Protein AF-0000000066018978 (afdb_homodimer)

Structure (mmCIF, N/CA/C/O backbone):
data_AF-0000000066018978-model_v1
#
loop_
_entity.id
_entity.type
_entity.pdbx_description
1 polymer 'Methylthioribose-1-phosphate isomerase'
#
loop_
_atom_site.group_PDB
_atom_site.id
_atom_site.type_symbol
_atom_site.label_atom_id
_atom_site.label_alt_id
_atom_site.label_comp_id
_atom_site.label_asym_id
_atom_site.label_entity_id
_atom_site.label_seq_id
_atom_site.pdbx_PDB_ins_code
_atom_site.Cartn_x
_atom_site.Cartn_y
_atom_site.Cartn_z
_atom_site.occupancy
_atom_site.B_iso_or_equiv
_atom_site.auth_seq_id
_atom_site.auth_comp_id
_atom_site.auth_asym_id
_atom_site.auth_atom_id
_atom_site.pdbx_PDB_model_num
ATOM 1 N N . MET A 1 1 ? -23.562 -25 -7.207 1 30.72 1 MET A N 1
ATOM 2 C CA . MET A 1 1 ? -22.219 -24.438 -7.148 1 30.72 1 MET A CA 1
ATOM 3 C C . MET A 1 1 ? -21.953 -23.516 -8.336 1 30.72 1 MET A C 1
ATOM 5 O O . MET A 1 1 ? -21.938 -23.969 -9.484 1 30.72 1 MET A O 1
ATOM 9 N N . GLN A 1 2 ? -22.422 -22.266 -8.367 1 37.16 2 GLN A N 1
ATOM 10 C CA . GLN A 1 2 ? -22.234 -21.406 -9.531 1 37.16 2 GLN A CA 1
ATOM 11 C C . GLN A 1 2 ? -20.75 -21.281 -9.883 1 37.16 2 GLN A C 1
ATOM 13 O O . GLN A 1 2 ? -19.984 -20.688 -9.141 1 37.16 2 GLN A O 1
ATOM 18 N N . GLU A 1 3 ? -20.031 -22.297 -10.234 1 43.97 3 GLU A N 1
ATOM 19 C CA . GLU A 1 3 ? -18.641 -22.344 -10.695 1 43.97 3 GLU A CA 1
ATOM 20 C C . GLU A 1 3 ? -18.297 -21.109 -11.508 1 43.97 3 GLU A C 1
ATOM 22 O O . GLU A 1 3 ? -19.109 -20.609 -12.281 1 43.97 3 GLU A O 1
ATOM 27 N N . SER A 1 4 ? -17.625 -20.203 -11.055 1 52.53 4 SER A N 1
ATOM 28 C CA . SER A 1 4 ? -17.156 -19.172 -11.969 1 52.53 4 SER A CA 1
ATOM 29 C C . SER A 1 4 ? -16.859 -19.734 -13.352 1 52.53 4 SER A C 1
ATOM 31 O O . SER A 1 4 ? -16.125 -20.719 -13.477 1 52.53 4 SER A O 1
ATOM 33 N N . GLY A 1 5 ? -17.859 -20 -14.125 1 63.84 5 GLY A N 1
ATOM 34 C CA . GLY A 1 5 ? -17.766 -20.438 -15.508 1 63.84 5 GLY A CA 1
ATOM 35 C C . GLY A 1 5 ? -16.578 -19.859 -16.25 1 63.84 5 GLY A C 1
ATOM 36 O O . GLY A 1 5 ? -16.438 -20.062 -17.453 1 63.84 5 GLY A O 1
ATOM 37 N N . LEU A 1 6 ? -15.586 -19.219 -15.344 1 77.12 6 LEU A N 1
ATOM 38 C CA . LEU A 1 6 ? -14.492 -18.562 -16.047 1 77.12 6 LEU A CA 1
ATOM 39 C C . LEU A 1 6 ? -13.367 -19.547 -16.344 1 77.12 6 LEU A C 1
ATOM 41 O O . LEU A 1 6 ? -12.859 -20.203 -15.445 1 77.12 6 LEU A O 1
ATOM 45 N N . LYS A 1 7 ? -13.125 -19.828 -17.562 1 84 7 LYS A N 1
ATOM 46 C CA . LYS A 1 7 ? -12.008 -20.656 -18.016 1 84 7 LYS A CA 1
ATOM 47 C C . LYS A 1 7 ? -10.906 -19.797 -18.625 1 84 7 LYS A C 1
ATOM 49 O O . LYS A 1 7 ? -10.977 -19.422 -19.797 1 84 7 LYS A O 1
ATOM 54 N N . PRO A 1 8 ? -9.859 -19.547 -17.766 1 93.56 8 PRO A N 1
ATOM 55 C CA . PRO A 1 8 ? -8.82 -18.641 -18.266 1 93.56 8 PRO A CA 1
ATOM 56 C C . PRO A 1 8 ? -7.863 -19.312 -19.25 1 93.56 8 PRO A C 1
ATOM 58 O O . PRO A 1 8 ? -7.121 -18.625 -19.953 1 93.56 8 PRO A O 1
ATOM 61 N N . ILE A 1 9 ? -7.855 -20.656 -19.266 1 96.31 9 ILE A N 1
ATOM 62 C CA . ILE A 1 9 ? -6.984 -21.438 -20.141 1 96.31 9 ILE A CA 1
ATOM 63 C C . ILE A 1 9 ? -7.805 -22.5 -20.875 1 96.31 9 ILE A C 1
ATOM 65 O O . ILE A 1 9 ? -8.445 -23.344 -20.234 1 96.31 9 ILE A O 1
ATOM 69 N N . LEU A 1 10 ? -7.73 -22.422 -22.156 1 95.31 10 LEU A N 1
ATOM 70 C CA . LEU A 1 10 ? -8.461 -23.375 -22.984 1 95.31 10 LEU A CA 1
ATOM 71 C C . LEU A 1 10 ? -7.566 -23.953 -24.062 1 95.31 10 LEU A C 1
ATOM 73 O O . LEU A 1 10 ? -6.734 -23.234 -24.641 1 95.31 10 LEU A O 1
ATOM 77 N N . TRP A 1 11 ? -7.672 -25.234 -24.25 1 96.44 11 TRP A N 1
ATOM 78 C CA . TRP A 1 11 ? -6.992 -25.953 -25.328 1 96.44 11 TRP A CA 1
ATOM 79 C C . TRP A 1 11 ? -7.996 -26.5 -26.344 1 96.44 11 TRP A C 1
ATOM 81 O O . TRP A 1 11 ? -8.766 -27.406 -26.016 1 96.44 11 TRP A O 1
ATOM 91 N N . THR A 1 12 ? -8.016 -25.875 -27.5 1 93.06 12 THR A N 1
ATOM 92 C CA . THR A 1 12 ? -8.945 -26.281 -28.531 1 93.06 12 THR A CA 1
ATOM 93 C C . THR A 1 12 ? -8.289 -26.219 -29.906 1 93.06 12 THR A C 1
ATOM 95 O O . THR A 1 12 ? -7.551 -25.266 -30.203 1 93.06 12 THR A O 1
ATOM 98 N N . ASN A 1 13 ? -8.453 -27.188 -30.766 1 90.69 13 ASN A N 1
ATOM 99 C CA . ASN A 1 13 ? -7.934 -27.234 -32.125 1 90.69 13 ASN A CA 1
ATOM 100 C C . ASN A 1 13 ? -6.418 -27.062 -32.156 1 90.69 13 ASN A C 1
ATOM 102 O O . ASN A 1 13 ? -5.895 -26.266 -32.969 1 90.69 13 ASN A O 1
ATOM 106 N N . LYS A 1 14 ? -5.758 -27.609 -31.188 1 91.5 14 LYS A N 1
ATOM 107 C CA . LYS A 1 14 ? -4.301 -27.609 -31.094 1 91.5 14 LYS A CA 1
ATOM 108 C C . LYS A 1 14 ? -3.775 -26.188 -30.891 1 91.5 14 LYS A C 1
ATOM 110 O O . LYS A 1 14 ? -2.666 -25.859 -31.312 1 91.5 14 LYS A O 1
ATOM 115 N N . GLU A 1 15 ? -4.648 -25.359 -30.359 1 94.88 15 GLU A N 1
ATOM 116 C CA . GLU A 1 15 ? -4.266 -24 -29.984 1 94.88 15 GLU A CA 1
ATOM 117 C C . GLU A 1 15 ? -4.574 -23.734 -28.516 1 94.88 15 GLU A C 1
ATOM 119 O O . GLU A 1 15 ? -5.512 -24.312 -27.953 1 94.88 15 GLU A O 1
ATOM 124 N N . LEU A 1 16 ? -3.715 -22.906 -27.984 1 98 16 LEU A N 1
ATOM 125 C CA . LEU A 1 16 ? -3.926 -22.484 -26.609 1 98 16 LEU A CA 1
ATOM 126 C C . LEU A 1 16 ? -4.598 -21.109 -26.562 1 98 16 LEU A C 1
ATOM 128 O O . LEU A 1 16 ? -4.098 -20.156 -27.141 1 98 16 LEU A O 1
ATOM 132 N N . ILE A 1 17 ? -5.762 -21.047 -25.969 1 97.38 17 ILE A N 1
ATOM 133 C CA . ILE A 1 17 ? -6.504 -19.812 -25.812 1 97.38 17 ILE A CA 1
ATOM 134 C C . ILE A 1 17 ? -6.41 -19.328 -24.359 1 97.38 17 ILE A C 1
ATOM 136 O O . ILE A 1 17 ? -6.793 -20.047 -23.438 1 97.38 17 ILE A O 1
ATOM 140 N N . LEU A 1 18 ? -5.879 -18.109 -24.172 1 97.5 18 LEU A N 1
ATOM 141 C CA . LEU A 1 18 ? -5.656 -17.531 -22.859 1 97.5 18 LEU A CA 1
ATOM 142 C C . LEU A 1 18 ? -6.496 -16.266 -22.656 1 97.5 18 LEU A C 1
ATOM 144 O O . LEU A 1 18 ? -6.504 -15.391 -23.516 1 97.5 18 LEU A O 1
ATOM 148 N N . LEU A 1 19 ? -7.246 -16.219 -21.562 1 95.94 19 LEU A N 1
ATOM 149 C CA . LEU A 1 19 ? -7.852 -14.938 -21.188 1 95.94 19 LEU A CA 1
ATOM 150 C C . LEU A 1 19 ? -6.781 -13.875 -20.953 1 95.94 19 LEU A C 1
ATOM 152 O O . LEU A 1 19 ? -5.863 -14.078 -20.156 1 95.94 19 LEU A O 1
ATOM 156 N N . ASP A 1 20 ? -6.852 -12.758 -21.719 1 95.56 20 ASP A N 1
ATOM 157 C CA . ASP A 1 20 ? -5.852 -11.703 -21.578 1 95.56 20 ASP A CA 1
ATOM 158 C C . ASP A 1 20 ? -6.094 -10.875 -20.328 1 95.56 20 ASP A C 1
ATOM 160 O O . ASP A 1 20 ? -6.844 -9.891 -20.359 1 95.56 20 ASP A O 1
ATOM 164 N N . GLN A 1 21 ? -5.363 -11.195 -19.297 1 95.5 21 GLN A N 1
ATOM 165 C CA . GLN A 1 21 ? -5.59 -10.586 -18 1 95.5 21 GLN A CA 1
ATOM 166 C C . GLN A 1 21 ? -5.109 -9.133 -17.969 1 95.5 21 GLN A C 1
ATOM 168 O O . GLN A 1 21 ? -5.484 -8.359 -17.094 1 95.5 21 GLN A O 1
ATOM 173 N N . ARG A 1 22 ? -4.359 -8.711 -19 1 94.69 22 ARG A N 1
ATOM 174 C CA . ARG A 1 22 ? -3.799 -7.367 -19.062 1 94.69 22 ARG A CA 1
ATOM 175 C C . ARG A 1 22 ? -4.887 -6.332 -19.312 1 94.69 22 ARG A C 1
ATOM 177 O O . ARG A 1 22 ? -4.723 -5.156 -18.984 1 94.69 22 ARG A O 1
ATOM 184 N N . VAL A 1 23 ? -6.012 -6.754 -19.781 1 93.06 23 VAL A N 1
ATOM 185 C CA . VAL A 1 23 ? -7.016 -5.781 -20.188 1 93.06 23 VAL A CA 1
ATOM 186 C C . VAL A 1 23 ? -8.195 -5.812 -19.219 1 93.06 23 VAL A C 1
ATOM 188 O O . VAL A 1 23 ? -9.164 -5.066 -19.391 1 93.06 23 VAL A O 1
ATOM 191 N N . LEU A 1 24 ? -8.117 -6.746 -18.266 1 93.25 24 LEU A N 1
ATOM 192 C CA . LEU A 1 24 ? -9.086 -6.719 -17.172 1 93.25 24 LEU A CA 1
ATOM 193 C C . LEU A 1 24 ? -8.797 -5.562 -16.219 1 93.25 24 LEU A C 1
ATOM 195 O O . LEU A 1 24 ? -7.645 -5.16 -16.047 1 93.25 24 LEU A O 1
ATOM 199 N N . PRO A 1 25 ? -9.852 -4.984 -15.586 1 95 25 PRO A N 1
ATOM 200 C CA . PRO A 1 25 ? -11.258 -5.402 -15.594 1 95 25 PRO A CA 1
ATOM 201 C C . PRO A 1 25 ? -12.07 -4.727 -16.703 1 95 25 PRO A C 1
ATOM 203 O O . PRO A 1 25 ? -13.266 -4.977 -16.828 1 95 25 PRO A O 1
ATOM 206 N N . GLY A 1 26 ? -11.508 -3.885 -17.484 1 89.62 26 GLY A N 1
ATOM 207 C CA . GLY A 1 26 ? -12.227 -3.037 -18.422 1 89.62 26 GLY A CA 1
ATOM 208 C C . GLY A 1 26 ? -12.836 -3.809 -19.578 1 89.62 26 GLY A C 1
ATOM 209 O O . GLY A 1 26 ? -13.93 -3.484 -20.031 1 89.62 26 GLY A O 1
ATOM 210 N N . THR A 1 27 ? -12.078 -4.707 -20.047 1 89.81 27 THR A N 1
ATOM 211 C CA . THR A 1 27 ? -12.531 -5.516 -21.172 1 89.81 27 THR A CA 1
ATOM 212 C C . THR A 1 27 ? -12.117 -6.973 -21 1 89.81 27 THR A C 1
ATOM 214 O O . THR A 1 27 ? -11.25 -7.281 -20.172 1 89.81 27 THR A O 1
ATOM 217 N N . THR A 1 28 ? -12.797 -7.836 -21.688 1 91.44 28 THR A N 1
ATOM 218 C CA . THR A 1 28 ? -12.438 -9.25 -21.75 1 91.44 28 THR A CA 1
ATOM 219 C C . THR A 1 28 ? -12.047 -9.656 -23.172 1 91.44 28 THR A C 1
ATOM 221 O O . THR A 1 28 ? -12.805 -9.438 -24.109 1 91.44 28 THR A O 1
ATOM 224 N N . SER A 1 29 ? -10.867 -10.078 -23.297 1 93.94 29 SER A N 1
ATOM 225 C CA . SER A 1 29 ? -10.375 -10.57 -24.594 1 93.94 29 SER A CA 1
ATOM 226 C C . SER A 1 29 ? -9.484 -11.797 -24.406 1 93.94 29 SER A C 1
ATOM 228 O O . SER A 1 29 ? -9.094 -12.125 -23.281 1 93.94 29 SER A O 1
ATOM 230 N N . TYR A 1 30 ? -9.219 -12.484 -25.5 1 95.31 30 TYR A N 1
ATOM 231 C CA . TYR A 1 30 ? -8.438 -13.719 -25.453 1 95.31 30 TYR A CA 1
ATOM 232 C C . TYR A 1 30 ? -7.254 -13.656 -26.406 1 95.31 30 TYR A C 1
ATOM 234 O O . TYR A 1 30 ? -7.355 -13.094 -27.5 1 95.31 30 TYR A O 1
ATOM 242 N N . LEU A 1 31 ? -6.156 -14.18 -25.953 1 96.69 31 LEU A N 1
ATOM 243 C CA . LEU A 1 31 ? -4.969 -14.352 -26.781 1 96.69 31 LEU A CA 1
ATOM 244 C C . LEU A 1 31 ? -4.855 -15.789 -27.281 1 96.69 31 LEU A C 1
ATOM 246 O O . LEU A 1 31 ? -4.941 -16.734 -26.484 1 96.69 31 LEU A O 1
ATOM 250 N N . LYS A 1 32 ? -4.738 -15.93 -28.562 1 97.25 32 LYS A N 1
ATOM 251 C CA . LYS A 1 32 ? -4.508 -17.25 -29.156 1 97.25 32 LYS A CA 1
ATOM 252 C C . LYS A 1 32 ? -3.016 -17.516 -29.312 1 97.25 32 LYS A C 1
ATOM 254 O O . LYS A 1 32 ? -2.324 -16.812 -30.047 1 97.25 32 LYS A O 1
ATOM 259 N N . ALA A 1 33 ? -2.512 -18.516 -28.578 1 98 33 ALA A N 1
ATOM 260 C CA . ALA A 1 33 ? -1.113 -18.922 -28.688 1 98 33 ALA A CA 1
ATOM 261 C C . ALA A 1 33 ? -0.964 -20.125 -29.609 1 98 33 ALA A C 1
ATOM 263 O O . ALA A 1 33 ? -1.626 -21.141 -29.406 1 98 33 ALA A O 1
ATOM 264 N N . LYS A 1 34 ? 0.005 -19.984 -30.609 1 97.19 34 LYS A N 1
ATOM 265 C CA . LYS A 1 34 ? 0.185 -21.047 -31.594 1 97.19 34 LYS A CA 1
ATOM 266 C C . LYS A 1 34 ? 1.612 -21.578 -31.562 1 97.19 34 LYS A C 1
ATOM 268 O O . LYS A 1 34 ? 1.908 -22.609 -32.188 1 97.19 34 LYS A O 1
ATOM 273 N N . THR A 1 35 ? 2.455 -20.859 -30.828 1 97.44 35 THR A N 1
ATOM 274 C CA . THR A 1 35 ? 3.859 -21.25 -30.766 1 97.44 35 THR A CA 1
ATOM 275 C C . THR A 1 35 ? 4.375 -21.156 -29.328 1 97.44 35 THR A C 1
ATOM 277 O O . THR A 1 35 ? 3.701 -20.625 -28.453 1 97.44 35 THR A O 1
ATOM 280 N N . LEU A 1 36 ? 5.559 -21.766 -29.141 1 97.88 36 LEU A N 1
ATOM 281 C CA . LEU A 1 36 ? 6.227 -21.625 -27.859 1 97.88 36 LEU A CA 1
ATOM 282 C C . LEU A 1 36 ? 6.527 -20.156 -27.547 1 97.88 36 LEU A C 1
ATOM 284 O O . LEU A 1 36 ? 6.406 -19.719 -26.406 1 97.88 36 LEU A O 1
ATOM 288 N N . GLU A 1 37 ? 6.914 -19.406 -28.562 1 97.75 37 GLU A N 1
ATOM 289 C CA . GLU A 1 37 ? 7.227 -17.984 -28.422 1 97.75 37 GLU A CA 1
ATOM 290 C C . GLU A 1 37 ? 6.008 -17.203 -27.938 1 97.75 37 GLU A C 1
ATOM 292 O O . GLU A 1 37 ? 6.137 -16.281 -27.141 1 97.75 37 GLU A O 1
ATOM 297 N N . ASP A 1 38 ? 4.828 -17.625 -28.406 1 97.81 38 ASP A N 1
ATOM 298 C CA . ASP A 1 38 ? 3.592 -17 -27.953 1 97.81 38 ASP A CA 1
ATOM 299 C C . ASP A 1 38 ? 3.383 -17.219 -26.453 1 97.81 38 ASP A C 1
ATOM 301 O O . ASP A 1 38 ? 2.939 -16.312 -25.75 1 97.81 38 ASP A O 1
ATOM 305 N N . CYS A 1 39 ? 3.668 -18.438 -26.047 1 98 39 CYS A N 1
ATOM 306 C CA . CYS A 1 39 ? 3.51 -18.766 -24.625 1 98 39 CYS A CA 1
ATOM 307 C C . CYS A 1 39 ? 4.516 -18.016 -23.781 1 98 39 CYS A C 1
ATOM 309 O O . CYS A 1 39 ? 4.176 -17.516 -22.703 1 98 39 CYS A O 1
ATOM 311 N N . ILE A 1 40 ? 5.75 -17.906 -24.234 1 97.5 40 ILE A N 1
ATOM 312 C CA . ILE A 1 40 ? 6.785 -17.156 -23.531 1 97.5 40 ILE A CA 1
ATOM 313 C C . ILE A 1 40 ? 6.363 -15.695 -23.391 1 97.5 40 ILE A C 1
ATOM 315 O O . ILE A 1 40 ? 6.48 -15.102 -22.312 1 97.5 40 ILE A O 1
ATOM 319 N N . PHE A 1 41 ? 5.785 -15.203 -24.422 1 96.56 41 PHE A N 1
ATOM 320 C CA . PHE A 1 41 ? 5.27 -13.836 -24.422 1 96.56 41 PHE A CA 1
ATOM 321 C C . PHE A 1 41 ? 4.156 -13.688 -23.391 1 96.56 41 PHE A C 1
ATOM 323 O O . PHE A 1 41 ? 4.156 -12.734 -22.594 1 96.56 41 PHE A O 1
ATOM 330 N N . ALA A 1 42 ? 3.223 -14.617 -23.406 1 97.06 42 ALA A N 1
ATOM 331 C CA . ALA A 1 42 ? 2.068 -14.562 -22.516 1 97.06 42 ALA A CA 1
ATOM 332 C C . ALA A 1 42 ? 2.504 -14.578 -21.047 1 97.06 42 ALA A C 1
ATOM 334 O O . ALA A 1 42 ? 1.916 -13.891 -20.203 1 97.06 42 ALA A O 1
ATOM 335 N N . ILE A 1 43 ? 3.514 -15.328 -20.766 1 95.31 43 ILE A N 1
ATOM 336 C CA . ILE A 1 43 ? 4.023 -15.438 -19.391 1 95.31 43 ILE A CA 1
ATOM 337 C C . ILE A 1 43 ? 4.801 -14.172 -19.031 1 95.31 43 ILE A C 1
ATOM 339 O O . ILE A 1 43 ? 4.535 -13.555 -18 1 95.31 43 ILE A O 1
ATOM 343 N N . ARG A 1 44 ? 5.625 -13.688 -19.875 1 92.19 44 ARG A N 1
ATOM 344 C CA . ARG A 1 44 ? 6.504 -12.555 -19.609 1 92.19 44 ARG A CA 1
ATOM 345 C C . ARG A 1 44 ? 5.703 -11.258 -19.5 1 92.19 44 ARG A C 1
ATOM 347 O O . ARG A 1 44 ? 5.977 -10.43 -18.625 1 92.19 44 ARG A O 1
ATOM 354 N N . GLU A 1 45 ? 4.68 -11.148 -20.391 1 90.44 45 GLU A N 1
ATOM 355 C CA . GLU A 1 45 ? 3.908 -9.914 -20.438 1 90.44 45 GLU A CA 1
ATOM 356 C C . GLU A 1 45 ? 2.668 -9.992 -19.562 1 90.44 45 GLU A C 1
ATOM 358 O O . GLU A 1 45 ? 1.806 -9.117 -19.609 1 90.44 45 GLU A O 1
ATOM 363 N N . MET A 1 46 ? 2.502 -11.055 -18.859 1 92.69 46 MET A N 1
ATOM 364 C CA . MET A 1 46 ? 1.493 -11.258 -17.812 1 92.69 46 MET A CA 1
ATOM 365 C C . MET A 1 46 ? 0.092 -11.273 -18.422 1 92.69 46 MET A C 1
ATOM 367 O O . MET A 1 46 ? -0.853 -10.758 -17.812 1 92.69 46 MET A O 1
ATOM 371 N N . VAL A 1 47 ? 0.097 -11.805 -19.719 1 95 47 VAL A N 1
ATOM 372 C CA . VAL A 1 47 ? -1.209 -12.227 -20.219 1 95 47 VAL A CA 1
ATOM 373 C C . VAL A 1 47 ? -1.823 -13.234 -19.25 1 95 47 VAL A C 1
ATOM 375 O O . VAL A 1 47 ? -3.023 -13.188 -18.969 1 95 47 VAL A O 1
ATOM 378 N N . VAL A 1 48 ? -0.972 -14.102 -18.875 1 95.44 48 VAL A N 1
ATOM 379 C CA . VAL A 1 48 ? -1.266 -15.086 -17.844 1 95.44 48 VAL A CA 1
ATOM 380 C C . VAL A 1 48 ? -0.347 -14.867 -16.656 1 95.44 48 VAL A C 1
ATOM 382 O O . VAL A 1 48 ? 0.832 -14.539 -16.812 1 95.44 48 VAL A O 1
ATOM 385 N N . ARG A 1 49 ? -0.969 -14.945 -15.555 1 92.62 49 ARG A N 1
ATOM 386 C CA . ARG A 1 49 ? -0.188 -14.859 -14.328 1 92.62 49 ARG A CA 1
ATOM 387 C C . ARG A 1 49 ? -0.682 -15.867 -13.289 1 92.62 49 ARG A C 1
ATOM 389 O O . ARG A 1 49 ? -1.7 -16.531 -13.5 1 92.62 49 ARG A O 1
ATOM 396 N N . GLY A 1 50 ? 0.099 -15.992 -12.094 1 93.44 50 GLY A N 1
ATOM 397 C CA . GLY A 1 50 ? -0.122 -17.047 -11.125 1 93.44 50 GLY A CA 1
ATOM 398 C C . GLY A 1 50 ? 0.727 -18.281 -11.391 1 93.44 50 GLY A C 1
ATOM 399 O O . GLY A 1 50 ? 0.785 -18.781 -12.516 1 93.44 50 GLY A O 1
ATOM 400 N N . ALA A 1 51 ? 1.286 -18.781 -10.414 1 92.69 51 ALA A N 1
ATOM 401 C CA . ALA A 1 51 ? 2.287 -19.844 -10.547 1 92.69 51 ALA A CA 1
ATOM 402 C C . ALA A 1 51 ? 1.701 -21.062 -11.242 1 92.69 51 ALA A C 1
ATOM 404 O O . ALA A 1 51 ? 2.287 -21.594 -12.195 1 92.69 51 ALA A O 1
ATOM 405 N N . PRO A 1 52 ? 0.504 -21.531 -10.914 1 94.75 52 PRO A N 1
ATOM 406 C CA . PRO A 1 52 ? -0.054 -22.688 -11.602 1 94.75 52 PRO A CA 1
ATOM 407 C C . PRO A 1 52 ? -0.396 -22.406 -13.062 1 94.75 52 PRO A C 1
ATOM 409 O O . PRO A 1 52 ? -0.107 -23.234 -13.938 1 94.75 52 PRO A O 1
ATOM 412 N N . ALA A 1 53 ? -1.003 -21.266 -13.297 1 96.12 53 ALA A N 1
ATOM 413 C CA . ALA A 1 53 ? -1.397 -20.922 -14.656 1 96.12 53 ALA A CA 1
ATOM 414 C C . ALA A 1 53 ? -0.175 -20.766 -15.555 1 96.12 53 ALA A C 1
ATOM 416 O O . ALA A 1 53 ? -0.206 -21.141 -16.734 1 96.12 53 ALA A O 1
ATOM 417 N N . ILE A 1 54 ? 0.84 -20.188 -15.016 1 95.81 54 ILE A N 1
ATOM 418 C CA . ILE A 1 54 ? 2.094 -20.031 -15.75 1 95.81 54 ILE A CA 1
ATOM 419 C C . ILE A 1 54 ? 2.646 -21.406 -16.125 1 95.81 54 ILE A C 1
ATOM 421 O O . ILE A 1 54 ? 3.045 -21.625 -17.281 1 95.81 54 ILE A O 1
ATOM 425 N N . ALA A 1 55 ? 2.631 -22.328 -15.188 1 96.62 55 ALA A N 1
ATOM 426 C CA . ALA A 1 55 ? 3.135 -23.672 -15.422 1 96.62 55 ALA A CA 1
ATOM 427 C C . ALA A 1 55 ? 2.328 -24.375 -16.516 1 96.62 55 ALA A C 1
ATOM 429 O O . ALA A 1 55 ? 2.896 -25.031 -17.391 1 96.62 55 ALA A O 1
ATOM 430 N N . ILE A 1 56 ? 1.074 -24.266 -16.438 1 97.38 56 ILE A N 1
ATOM 431 C CA . ILE A 1 56 ? 0.185 -24.906 -17.391 1 97.38 56 ILE A CA 1
ATOM 432 C C . ILE A 1 56 ? 0.399 -24.312 -18.781 1 97.38 56 ILE A C 1
ATOM 434 O O . ILE A 1 56 ? 0.484 -25.047 -19.781 1 97.38 56 ILE A O 1
ATOM 438 N N . THR A 1 57 ? 0.503 -23.031 -18.828 1 97.94 57 THR A N 1
ATOM 439 C CA . THR A 1 57 ? 0.791 -22.344 -20.078 1 97.94 57 THR A CA 1
ATOM 440 C C . THR A 1 57 ? 2.123 -22.812 -20.656 1 97.94 57 THR A C 1
ATOM 442 O O . THR A 1 57 ? 2.238 -23.047 -21.859 1 97.94 57 THR A O 1
ATOM 445 N N . GLY A 1 58 ? 3.102 -22.969 -19.797 1 97.88 58 GLY A N 1
ATOM 446 C CA . GLY A 1 58 ? 4.391 -23.484 -20.219 1 97.88 58 GLY A CA 1
ATOM 447 C C . GLY A 1 58 ? 4.305 -24.891 -20.797 1 97.88 58 GLY A C 1
ATOM 448 O O . GLY A 1 58 ? 4.93 -25.188 -21.812 1 97.88 58 GLY A O 1
ATOM 449 N N . ALA A 1 59 ? 3.57 -25.75 -20.141 1 98.06 59 ALA A N 1
ATOM 450 C CA . ALA A 1 59 ? 3.385 -27.125 -20.609 1 98.06 59 ALA A CA 1
ATOM 451 C C . ALA A 1 59 ? 2.771 -27.141 -22.016 1 98.06 59 ALA A C 1
ATOM 453 O O . ALA A 1 59 ? 3.227 -27.875 -22.891 1 98.06 59 ALA A O 1
ATOM 454 N N . PHE A 1 60 ? 1.772 -26.312 -22.188 1 98.38 60 PHE A N 1
ATOM 455 C CA . PHE A 1 60 ? 1.171 -26.203 -23.516 1 98.38 60 PHE A CA 1
ATOM 456 C C . PHE A 1 60 ? 2.16 -25.609 -24.516 1 98.38 60 PHE A C 1
ATOM 458 O O . PHE A 1 60 ? 2.152 -25.969 -25.688 1 98.38 60 PHE A O 1
ATOM 465 N N . GLY A 1 61 ? 2.998 -24.703 -24.016 1 98.44 61 GLY A N 1
ATOM 466 C CA . GLY A 1 61 ? 4.055 -24.172 -24.859 1 98.44 61 GLY A CA 1
ATOM 467 C C . GLY A 1 61 ? 4.977 -25.25 -25.406 1 98.44 61 GLY A C 1
ATOM 468 O O . GLY A 1 61 ? 5.355 -25.203 -26.578 1 98.44 61 GLY A O 1
ATOM 469 N N . ILE A 1 62 ? 5.34 -26.188 -24.609 1 98.12 62 ILE A N 1
ATOM 470 C CA . ILE A 1 62 ? 6.176 -27.312 -25.031 1 98.12 62 ILE A CA 1
ATOM 471 C C . ILE A 1 62 ? 5.453 -28.109 -26.109 1 98.12 62 ILE A C 1
ATOM 473 O O . ILE A 1 62 ? 6.047 -28.469 -27.141 1 98.12 62 ILE A O 1
ATOM 477 N N . ALA A 1 63 ? 4.195 -28.375 -25.891 1 98.19 63 ALA A N 1
ATOM 478 C CA . ALA A 1 63 ? 3.389 -29.094 -26.875 1 98.19 63 ALA A CA 1
ATOM 479 C C . ALA A 1 63 ? 3.348 -28.344 -28.203 1 98.19 63 ALA A C 1
ATOM 481 O O . ALA A 1 63 ? 3.516 -28.953 -29.266 1 98.19 63 ALA A O 1
ATOM 482 N N . LEU A 1 64 ? 3.125 -27.062 -28.109 1 98.38 64 LEU A N 1
ATOM 483 C CA . LEU A 1 64 ? 3.047 -26.234 -29.312 1 98.38 64 LEU A CA 1
ATOM 484 C C . LEU A 1 64 ? 4.375 -26.234 -30.062 1 98.38 64 LEU A C 1
ATOM 486 O O . LEU A 1 64 ? 4.395 -26.266 -31.297 1 98.38 64 LEU A O 1
ATOM 490 N N . TYR A 1 65 ? 5.465 -26.156 -29.312 1 98.12 65 TYR A N 1
ATOM 491 C CA . TYR A 1 65 ? 6.793 -26.203 -29.922 1 98.12 65 TYR A CA 1
ATOM 492 C C . TYR A 1 65 ? 6.996 -27.484 -30.719 1 98.12 65 TYR A C 1
ATOM 494 O O . TYR A 1 65 ? 7.344 -27.438 -31.891 1 98.12 65 TYR A O 1
ATOM 502 N N . LEU A 1 66 ? 6.742 -28.594 -30.109 1 97.69 66 LEU A N 1
ATOM 503 C CA . LEU A 1 66 ? 6.957 -29.891 -30.734 1 97.69 66 LEU A CA 1
ATOM 504 C C . LEU A 1 66 ? 6.012 -30.094 -31.922 1 97.69 66 LEU A C 1
ATOM 506 O O . LEU A 1 66 ? 6.406 -30.656 -32.938 1 97.69 66 LEU A O 1
ATOM 510 N N . ASN A 1 67 ? 4.785 -29.641 -31.734 1 96.75 67 ASN A N 1
ATOM 511 C CA . ASN A 1 67 ? 3.799 -29.781 -32.812 1 96.75 67 ASN A CA 1
ATOM 512 C C . ASN A 1 67 ? 4.203 -29 -34.062 1 96.75 67 ASN A C 1
ATOM 514 O O . ASN A 1 67 ? 3.752 -29.312 -35.156 1 96.75 67 ASN A O 1
ATOM 518 N N . GLY A 1 68 ? 5.016 -28 -33.875 1 95.88 68 GLY A N 1
ATOM 519 C CA . GLY A 1 68 ? 5.449 -27.172 -35 1 95.88 68 GLY A CA 1
ATOM 520 C C . GLY A 1 68 ? 6.637 -27.75 -35.75 1 95.88 68 GLY A C 1
ATOM 521 O O . GLY A 1 68 ? 7.027 -27.25 -36.812 1 95.88 68 GLY A O 1
ATOM 522 N N . LEU A 1 69 ? 7.129 -28.859 -35.25 1 96.25 69 LEU A N 1
ATOM 523 C CA . LEU A 1 69 ? 8.336 -29.438 -35.844 1 96.25 69 LEU A CA 1
ATOM 524 C C . LEU A 1 69 ? 7.977 -30.547 -36.844 1 96.25 69 LEU A C 1
ATOM 526 O O . LEU A 1 69 ? 7 -31.281 -36.625 1 96.25 69 LEU A O 1
ATOM 530 N N . SER A 1 70 ? 8.797 -30.641 -37.875 1 95.19 70 SER A N 1
ATOM 531 C CA . SER A 1 70 ? 8.633 -31.703 -38.875 1 95.19 70 SER A CA 1
ATOM 532 C C . SER A 1 70 ? 9.578 -32.875 -38.562 1 95.19 70 SER A C 1
ATOM 534 O O . SER A 1 70 ? 9.383 -33.969 -39.094 1 95.19 70 SER A O 1
ATOM 536 N N . SER A 1 71 ? 10.625 -32.594 -37.875 1 94.75 71 SER A N 1
ATOM 537 C CA . SER A 1 71 ? 11.586 -33.625 -37.469 1 94.75 71 SER A CA 1
ATOM 538 C C . SER A 1 71 ? 11.984 -33.469 -36 1 94.75 71 SER A C 1
ATOM 540 O O . SER A 1 71 ? 11.875 -32.375 -35.438 1 94.75 71 SER A O 1
ATOM 542 N N . GLN A 1 72 ? 12.383 -34.562 -35.438 1 94.88 72 GLN A N 1
ATOM 543 C CA . GLN A 1 72 ? 12.773 -34.562 -34.031 1 94.88 72 GLN A CA 1
ATOM 544 C C . GLN A 1 72 ? 13.953 -33.625 -33.781 1 94.88 72 GLN A C 1
ATOM 546 O O . GLN A 1 72 ? 14.961 -33.688 -34.469 1 94.88 72 GLN A O 1
ATOM 551 N N . PRO A 1 73 ? 13.773 -32.688 -32.844 1 95.69 73 PRO A N 1
ATOM 552 C CA . PRO A 1 73 ? 14.938 -31.859 -32.531 1 95.69 73 PRO A CA 1
ATOM 553 C C . PRO A 1 73 ? 16.031 -32.625 -31.797 1 95.69 73 PRO A C 1
ATOM 555 O O . PRO A 1 73 ? 15.742 -33.656 -31.172 1 95.69 73 PRO A O 1
ATOM 558 N N . THR A 1 74 ? 17.297 -32.062 -31.922 1 95.62 74 THR A N 1
ATOM 559 C CA . THR A 1 74 ? 18.328 -32.625 -31.062 1 95.62 74 THR A CA 1
ATOM 560 C C . THR A 1 74 ? 18.047 -32.312 -29.594 1 95.62 74 THR A C 1
ATOM 562 O O . THR A 1 74 ? 17.281 -31.375 -29.297 1 95.62 74 THR A O 1
ATOM 565 N N . PHE A 1 75 ? 18.609 -33.125 -28.781 1 96.31 75 PHE A N 1
ATOM 566 C CA . PHE A 1 75 ? 18.422 -32.875 -27.359 1 96.31 75 PHE A CA 1
ATOM 567 C C . PHE A 1 75 ? 18.891 -31.453 -27 1 96.31 75 PHE A C 1
ATOM 569 O O . PHE A 1 75 ? 18.234 -30.781 -26.188 1 96.31 75 PHE A O 1
ATOM 576 N N . SER A 1 76 ? 19.984 -31 -27.578 1 96.62 76 SER A N 1
ATOM 577 C CA . SER A 1 76 ? 20.531 -29.672 -27.312 1 96.62 76 SER A CA 1
ATOM 578 C C . SER A 1 76 ? 19.578 -28.578 -27.766 1 96.62 76 SER A C 1
ATOM 580 O O . SER A 1 76 ? 19.422 -27.562 -27.094 1 96.62 76 SER A O 1
ATOM 582 N N . GLN A 1 77 ? 18.969 -28.812 -28.891 1 96 77 GLN A N 1
ATOM 583 C CA . GLN A 1 77 ? 18 -27.859 -29.391 1 96 77 GLN A CA 1
ATOM 584 C C . GLN A 1 77 ? 16.781 -27.766 -28.469 1 96 77 GLN A C 1
ATOM 586 O O . GLN A 1 77 ? 16.297 -26.672 -28.188 1 96 77 GLN A O 1
ATOM 591 N N . LEU A 1 78 ? 16.312 -28.891 -28.047 1 96.88 78 LEU A N 1
ATOM 592 C CA . LEU A 1 78 ? 15.18 -28.953 -27.125 1 96.88 78 LEU A CA 1
ATOM 593 C C . LEU A 1 78 ? 15.516 -28.25 -25.812 1 96.88 78 LEU A C 1
ATOM 595 O O . LEU A 1 78 ? 14.727 -27.438 -25.328 1 96.88 78 LEU A O 1
ATOM 599 N N . LYS A 1 79 ? 16.625 -28.5 -25.281 1 97.12 79 LYS A N 1
ATOM 600 C CA . LYS A 1 79 ? 17.062 -27.922 -24.016 1 97.12 79 LYS A CA 1
ATOM 601 C C . LYS A 1 79 ? 17.172 -26.406 -24.125 1 97.12 79 LYS A C 1
ATOM 603 O O . LYS A 1 79 ? 16.75 -25.688 -23.203 1 97.12 79 LYS A O 1
ATOM 608 N N . THR A 1 80 ? 17.656 -25.906 -25.172 1 97.31 80 THR A N 1
ATOM 609 C CA . THR A 1 80 ? 17.781 -24.469 -25.375 1 97.31 80 THR A CA 1
ATOM 610 C C . THR A 1 80 ? 16.422 -23.781 -25.375 1 97.31 80 THR A C 1
ATOM 612 O O . THR A 1 80 ? 16.25 -22.75 -24.734 1 97.31 80 THR A O 1
ATOM 615 N N . LYS A 1 81 ? 15.461 -24.406 -26.031 1 96.69 81 LYS A N 1
ATOM 616 C CA . LYS A 1 81 ? 14.109 -23.844 -26.109 1 96.69 81 LYS A CA 1
ATOM 617 C C . LYS A 1 81 ? 13.422 -23.859 -24.75 1 96.69 81 LYS A C 1
ATOM 619 O O . LYS A 1 81 ? 12.727 -22.922 -24.375 1 96.69 81 LYS A O 1
ATOM 624 N N . LEU A 1 82 ? 13.602 -24.922 -24.062 1 96.69 82 LEU A N 1
ATOM 625 C CA . LEU A 1 82 ? 12.945 -25.047 -22.766 1 96.69 82 LEU A CA 1
ATOM 626 C C . LEU A 1 82 ? 13.625 -24.156 -21.719 1 96.69 82 LEU A C 1
ATOM 628 O O . LEU A 1 82 ? 12.977 -23.672 -20.797 1 96.69 82 LEU A O 1
ATOM 632 N N . ASP A 1 83 ? 14.891 -23.844 -21.922 1 95.94 83 ASP A N 1
ATOM 633 C CA . ASP A 1 83 ? 15.578 -22.875 -21.094 1 95.94 83 ASP A CA 1
ATOM 634 C C . ASP A 1 83 ? 15.031 -21.469 -21.312 1 95.94 83 ASP A C 1
ATOM 636 O O . ASP A 1 83 ? 14.906 -20.688 -20.375 1 95.94 83 ASP A O 1
ATOM 640 N N . GLU A 1 84 ? 14.734 -21.188 -22.516 1 96.06 84 GLU A N 1
ATOM 641 C CA . GLU A 1 84 ? 14.109 -19.922 -22.828 1 96.06 84 GLU A CA 1
ATOM 642 C C . GLU A 1 84 ? 12.758 -19.766 -22.141 1 96.06 84 GLU A C 1
ATOM 644 O O . GLU A 1 84 ? 12.422 -18.703 -21.625 1 96.06 84 GLU A O 1
ATOM 649 N N . LEU A 1 85 ? 12.031 -20.844 -22.156 1 96.56 85 LEU A N 1
ATOM 650 C CA . LEU A 1 85 ? 10.742 -20.875 -21.484 1 96.56 85 LEU A CA 1
ATOM 651 C C . LEU A 1 85 ? 10.922 -20.641 -19.984 1 96.56 85 LEU A C 1
ATOM 653 O O . LEU A 1 85 ? 10.188 -19.844 -19.391 1 96.56 8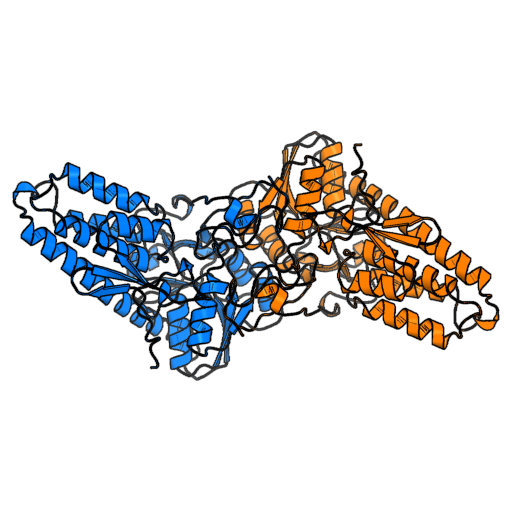5 LEU A O 1
ATOM 657 N N . LEU A 1 86 ? 11.852 -21.219 -19.375 1 93.5 86 LEU A N 1
ATOM 658 C CA . LEU A 1 86 ? 12.109 -21.094 -17.938 1 93.5 86 LEU A CA 1
ATOM 659 C C . LEU A 1 86 ? 12.5 -19.656 -17.578 1 93.5 86 LEU A C 1
ATOM 661 O O . LEU A 1 86 ? 12.156 -19.172 -16.516 1 93.5 86 LEU A O 1
ATOM 665 N N . GLU A 1 87 ? 13.156 -18.953 -18.453 1 91.38 87 GLU A N 1
ATOM 666 C CA . GLU A 1 87 ? 13.664 -17.609 -18.219 1 91.38 87 GLU A CA 1
ATOM 667 C C . GLU A 1 87 ? 12.547 -16.578 -18.281 1 91.38 87 GLU A C 1
ATOM 669 O O . GLU A 1 87 ? 12.734 -15.422 -17.906 1 91.38 87 GLU A O 1
ATOM 674 N N . SER A 1 88 ? 11.445 -17.047 -18.812 1 89.06 88 SER A N 1
ATOM 675 C CA . SER A 1 88 ? 10.328 -16.109 -18.906 1 89.06 88 SER A CA 1
ATOM 676 C C . SER A 1 88 ? 9.852 -15.68 -17.516 1 89.06 88 SER A C 1
ATOM 678 O O . SER A 1 88 ? 9.297 -14.594 -17.359 1 89.06 88 SER A O 1
ATOM 680 N N . ARG A 1 89 ? 10.016 -16.438 -16.484 1 84.88 89 ARG A N 1
ATOM 681 C CA . ARG A 1 89 ? 9.711 -16.078 -15.102 1 84.88 89 ARG A CA 1
ATOM 682 C C . ARG A 1 89 ? 10.531 -16.906 -14.125 1 84.88 89 ARG A C 1
ATOM 684 O O . ARG A 1 89 ? 10.016 -17.828 -13.5 1 84.88 89 ARG A O 1
ATOM 691 N N . PRO A 1 90 ? 11.641 -16.406 -13.766 1 77.62 90 PRO A N 1
ATOM 692 C CA . PRO A 1 90 ? 12.641 -17.203 -13.039 1 77.62 90 PRO A CA 1
ATOM 693 C C . PRO A 1 90 ? 12.164 -17.609 -11.641 1 77.62 90 PRO A C 1
ATOM 695 O O . PRO A 1 90 ? 12.625 -18.609 -11.102 1 77.62 90 PRO A O 1
ATOM 698 N N . THR A 1 91 ? 11.195 -16.938 -11.023 1 77.94 91 THR A N 1
ATOM 699 C CA . THR A 1 91 ? 10.758 -17.234 -9.664 1 77.94 91 THR A CA 1
ATOM 700 C C . THR A 1 91 ? 9.727 -18.359 -9.664 1 77.94 91 THR A C 1
ATOM 702 O O . THR A 1 91 ? 9.453 -18.953 -8.625 1 77.94 91 THR A O 1
ATOM 705 N N . ALA A 1 92 ? 9.266 -18.688 -10.805 1 80.31 92 ALA A N 1
ATOM 706 C CA . ALA A 1 92 ? 8.164 -19.641 -10.891 1 80.31 92 ALA A CA 1
ATOM 707 C C . ALA A 1 92 ? 8.68 -21.078 -10.836 1 80.31 92 ALA A C 1
ATOM 709 O O . ALA A 1 92 ? 8.984 -21.672 -11.875 1 80.31 92 ALA A O 1
ATOM 710 N N . VAL A 1 93 ? 8.625 -21.688 -9.633 1 86.06 93 VAL A N 1
ATOM 711 C CA . VAL A 1 93 ? 9.094 -23.047 -9.438 1 86.06 93 VAL A CA 1
ATOM 712 C C . VAL A 1 93 ? 8.195 -24.016 -10.203 1 86.06 93 VAL A C 1
ATOM 714 O O . VAL A 1 93 ? 8.664 -25.031 -10.719 1 86.06 93 VAL A O 1
ATOM 717 N N . ASN A 1 94 ? 6.941 -23.656 -10.32 1 91.38 94 ASN A N 1
ATOM 718 C CA . ASN A 1 94 ? 5.988 -24.5 -11.031 1 91.38 94 ASN A CA 1
ATOM 719 C C . ASN A 1 94 ? 6.414 -24.734 -12.477 1 91.38 94 ASN A C 1
ATOM 721 O O . ASN A 1 94 ? 6.305 -25.844 -12.992 1 91.38 94 ASN A O 1
ATOM 725 N N . LEU A 1 95 ? 6.922 -23.703 -13.078 1 91.38 95 LEU A N 1
ATOM 726 C CA . LEU A 1 95 ? 7.367 -23.797 -14.461 1 91.38 95 LEU A CA 1
ATOM 727 C C . LEU A 1 95 ? 8.594 -24.703 -14.578 1 91.38 95 LEU A C 1
ATOM 729 O O . LEU A 1 95 ? 8.688 -25.5 -15.516 1 91.38 95 LEU A O 1
ATOM 733 N N . ARG A 1 96 ? 9.484 -24.578 -13.672 1 91 96 ARG A N 1
ATOM 734 C CA . ARG A 1 96 ? 10.656 -25.438 -13.648 1 91 96 ARG A CA 1
ATOM 735 C C . ARG A 1 96 ? 10.258 -26.906 -13.531 1 91 96 ARG A C 1
ATOM 737 O O . ARG A 1 96 ? 10.812 -27.766 -14.227 1 91 96 ARG A O 1
ATOM 744 N N . LEU A 1 97 ? 9.312 -27.172 -12.695 1 91.62 97 LEU A N 1
ATOM 745 C CA . LEU A 1 97 ? 8.852 -28.547 -12.477 1 91.62 97 LEU A CA 1
ATOM 746 C C . LEU A 1 97 ? 8.266 -29.125 -13.758 1 91.62 97 LEU A C 1
ATOM 748 O O . LEU A 1 97 ? 8.414 -30.328 -14.023 1 91.62 97 LEU A O 1
ATOM 752 N N . VAL A 1 98 ? 7.605 -28.328 -14.531 1 94.88 98 VAL A N 1
ATOM 753 C CA . VAL A 1 98 ? 7.035 -28.75 -15.805 1 94.88 98 VAL A CA 1
ATOM 754 C C . VAL A 1 98 ? 8.148 -29.203 -16.75 1 94.88 98 VAL A C 1
ATOM 756 O O . VAL A 1 98 ? 8.055 -30.266 -17.359 1 94.88 98 VAL A O 1
ATOM 759 N N . ILE A 1 99 ? 9.195 -28.438 -16.812 1 95.25 99 ILE A N 1
ATOM 760 C CA . ILE A 1 99 ? 10.312 -28.734 -17.703 1 95.25 99 ILE A CA 1
ATOM 761 C C . ILE A 1 99 ? 11.047 -29.969 -17.219 1 95.25 99 ILE A C 1
ATOM 763 O O . ILE A 1 99 ? 11.383 -30.844 -18.031 1 95.25 99 ILE A O 1
ATOM 767 N N . GLU A 1 100 ? 11.227 -30.062 -15.953 1 94.25 100 GLU A N 1
ATOM 768 C CA . GLU A 1 100 ? 11.891 -31.234 -15.383 1 94.25 100 GLU A CA 1
ATOM 769 C C . GLU A 1 100 ? 11.086 -32.5 -15.641 1 94.25 100 GLU A C 1
ATOM 771 O O . GLU A 1 100 ? 11.656 -33.562 -15.984 1 94.25 100 GLU A O 1
ATOM 776 N N . GLU A 1 101 ? 9.797 -32.406 -15.414 1 95 101 GLU A N 1
ATOM 777 C CA . GLU A 1 101 ? 8.938 -33.562 -15.672 1 95 101 GLU A CA 1
ATOM 778 C C . GLU A 1 101 ? 9.008 -33.969 -17.141 1 95 101 GLU A C 1
ATOM 780 O O . GLU A 1 101 ? 9.031 -35.188 -17.453 1 95 101 GLU A O 1
ATOM 785 N N . PHE A 1 102 ? 9 -33.062 -18.062 1 95.31 102 PHE A N 1
ATOM 786 C CA . PHE A 1 102 ? 9.086 -33.375 -19.484 1 95.31 102 PHE A CA 1
ATOM 787 C C . PHE A 1 102 ? 10.398 -34.094 -19.797 1 95.31 102 PHE A C 1
ATOM 789 O O . PHE A 1 102 ? 10.406 -35.094 -20.516 1 95.31 102 PHE A O 1
ATOM 796 N N . PHE A 1 103 ? 11.523 -33.625 -19.234 1 95.31 103 PHE A N 1
ATOM 797 C CA . PHE A 1 103 ? 12.828 -34.219 -19.469 1 95.31 103 PHE A CA 1
ATOM 798 C C . PHE A 1 103 ? 12.922 -35.594 -18.812 1 95.31 103 PHE A C 1
ATOM 800 O O . PHE A 1 103 ? 13.695 -36.469 -19.266 1 95.31 103 PHE A O 1
ATOM 807 N N . SER A 1 104 ? 12.18 -35.781 -17.75 1 95.75 104 SER A N 1
ATOM 808 C CA . SER A 1 104 ? 12.141 -37.094 -17.156 1 95.75 104 SER A CA 1
ATOM 809 C C . SER A 1 104 ? 11.492 -38.125 -18.078 1 95.75 104 SER A C 1
ATOM 811 O O . SER A 1 104 ? 11.836 -39.312 -18.047 1 95.75 104 SER A O 1
ATOM 813 N N . ARG A 1 105 ? 10.539 -37.688 -18.875 1 94 105 ARG A N 1
ATOM 814 C CA . ARG A 1 105 ? 9.867 -38.531 -19.844 1 94 105 ARG A CA 1
ATOM 815 C C . ARG A 1 105 ? 10.758 -38.812 -21.062 1 94 105 ARG A C 1
ATOM 817 O O . ARG A 1 105 ? 10.664 -39.844 -21.688 1 94 105 ARG A O 1
ATOM 824 N N . PHE A 1 106 ? 11.562 -37.844 -21.359 1 94.94 106 PHE A N 1
ATOM 825 C CA . PHE A 1 106 ? 12.469 -37.938 -22.484 1 94.94 106 PHE A CA 1
ATOM 826 C C . PHE A 1 106 ? 13.891 -37.594 -22.078 1 94.94 106 PHE A C 1
ATOM 828 O O . PHE A 1 106 ? 14.43 -36.562 -22.531 1 94.94 106 PHE A O 1
ATOM 835 N N . PRO A 1 107 ? 14.547 -38.5 -21.375 1 94.81 107 PRO A N 1
ATOM 836 C CA . PRO A 1 107 ? 15.891 -38.219 -20.875 1 94.81 107 PRO A CA 1
ATOM 837 C C . PRO A 1 107 ? 16.938 -38.219 -21.969 1 94.81 107 PRO A C 1
ATOM 839 O O . PRO A 1 107 ? 16.75 -38.875 -23 1 94.81 107 PRO A O 1
ATOM 842 N N . GLU A 1 108 ? 17.984 -37.531 -21.656 1 92.62 108 GLU A N 1
ATOM 843 C CA . GLU A 1 108 ? 19.062 -37.438 -22.625 1 92.62 108 GLU A CA 1
ATOM 844 C C . GLU A 1 108 ? 19.609 -38.812 -23.016 1 92.62 108 GLU A C 1
ATOM 846 O O . GLU A 1 108 ? 19.891 -39.062 -24.188 1 92.62 108 GLU A O 1
ATOM 851 N N . ALA A 1 109 ? 19.766 -39.688 -22.109 1 91.62 109 ALA A N 1
ATOM 852 C CA . ALA A 1 109 ? 20.359 -41 -22.297 1 91.62 109 ALA A CA 1
ATOM 853 C C . ALA A 1 109 ? 19.547 -41.844 -23.281 1 91.62 109 ALA A C 1
ATOM 855 O O . ALA A 1 109 ? 20.094 -42.656 -24.016 1 91.62 109 ALA A O 1
ATOM 856 N N . ASP A 1 110 ? 18.297 -41.625 -23.391 1 91.31 110 ASP A N 1
ATOM 857 C CA . ASP A 1 110 ? 17.422 -42.438 -24.234 1 91.31 110 ASP A CA 1
ATOM 858 C C . ASP A 1 110 ? 16.781 -41.594 -25.328 1 91.31 110 ASP A C 1
ATOM 860 O O . ASP A 1 110 ? 15.805 -42 -25.953 1 91.31 110 ASP A O 1
ATOM 864 N N . TYR A 1 111 ? 17.234 -40.438 -25.547 1 92.12 111 TYR A N 1
ATOM 865 C CA . TYR A 1 111 ? 16.594 -39.469 -26.422 1 92.12 111 TYR A CA 1
ATOM 866 C C . TYR A 1 111 ? 16.609 -39.969 -27.875 1 92.12 111 TYR A C 1
ATOM 868 O O . TYR A 1 111 ? 15.695 -39.656 -28.641 1 92.12 111 TYR A O 1
ATOM 876 N N . SER A 1 112 ? 17.625 -40.719 -28.219 1 86.12 112 SER A N 1
ATOM 877 C CA . SER A 1 112 ? 17.781 -41.188 -29.594 1 86.12 112 SER A CA 1
ATOM 878 C C . SER A 1 112 ? 16.672 -42.156 -29.969 1 86.12 112 SER A C 1
ATOM 880 O O . SER A 1 112 ? 16.344 -42.312 -31.141 1 86.12 112 SER A O 1
ATOM 882 N N . SER A 1 113 ? 16.141 -42.781 -28.984 1 88.25 113 SER A N 1
ATOM 883 C CA . SER A 1 113 ? 15.094 -43.75 -29.219 1 88.25 113 SER A CA 1
ATOM 884 C C . SER A 1 113 ? 13.711 -43.125 -29.234 1 88.25 113 SER A C 1
ATOM 886 O O . SER A 1 113 ? 12.727 -43.75 -29.609 1 88.25 113 SER A O 1
ATOM 888 N N . ALA A 1 114 ? 13.711 -41.875 -28.859 1 85.06 114 ALA A N 1
ATOM 889 C CA . ALA A 1 114 ? 12.438 -41.156 -28.891 1 85.06 114 ALA A CA 1
ATOM 890 C C . ALA A 1 114 ? 12.016 -40.844 -30.328 1 85.06 114 ALA A C 1
ATOM 892 O O . ALA A 1 114 ? 12.828 -40.938 -31.25 1 85.06 114 ALA A O 1
ATOM 893 N N . ASN A 1 115 ? 10.727 -40.75 -30.609 1 92.31 115 ASN A N 1
ATOM 894 C CA . ASN A 1 115 ? 10.234 -40.25 -31.891 1 92.31 115 ASN A CA 1
ATOM 895 C C . ASN A 1 115 ? 9.328 -39.031 -31.703 1 92.31 115 ASN A C 1
ATOM 897 O O . ASN A 1 115 ? 8.672 -38.906 -30.672 1 92.31 115 ASN A O 1
ATOM 901 N N . LEU A 1 116 ? 9.367 -38.25 -32.656 1 96 116 LEU A N 1
ATOM 902 C CA . LEU A 1 116 ? 8.703 -36.969 -32.594 1 96 116 LEU A CA 1
ATOM 903 C C . LEU A 1 116 ? 7.211 -37.125 -32.312 1 96 116 LEU A C 1
ATOM 905 O O . LEU A 1 116 ? 6.641 -36.406 -31.5 1 96 116 LEU A O 1
ATOM 909 N N . GLU A 1 117 ? 6.648 -38.094 -32.875 1 96.25 117 GLU A N 1
ATOM 910 C CA . GLU A 1 117 ? 5.219 -38.312 -32.719 1 96.25 117 GLU A CA 1
ATOM 911 C C . GLU A 1 117 ? 4.887 -38.656 -31.266 1 96.25 117 GLU A C 1
ATOM 913 O O . GLU A 1 117 ? 3.898 -38.188 -30.719 1 96.25 117 GLU A O 1
ATOM 918 N N . LYS A 1 118 ? 5.664 -39.469 -30.688 1 95.56 118 LYS A N 1
ATOM 919 C CA . LYS A 1 118 ? 5.492 -39.844 -29.281 1 95.56 118 LYS A CA 1
ATOM 920 C C . LYS A 1 118 ? 5.695 -38.625 -28.375 1 95.56 118 LYS A C 1
ATOM 922 O O . LYS A 1 118 ? 4.973 -38.469 -27.391 1 95.56 118 LYS A O 1
ATOM 927 N N . MET A 1 119 ? 6.688 -37.844 -28.688 1 97 119 MET A N 1
ATOM 928 C CA . MET A 1 119 ? 6.969 -36.625 -27.906 1 97 119 MET A CA 1
ATOM 929 C C . MET A 1 119 ? 5.809 -35.656 -27.984 1 97 119 MET A C 1
ATOM 931 O O . MET A 1 119 ? 5.422 -35.062 -26.969 1 97 119 MET A O 1
ATOM 935 N N . GLN A 1 120 ? 5.266 -35.469 -29.188 1 97.25 120 GLN A N 1
ATOM 936 C CA . GLN A 1 120 ? 4.133 -34.594 -29.406 1 97.25 120 GLN A CA 1
ATOM 937 C C . GLN A 1 120 ? 2.914 -35.031 -28.594 1 97.25 120 GLN A C 1
ATOM 939 O O . GLN A 1 120 ? 2.312 -34.219 -27.875 1 97.25 120 GLN A O 1
ATOM 944 N N . LYS A 1 121 ? 2.592 -36.281 -28.656 1 96.81 121 LYS A N 1
ATOM 945 C CA . LYS A 1 121 ? 1.452 -36.844 -27.922 1 96.81 121 LYS A CA 1
ATOM 946 C C . LYS A 1 121 ? 1.657 -36.719 -26.422 1 96.81 121 LYS A C 1
ATOM 948 O O . LYS A 1 121 ? 0.745 -36.344 -25.688 1 96.81 121 LYS A O 1
ATOM 953 N N . SER A 1 122 ? 2.848 -37.031 -26 1 96.94 122 SER A N 1
ATOM 954 C CA . SER A 1 122 ? 3.17 -37 -24.578 1 96.94 122 SER A CA 1
ATOM 955 C C . SER A 1 122 ? 3.08 -35.562 -24.016 1 96.94 122 SER A C 1
ATOM 957 O O . SER A 1 122 ? 2.562 -35.375 -22.922 1 96.94 122 SER A O 1
ATOM 959 N N . ALA A 1 123 ? 3.592 -34.625 -24.766 1 97.69 123 ALA A N 1
ATOM 960 C CA . ALA A 1 123 ? 3.576 -33.219 -24.328 1 97.69 123 ALA A CA 1
ATOM 961 C C . ALA A 1 123 ? 2.148 -32.719 -24.203 1 97.69 123 ALA A C 1
ATOM 963 O O . ALA A 1 123 ? 1.81 -32.031 -23.219 1 97.69 123 ALA A O 1
ATOM 964 N N . GLU A 1 124 ? 1.35 -33 -25.156 1 97.81 124 GLU A N 1
ATOM 965 C CA . GLU A 1 124 ? -0.043 -32.562 -25.125 1 97.81 124 GLU A CA 1
ATOM 966 C C . GLU A 1 124 ? -0.81 -33.219 -23.984 1 97.81 124 GLU A C 1
ATOM 968 O O . GLU A 1 124 ? -1.539 -32.531 -23.25 1 97.81 124 GLU A O 1
ATOM 973 N N . GLU A 1 125 ? -0.656 -34.531 -23.844 1 97.5 125 GLU A N 1
ATOM 974 C CA . GLU A 1 125 ? -1.323 -35.25 -22.766 1 97.5 125 GLU A CA 1
ATOM 975 C C . GLU A 1 125 ? -0.887 -34.75 -21.391 1 97.5 125 GLU A C 1
ATOM 977 O O . GLU A 1 125 ? -1.703 -34.656 -20.484 1 97.5 125 GLU A O 1
ATOM 982 N N . PHE A 1 126 ? 0.339 -34.438 -21.312 1 97.56 126 PHE A N 1
ATOM 983 C CA . PHE A 1 126 ? 0.88 -33.938 -20.062 1 97.56 126 PHE A CA 1
ATOM 984 C C . PHE A 1 126 ? 0.263 -32.562 -19.719 1 97.56 126 PHE A C 1
ATOM 986 O O . PHE A 1 126 ? -0.15 -32.344 -18.578 1 97.56 126 PHE A O 1
ATOM 993 N N . ALA A 1 127 ? 0.185 -31.688 -20.688 1 98 127 ALA A N 1
ATOM 994 C CA . ALA A 1 127 ? -0.396 -30.359 -20.484 1 98 127 ALA A CA 1
ATOM 995 C C . ALA A 1 127 ? -1.863 -30.469 -20.078 1 98 127 ALA A C 1
ATOM 997 O O . ALA A 1 127 ? -2.311 -29.781 -19.156 1 98 127 ALA A O 1
ATOM 998 N N . LEU A 1 128 ? -2.592 -31.344 -20.719 1 97.56 128 LEU A N 1
ATOM 999 C CA . LEU A 1 128 ? -4.004 -31.547 -20.422 1 97.56 128 LEU A CA 1
ATOM 1000 C C . LEU A 1 128 ? -4.176 -32.156 -19.031 1 97.56 128 LEU A C 1
ATOM 1002 O O . LEU A 1 128 ? -5.09 -31.766 -18.297 1 97.56 128 LEU A O 1
ATOM 1006 N N . PHE A 1 129 ? -3.33 -33.031 -18.719 1 97.12 129 PHE A N 1
ATOM 1007 C CA . PHE A 1 129 ? -3.344 -33.625 -17.391 1 97.12 129 PHE A CA 1
ATOM 1008 C C . PHE A 1 129 ? -3.104 -32.594 -16.328 1 97.12 129 PHE A C 1
ATOM 1010 O O . PHE A 1 129 ? -3.783 -32.562 -15.297 1 97.12 129 PHE A O 1
ATOM 1017 N N . MET A 1 130 ? -2.18 -31.688 -16.516 1 96.94 130 MET A N 1
ATOM 1018 C CA . MET A 1 130 ? -1.851 -30.641 -15.562 1 96.94 130 MET A CA 1
ATOM 1019 C C . MET A 1 130 ? -3.047 -29.719 -15.328 1 96.94 130 MET A C 1
ATOM 1021 O O . MET A 1 130 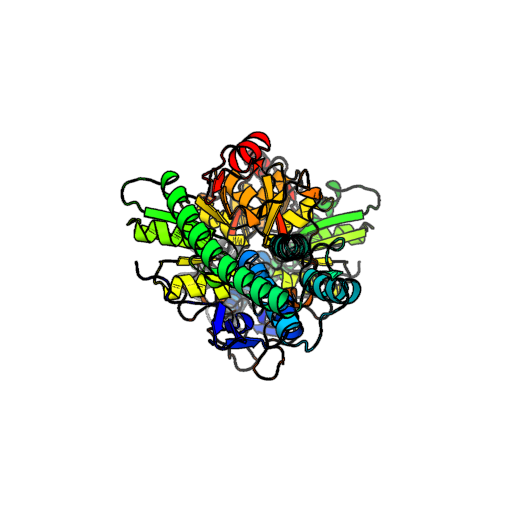? -3.285 -29.281 -14.203 1 96.94 130 MET A O 1
ATOM 1025 N N . LEU A 1 131 ? -3.707 -29.422 -16.422 1 96 131 LEU A N 1
ATOM 1026 C CA . LEU A 1 131 ? -4.902 -28.594 -16.344 1 96 131 LEU A CA 1
ATOM 1027 C C . LEU A 1 131 ? -5.945 -29.234 -15.422 1 96 131 LEU A C 1
ATOM 1029 O O . LEU A 1 131 ? -6.477 -28.578 -14.531 1 96 131 LEU A O 1
ATOM 1033 N N . GLU A 1 132 ? -6.199 -30.484 -15.578 1 96.12 132 GLU A N 1
ATOM 1034 C CA . GLU A 1 132 ? -7.188 -31.219 -14.797 1 96.12 132 GLU A CA 1
ATOM 1035 C C . GLU A 1 132 ? -6.73 -31.391 -13.352 1 96.12 132 GLU A C 1
ATOM 1037 O O . GLU A 1 132 ? -7.52 -31.219 -12.422 1 96.12 132 GLU A O 1
ATOM 1042 N N . GLU A 1 133 ? -5.539 -31.734 -13.203 1 96.94 133 GLU A N 1
ATOM 1043 C CA . GLU A 1 133 ? -4.992 -31.969 -11.867 1 96.94 133 GLU A CA 1
ATOM 1044 C C . GLU A 1 133 ? -5.027 -30.703 -11.023 1 96.94 133 GLU A C 1
ATOM 1046 O O . GLU A 1 133 ? -5.355 -30.75 -9.836 1 96.94 133 GLU A O 1
ATOM 1051 N N . ASP A 1 134 ? -4.637 -29.609 -11.625 1 96.62 134 ASP A N 1
ATOM 1052 C CA . ASP A 1 134 ? -4.621 -28.359 -10.891 1 96.62 134 ASP A CA 1
ATOM 1053 C C . ASP A 1 134 ? -6.016 -28 -10.375 1 96.62 134 ASP A C 1
ATOM 1055 O O . ASP A 1 134 ? -6.172 -27.562 -9.234 1 96.62 134 ASP A O 1
ATOM 1059 N N . LEU A 1 135 ? -7.027 -28.172 -11.227 1 96.06 135 LEU A N 1
ATOM 1060 C CA . LEU A 1 135 ? -8.406 -27.906 -10.82 1 96.06 135 LEU A CA 1
ATOM 1061 C C . LEU A 1 135 ? -8.805 -28.812 -9.656 1 96.06 135 LEU A C 1
ATOM 1063 O O . LEU A 1 135 ? -9.367 -28.328 -8.664 1 96.06 135 LEU A O 1
ATOM 1067 N N . GLU A 1 136 ? -8.5 -30.062 -9.812 1 97.56 136 GLU A N 1
ATOM 1068 C CA . GLU A 1 136 ? -8.844 -31.016 -8.773 1 97.56 136 GLU A CA 1
ATOM 1069 C C . GLU A 1 136 ? -8.141 -30.688 -7.457 1 97.56 136 GLU A C 1
ATOM 1071 O O . GLU A 1 136 ? -8.742 -30.781 -6.387 1 97.56 136 GLU A O 1
ATOM 1076 N N . ASN A 1 137 ? -6.895 -30.375 -7.547 1 97.88 137 ASN A N 1
ATOM 1077 C CA . ASN A 1 137 ? -6.121 -30 -6.363 1 97.88 137 ASN A CA 1
ATOM 1078 C C . ASN A 1 137 ? -6.695 -28.766 -5.684 1 97.88 137 ASN A C 1
ATOM 1080 O O . ASN A 1 137 ? -6.762 -28.703 -4.453 1 97.88 137 ASN A O 1
ATOM 1084 N N . ASN A 1 138 ? -7.09 -27.781 -6.473 1 97.38 138 ASN A N 1
ATOM 1085 C CA . ASN A 1 138 ? -7.652 -26.547 -5.93 1 97.38 138 ASN A CA 1
ATOM 1086 C C . ASN A 1 138 ? -8.984 -26.797 -5.227 1 97.38 138 ASN A C 1
ATOM 1088 O O . ASN A 1 138 ? -9.258 -26.219 -4.176 1 97.38 138 ASN A O 1
ATOM 1092 N N . LEU A 1 139 ? -9.805 -27.672 -5.832 1 97.5 139 LEU A N 1
ATOM 1093 C CA . LEU A 1 139 ? -11.07 -28.031 -5.207 1 97.5 139 LEU A CA 1
ATOM 1094 C C . LEU A 1 139 ? -10.836 -28.75 -3.883 1 97.5 139 LEU A C 1
ATOM 1096 O O . LEU A 1 139 ? -11.5 -28.453 -2.885 1 97.5 139 LEU A O 1
ATOM 1100 N N . THR A 1 140 ? -9.891 -29.641 -3.895 1 98.5 140 THR A N 1
ATOM 1101 C CA . THR A 1 140 ? -9.594 -30.422 -2.703 1 98.5 140 THR A CA 1
ATOM 1102 C C . THR A 1 140 ? -9.008 -29.547 -1.606 1 98.5 140 THR A C 1
ATOM 1104 O O . THR A 1 140 ? -9.391 -29.656 -0.44 1 98.5 140 THR A O 1
ATOM 1107 N N . LEU A 1 141 ? -8.07 -28.719 -1.974 1 98.31 141 LEU A N 1
ATOM 1108 C CA . LEU A 1 141 ? -7.457 -27.797 -1.021 1 98.31 141 LEU A CA 1
ATOM 1109 C C . LEU A 1 141 ? -8.516 -26.922 -0.359 1 98.31 141 LEU A C 1
ATOM 1111 O O . LEU A 1 141 ? -8.469 -26.703 0.853 1 98.31 141 LEU A O 1
ATOM 1115 N N . SER A 1 142 ? -9.469 -26.422 -1.117 1 98.44 142 SER A N 1
ATOM 1116 C CA . SER A 1 142 ? -10.531 -25.562 -0.604 1 98.44 142 SER A CA 1
ATOM 1117 C C . SER A 1 142 ? -11.438 -26.328 0.363 1 98.44 142 SER A C 1
ATOM 1119 O O . SER A 1 142 ? -11.875 -25.781 1.375 1 98.44 142 SER A O 1
ATOM 1121 N N . LYS A 1 143 ? -11.695 -27.547 -0.017 1 98.06 143 LYS A N 1
ATOM 1122 C CA . LYS A 1 143 ? -12.492 -28.391 0.868 1 98.06 143 LYS A CA 1
ATOM 1123 C C . LYS A 1 143 ? -11.781 -28.609 2.203 1 98.06 143 LYS A C 1
ATOM 1125 O O . LYS A 1 143 ? -12.414 -28.547 3.262 1 98.06 143 LYS A O 1
ATOM 1130 N N . ASN A 1 144 ? -10.531 -28.875 2.182 1 98.56 144 ASN A N 1
ATOM 1131 C CA . ASN A 1 144 ? -9.75 -29.062 3.396 1 98.56 144 ASN A CA 1
ATOM 1132 C C . ASN A 1 144 ? -9.766 -27.828 4.281 1 98.56 144 ASN A C 1
ATOM 1134 O O . ASN A 1 144 ? -9.789 -27.938 5.508 1 98.56 144 ASN A O 1
ATOM 1138 N N . ALA A 1 145 ? -9.797 -26.688 3.684 1 98.75 145 ALA A N 1
ATOM 1139 C CA . ALA A 1 145 ? -9.719 -25.406 4.395 1 98.75 145 ALA A CA 1
ATOM 1140 C C . ALA A 1 145 ? -10.938 -25.203 5.285 1 98.75 145 ALA A C 1
ATOM 1142 O O . ALA A 1 145 ? -10.875 -24.469 6.277 1 98.75 145 ALA A O 1
ATOM 1143 N N . LEU A 1 146 ? -12.086 -25.828 4.957 1 98.38 146 LEU A N 1
ATOM 1144 C CA . LEU A 1 146 ? -13.344 -25.609 5.66 1 98.38 146 LEU A CA 1
ATOM 1145 C C . LEU A 1 146 ? -13.211 -25.984 7.133 1 98.38 146 LEU A C 1
ATOM 1147 O O . LEU A 1 146 ? -13.898 -25.422 7.984 1 98.38 146 LEU A O 1
ATOM 1151 N N . SER A 1 147 ? -12.281 -26.875 7.461 1 98.25 147 SER A N 1
ATOM 1152 C CA . SER A 1 147 ? -12.109 -27.344 8.836 1 98.25 147 SER A CA 1
ATOM 1153 C C . SER A 1 147 ? -11.531 -26.266 9.727 1 98.25 147 SER A C 1
ATOM 1155 O O . SER A 1 147 ? -11.602 -26.344 10.953 1 98.25 147 SER A O 1
ATOM 1157 N N . LEU A 1 148 ? -10.93 -25.203 9.18 1 98.44 148 LEU A N 1
ATOM 1158 C CA . LEU A 1 148 ? -10.32 -24.109 9.93 1 98.44 148 LEU A CA 1
ATOM 1159 C C . LEU A 1 148 ? -11.375 -23.125 10.414 1 98.44 148 LEU A C 1
ATOM 1161 O O . LEU A 1 148 ? -11.086 -22.25 11.234 1 98.44 148 LEU A O 1
ATOM 1165 N N . PHE A 1 149 ? -12.625 -23.266 9.93 1 98.31 149 PHE A N 1
ATOM 1166 C CA . PHE A 1 149 ? -13.688 -22.312 10.203 1 98.31 149 PHE A CA 1
ATOM 1167 C C . PHE A 1 149 ? -14.867 -23 10.883 1 98.31 149 PHE A C 1
ATOM 1169 O O . PHE A 1 149 ? -14.945 -24.234 10.914 1 98.31 149 PHE A O 1
ATOM 1176 N N . PRO A 1 150 ? -15.82 -22.25 11.414 1 97.25 150 PRO A N 1
ATOM 1177 C CA . PRO A 1 150 ? -16.984 -22.859 12.078 1 97.25 150 PRO A CA 1
ATOM 1178 C C . PRO A 1 150 ? -17.797 -23.75 11.156 1 97.25 150 PRO A C 1
ATOM 1180 O O . PRO A 1 150 ? -17.969 -23.438 9.977 1 97.25 150 PRO A O 1
ATOM 1183 N N . LYS A 1 151 ? -18.328 -24.797 11.727 1 95.38 151 LYS A N 1
ATOM 1184 C CA . LYS A 1 151 ? -19.141 -25.75 10.953 1 95.38 151 LYS A CA 1
ATOM 1185 C C . LYS A 1 151 ? -20.484 -25.141 10.578 1 95.38 151 LYS A C 1
ATOM 1187 O O . LYS A 1 151 ? -20.984 -25.375 9.477 1 95.38 151 LYS A O 1
ATOM 1192 N N . SER A 1 152 ? -20.969 -24.312 11.445 1 96.69 152 SER A N 1
ATOM 1193 C CA . SER A 1 152 ? -22.25 -23.656 11.195 1 96.69 152 SER A CA 1
ATOM 1194 C C . SER A 1 152 ? -22.062 -22.328 10.484 1 96.69 152 SER A C 1
ATOM 1196 O O . SER A 1 152 ? -21.047 -21.656 10.68 1 96.69 152 SER A O 1
ATOM 1198 N N . PRO A 1 153 ? -23.031 -22.031 9.688 1 96.44 153 PRO A N 1
ATOM 1199 C CA . PRO A 1 153 ? -22.953 -20.734 9.008 1 96.44 153 PRO A CA 1
ATOM 1200 C C . PRO A 1 153 ? -22.672 -19.578 9.977 1 96.44 153 PRO A C 1
ATOM 1202 O O . PRO A 1 153 ? -23.312 -19.484 11.023 1 96.44 153 PRO A O 1
ATOM 1205 N N . SER A 1 154 ? -21.672 -18.797 9.625 1 97.56 154 SER A N 1
ATOM 1206 C CA . SER A 1 154 ? -21.234 -17.656 10.414 1 97.56 154 SER A CA 1
ATOM 1207 C C . SER A 1 154 ? -20.844 -16.484 9.516 1 97.56 154 SER A C 1
ATOM 1209 O O . SER A 1 154 ? -20.719 -16.641 8.305 1 97.56 154 SER A O 1
ATOM 1211 N N . SER A 1 155 ? -20.812 -15.289 10.18 1 98.25 155 SER A N 1
ATOM 1212 C CA . SER A 1 155 ? -20.25 -14.125 9.5 1 98.25 155 SER A CA 1
ATOM 1213 C C . SER A 1 155 ? -18.734 -14.094 9.602 1 98.25 155 SER A C 1
ATOM 1215 O O . SER A 1 155 ? -18.172 -14.125 10.703 1 98.25 155 SER A O 1
ATOM 1217 N N . LEU A 1 156 ? -18.078 -14.133 8.438 1 98.69 156 LEU A N 1
ATOM 1218 C CA . LEU A 1 156 ? -16.625 -14.18 8.414 1 98.69 156 LEU A CA 1
ATOM 1219 C C . LEU A 1 156 ? -16.047 -12.992 7.648 1 98.69 156 LEU A C 1
ATOM 1221 O O . LEU A 1 156 ? -16.5 -12.68 6.543 1 98.69 156 LEU A O 1
ATOM 1225 N N . ASN A 1 157 ? -15.117 -12.25 8.258 1 98.88 157 ASN A N 1
ATOM 1226 C CA . ASN A 1 157 ? -14.289 -11.242 7.613 1 98.88 157 ASN A CA 1
ATOM 1227 C C . ASN A 1 157 ? -12.914 -11.789 7.25 1 98.88 157 ASN A C 1
ATOM 1229 O O . ASN A 1 157 ? -12.18 -12.266 8.117 1 98.88 157 ASN A O 1
ATOM 1233 N N . ILE A 1 158 ? -12.641 -11.695 5.93 1 98.94 158 ILE A N 1
ATOM 1234 C CA . ILE A 1 158 ? -11.398 -12.297 5.453 1 98.94 158 ILE A CA 1
ATOM 1235 C C . ILE A 1 158 ? -10.609 -11.266 4.648 1 98.94 158 ILE A C 1
ATOM 1237 O O . ILE A 1 158 ? -11.18 -10.531 3.842 1 98.94 158 ILE A O 1
ATOM 1241 N N . ILE A 1 159 ? -9.32 -11.148 4.938 1 98.94 159 ILE A N 1
ATOM 1242 C CA . ILE A 1 159 ? -8.43 -10.336 4.109 1 98.94 159 ILE A CA 1
ATOM 1243 C C . ILE A 1 159 ? -7.648 -11.242 3.16 1 98.94 159 ILE A C 1
ATOM 1245 O O . ILE A 1 159 ? -7.207 -12.328 3.547 1 98.94 159 ILE A O 1
ATOM 1249 N N . THR A 1 160 ? -7.551 -10.867 1.897 1 98.94 160 THR A N 1
ATOM 1250 C CA . THR A 1 160 ? -6.707 -11.578 0.94 1 98.94 160 THR A CA 1
ATOM 1251 C C . THR A 1 160 ? -5.824 -10.594 0.174 1 98.94 160 THR A C 1
ATOM 1253 O O . THR A 1 160 ? -5.988 -9.383 0.29 1 98.94 160 THR A O 1
ATOM 1256 N N . HIS A 1 161 ? -4.797 -11.094 -0.465 1 98.88 161 HIS A N 1
ATOM 1257 C CA . HIS A 1 161 ? -3.77 -10.32 -1.148 1 98.88 161 HIS A CA 1
ATOM 1258 C C . HIS A 1 161 ? -3.461 -10.906 -2.523 1 98.88 161 HIS A C 1
ATOM 1260 O O . HIS A 1 161 ? -3.463 -12.125 -2.697 1 98.88 161 HIS A O 1
ATOM 1266 N N . CYS A 1 162 ? -3.225 -10.031 -3.484 1 98.19 162 CYS A N 1
ATOM 1267 C CA . CYS A 1 162 ? -2.969 -10.406 -4.871 1 98.19 162 CYS A CA 1
ATOM 1268 C C . CYS A 1 162 ? -4.16 -11.148 -5.465 1 98.19 162 CYS A C 1
ATOM 1270 O O . CYS A 1 162 ? -5.309 -10.852 -5.133 1 98.19 162 CYS A O 1
ATOM 1272 N N . ASN A 1 163 ? -3.973 -11.898 -6.512 1 98.38 163 ASN A N 1
ATOM 1273 C CA . ASN A 1 163 ? -5.023 -12.711 -7.121 1 98.38 163 ASN A CA 1
ATOM 1274 C C . ASN A 1 163 ? -4.68 -14.195 -7.07 1 98.38 163 ASN A C 1
ATOM 1276 O O . ASN A 1 163 ? -3.666 -14.625 -7.625 1 98.38 163 ASN A O 1
ATOM 1280 N N . THR A 1 164 ? -5.543 -14.852 -6.387 1 97.81 164 THR A N 1
ATOM 1281 C CA . THR A 1 164 ? -5.352 -16.281 -6.168 1 97.81 164 THR A CA 1
ATOM 1282 C C . THR A 1 164 ? -6.59 -17.062 -6.586 1 97.81 164 THR A C 1
ATOM 1284 O O . THR A 1 164 ? -6.914 -18.094 -5.988 1 97.81 164 THR A O 1
ATOM 1287 N N . GLY A 1 165 ? -7.324 -16.531 -7.551 1 97.12 165 GLY A N 1
ATOM 1288 C CA . GLY A 1 165 ? -8.578 -17.125 -7.98 1 97.12 165 GLY A CA 1
ATOM 1289 C C . GLY A 1 165 ? -8.43 -17.984 -9.227 1 97.12 165 GLY A C 1
ATOM 1290 O O . GLY A 1 165 ? -7.406 -18.641 -9.422 1 97.12 165 GLY A O 1
ATOM 1291 N N . ALA A 1 166 ? -9.523 -18.062 -9.945 1 95.44 166 ALA A N 1
ATOM 1292 C CA . ALA A 1 166 ? -9.578 -18.859 -11.164 1 95.44 166 ALA A CA 1
ATOM 1293 C C . ALA A 1 166 ? -8.594 -18.328 -12.203 1 95.44 166 ALA A C 1
ATOM 1295 O O . ALA A 1 166 ? -8.008 -19.109 -12.961 1 95.44 166 ALA A O 1
ATOM 1296 N N . LEU A 1 167 ? -8.336 -17.031 -12.211 1 95.81 167 LEU A N 1
ATOM 1297 C CA . LEU A 1 167 ? -7.457 -16.406 -13.188 1 95.81 167 LEU A CA 1
ATOM 1298 C C . LEU A 1 167 ? -6.008 -16.844 -12.977 1 95.81 167 LEU A C 1
ATOM 1300 O O . LEU A 1 167 ? -5.207 -16.812 -13.914 1 95.81 167 LEU A O 1
ATOM 1304 N N . ALA A 1 168 ? -5.68 -17.266 -11.758 1 95.81 168 ALA A N 1
ATOM 1305 C CA . ALA A 1 168 ? -4.297 -17.578 -11.406 1 95.81 168 ALA A CA 1
ATOM 1306 C C . ALA A 1 168 ? -4.023 -19.078 -11.508 1 95.81 168 ALA A C 1
ATOM 1308 O O . ALA A 1 168 ? -2.904 -19.531 -11.25 1 95.81 168 ALA A O 1
ATOM 1309 N N . THR A 1 169 ? -5.066 -19.875 -11.883 1 95.44 169 THR A N 1
ATOM 1310 C CA . THR A 1 169 ? -4.988 -21.328 -11.875 1 95.44 169 THR A CA 1
ATOM 1311 C C . THR A 1 169 ? -5.754 -21.922 -13.047 1 95.44 169 THR A C 1
ATOM 1313 O O . THR A 1 169 ? -6.004 -21.25 -14.047 1 95.44 169 THR A O 1
ATOM 1316 N N . ALA A 1 170 ? -6.016 -23.234 -12.984 1 93.31 170 ALA A N 1
ATOM 1317 C CA . ALA A 1 170 ? -6.84 -23.906 -13.992 1 93.31 170 ALA A CA 1
ATOM 1318 C C . ALA A 1 170 ? -8.328 -23.688 -13.711 1 93.31 170 ALA A C 1
ATOM 1320 O O . ALA A 1 170 ? -9.18 -24.016 -14.539 1 93.31 170 ALA A O 1
ATOM 1321 N N . GLY A 1 171 ? -8.547 -23.109 -12.602 1 91.81 171 GLY A N 1
ATOM 1322 C CA . GLY A 1 171 ? -9.906 -22.859 -12.164 1 91.81 171 GLY A CA 1
ATOM 1323 C C . GLY A 1 171 ? -10.07 -22.938 -10.656 1 91.81 171 GLY A C 1
ATOM 1324 O O . GLY A 1 171 ? -9.227 -23.5 -9.961 1 91.81 171 GLY A O 1
ATOM 1325 N N . HIS A 1 172 ? -11.047 -22.281 -10.133 1 93.88 172 HIS A N 1
ATOM 1326 C CA . HIS A 1 172 ? -11.438 -22.234 -8.727 1 93.88 172 HIS A CA 1
ATOM 1327 C C . HIS A 1 172 ? -10.5 -21.344 -7.918 1 93.88 172 HIS A C 1
ATOM 1329 O O . HIS A 1 172 ? -10.945 -20.438 -7.215 1 93.88 172 HIS A O 1
ATOM 1335 N N . GLY A 1 173 ? -9.148 -21.688 -8.031 1 96.75 173 GLY A N 1
ATOM 1336 C CA . GLY A 1 173 ? -8.172 -20.891 -7.312 1 96.75 173 GLY A CA 1
ATOM 1337 C C . GLY A 1 173 ? -7.695 -21.531 -6.027 1 96.75 173 GLY A C 1
ATOM 1338 O O . GLY A 1 173 ? -8.172 -22.594 -5.648 1 96.75 173 GLY A O 1
ATOM 1339 N N . THR A 1 174 ? -6.734 -20.844 -5.387 1 98 174 THR A N 1
ATOM 1340 C CA . THR A 1 174 ? -6.207 -21.312 -4.113 1 98 174 THR A CA 1
ATOM 1341 C C . THR A 1 174 ? -6.852 -20.562 -2.947 1 98 174 THR A C 1
ATOM 1343 O O . THR A 1 174 ? -7.926 -20.953 -2.475 1 98 174 THR A O 1
ATOM 1346 N N . ALA A 1 175 ? -6.336 -19.375 -2.588 1 98.69 175 ALA A N 1
ATOM 1347 C CA . ALA A 1 175 ? -6.906 -18.609 -1.481 1 98.69 175 ALA A CA 1
ATOM 1348 C C . ALA A 1 175 ? -8.32 -18.156 -1.806 1 98.69 175 ALA A C 1
ATOM 1350 O O . ALA A 1 175 ? -9.219 -18.25 -0.963 1 98.69 175 ALA A O 1
ATOM 1351 N N . LEU A 1 176 ? -8.516 -17.609 -3.01 1 98.25 176 LEU A N 1
ATOM 1352 C CA . LEU A 1 176 ? -9.859 -17.219 -3.4 1 98.25 176 LEU A CA 1
ATOM 1353 C C . LEU A 1 176 ? -10.773 -18.422 -3.541 1 98.25 176 LEU A C 1
ATOM 1355 O O . LEU A 1 176 ? -11.984 -18.328 -3.334 1 98.25 176 LEU A O 1
ATOM 1359 N N . GLY A 1 177 ? -10.164 -19.609 -3.924 1 98 177 GLY A N 1
ATOM 1360 C CA . GLY A 1 177 ? -10.922 -20.844 -3.908 1 98 177 GLY A CA 1
ATOM 1361 C C . GLY A 1 177 ? -11.477 -21.188 -2.537 1 98 177 GLY A C 1
ATOM 1362 O O . GLY A 1 177 ? -12.625 -21.625 -2.412 1 98 177 GLY A O 1
ATOM 1363 N N . VAL A 1 178 ? -10.648 -20.969 -1.519 1 98.69 178 VAL A N 1
ATOM 1364 C CA . VAL A 1 178 ? -11.086 -21.188 -0.142 1 98.69 178 VAL A CA 1
ATOM 1365 C C . VAL A 1 178 ? -12.258 -20.266 0.179 1 98.69 178 VAL A C 1
ATOM 1367 O O . VAL A 1 178 ? -13.25 -20.703 0.765 1 98.69 178 VAL A O 1
ATOM 1370 N N . ILE A 1 179 ? -12.203 -19.031 -0.187 1 98.56 179 ILE A N 1
ATOM 1371 C CA . ILE A 1 179 ? -13.242 -18.047 0.05 1 98.56 179 ILE A CA 1
ATOM 1372 C C . ILE A 1 179 ? -14.531 -18.484 -0.646 1 98.56 179 ILE A C 1
ATOM 1374 O O . ILE A 1 179 ? -15.617 -18.422 -0.057 1 98.56 179 ILE A O 1
ATOM 1378 N N . ARG A 1 180 ? -14.445 -19.016 -1.901 1 97.38 180 ARG A N 1
ATOM 1379 C CA . ARG A 1 180 ? -15.594 -19.531 -2.637 1 97.38 180 ARG A CA 1
ATOM 1380 C C . ARG A 1 180 ? -16.25 -20.688 -1.894 1 97.38 180 ARG A C 1
ATOM 1382 O O . ARG A 1 180 ? -17.469 -20.75 -1.789 1 97.38 180 ARG A O 1
ATOM 1389 N N . SER A 1 181 ? -15.391 -21.516 -1.447 1 97.5 181 SER A N 1
ATOM 1390 C CA . SER A 1 181 ? -15.898 -22.703 -0.774 1 97.5 181 SER A CA 1
ATOM 1391 C C . SER A 1 181 ? -16.578 -22.359 0.548 1 97.5 181 SER A C 1
ATOM 1393 O O . SER A 1 181 ? -17.547 -23 0.952 1 97.5 181 SER A O 1
ATOM 1395 N N . LEU A 1 182 ? -16.047 -21.328 1.249 1 98.38 182 LEU A N 1
ATOM 1396 C CA . LEU A 1 182 ? -16.688 -20.844 2.467 1 98.38 182 LEU A CA 1
ATOM 1397 C C . LEU A 1 182 ? -18.062 -20.281 2.16 1 98.38 182 LEU A C 1
ATOM 1399 O O . LEU A 1 182 ? -19.031 -20.531 2.895 1 98.38 182 LEU A O 1
ATOM 1403 N N . ARG A 1 183 ? -18.172 -19.5 1.074 1 97.56 183 ARG A N 1
ATOM 1404 C CA . ARG A 1 183 ? -19.469 -19 0.628 1 97.56 183 ARG A CA 1
ATOM 1405 C C . ARG A 1 183 ? -20.438 -20.141 0.339 1 97.56 183 ARG A C 1
ATOM 1407 O O . ARG A 1 183 ? -21.578 -20.141 0.817 1 97.56 183 ARG A O 1
ATOM 1414 N N . ASP A 1 184 ? -19.953 -21.141 -0.376 1 96.5 184 ASP A N 1
ATOM 1415 C CA . ASP A 1 184 ? -20.781 -22.266 -0.795 1 96.5 184 ASP A CA 1
ATOM 1416 C C . ASP A 1 184 ? -21.219 -23.094 0.406 1 96.5 184 ASP A C 1
ATOM 1418 O O . ASP A 1 184 ? -22.25 -23.766 0.358 1 96.5 184 ASP A O 1
ATOM 1422 N N . ALA A 1 185 ? -20.438 -23.047 1.465 1 97.44 185 ALA A N 1
ATOM 1423 C CA . ALA A 1 185 ? -20.766 -23.766 2.691 1 97.44 185 ALA A CA 1
ATOM 1424 C C . ALA A 1 185 ? -21.797 -23 3.521 1 97.44 185 ALA A C 1
ATOM 1426 O O . ALA A 1 185 ? -22.219 -23.484 4.574 1 97.44 185 ALA A O 1
ATOM 1427 N N . GLY A 1 186 ? -22.094 -21.75 3.123 1 97.5 186 GLY A N 1
ATOM 1428 C CA . GLY A 1 186 ? -23.203 -21.047 3.742 1 97.5 186 GLY A CA 1
ATOM 1429 C C . GLY A 1 186 ? -22.766 -19.875 4.609 1 97.5 186 GLY A C 1
ATOM 1430 O O . GLY A 1 186 ? -23.594 -19.188 5.191 1 97.5 186 GLY A O 1
ATOM 1431 N N . HIS A 1 187 ? -21.484 -19.641 4.711 1 98.12 187 HIS A N 1
ATOM 1432 C CA . HIS A 1 187 ? -21 -18.531 5.52 1 98.12 187 HIS A CA 1
ATOM 1433 C C . HIS A 1 187 ? -21.312 -17.188 4.852 1 98.12 187 HIS A C 1
ATOM 1435 O O . HIS A 1 187 ? -21.328 -17.094 3.623 1 98.12 187 HIS A O 1
ATOM 1441 N N . SER A 1 188 ? -21.625 -16.172 5.645 1 98 188 SER A N 1
ATOM 1442 C CA . SER A 1 188 ? -21.703 -14.789 5.18 1 98 188 SER A CA 1
ATOM 1443 C C . SER A 1 188 ? -20.328 -14.125 5.191 1 98 188 SER A C 1
ATOM 1445 O O . SER A 1 188 ? -19.781 -13.836 6.258 1 98 188 SER A O 1
ATOM 1447 N N . LEU A 1 189 ? -19.906 -13.844 4.031 1 97.94 189 LEU A N 1
ATOM 1448 C CA . LEU A 1 189 ? -18.531 -13.383 3.922 1 97.94 189 LEU A CA 1
ATOM 1449 C C . LEU A 1 189 ? -18.484 -11.883 3.639 1 97.94 189 LEU A C 1
ATOM 1451 O O . LEU A 1 189 ? -19.328 -11.359 2.918 1 97.94 189 LEU A O 1
ATOM 1455 N N . THR A 1 190 ? -17.547 -11.211 4.242 1 98.75 190 THR A N 1
ATOM 1456 C CA . THR A 1 190 ? -17 -9.938 3.771 1 98.75 190 THR A CA 1
ATOM 1457 C C . THR A 1 190 ? -15.508 -10.055 3.49 1 98.75 190 THR A C 1
ATOM 1459 O O . THR A 1 190 ? -14.719 -10.344 4.395 1 98.75 190 THR A O 1
ATOM 1462 N N . VAL A 1 191 ? -15.203 -9.867 2.238 1 98.94 191 VAL A N 1
ATOM 1463 C CA . VAL A 1 191 ? -13.805 -10.008 1.837 1 98.94 191 VAL A CA 1
ATOM 1464 C C . VAL A 1 191 ? -13.172 -8.633 1.679 1 98.94 191 VAL A C 1
ATOM 1466 O O . VAL A 1 191 ? -13.742 -7.75 1.031 1 98.94 191 VAL A O 1
ATOM 1469 N N . PHE A 1 192 ? -12.094 -8.406 2.359 1 98.94 192 PHE A N 1
ATOM 1470 C CA . PHE A 1 192 ? -11.25 -7.23 2.139 1 98.94 192 PHE A CA 1
ATOM 1471 C C . PHE A 1 192 ? -10.078 -7.57 1.229 1 98.94 192 PHE A C 1
ATOM 1473 O O . PHE A 1 192 ? -9.164 -8.289 1.635 1 98.94 192 PHE A O 1
ATOM 1480 N N . ALA A 1 193 ? -10.156 -7.09 -0.008 1 98.94 193 ALA A N 1
ATOM 1481 C CA . ALA A 1 193 ? -9.125 -7.375 -1 1 98.94 193 ALA A CA 1
ATOM 1482 C C . ALA A 1 193 ? -8.094 -6.25 -1.057 1 98.94 193 ALA A C 1
ATOM 1484 O O . ALA A 1 193 ? -8.422 -5.113 -1.411 1 98.94 193 ALA A O 1
ATOM 1485 N N . ASP A 1 194 ? -6.859 -6.578 -0.678 1 98.88 194 ASP A N 1
ATOM 1486 C CA . ASP A 1 194 ? -5.777 -5.625 -0.903 1 98.88 194 ASP A CA 1
ATOM 1487 C C . ASP A 1 194 ? -5.617 -5.32 -2.391 1 98.88 194 ASP A C 1
ATOM 1489 O O . ASP A 1 194 ? -5.652 -6.23 -3.223 1 98.88 194 ASP A O 1
ATOM 1493 N N . GLU A 1 195 ? -5.43 -4.098 -2.709 1 98.88 195 GLU A N 1
ATOM 1494 C CA . GLU A 1 195 ? -5.312 -3.701 -4.109 1 98.88 195 GLU A CA 1
ATOM 1495 C C . GLU A 1 195 ? -4.066 -4.301 -4.75 1 98.88 195 GLU A C 1
ATOM 1497 O O . GLU A 1 195 ? -4.047 -4.57 -5.953 1 98.88 195 GLU A O 1
ATOM 1502 N N . THR A 1 196 ? -2.979 -4.43 -3.953 1 98.69 196 THR A N 1
ATOM 1503 C CA . THR A 1 196 ? -1.73 -5.09 -4.316 1 98.69 196 THR A CA 1
ATOM 1504 C C . THR A 1 196 ? -0.934 -4.234 -5.301 1 98.69 196 THR A C 1
ATOM 1506 O O . THR A 1 196 ? -0.671 -4.656 -6.426 1 98.69 196 THR A O 1
ATOM 1509 N N . ARG A 1 197 ? -0.509 -3.105 -4.781 1 98.56 197 ARG A N 1
ATOM 1510 C CA . ARG A 1 197 ? 0.445 -2.285 -5.52 1 98.56 197 ARG A CA 1
ATOM 1511 C C . ARG A 1 197 ? 1.77 -3.018 -5.703 1 98.56 197 ARG A C 1
ATOM 1513 O O . ARG A 1 197 ? 2.143 -3.854 -4.879 1 98.56 197 ARG A O 1
ATOM 1520 N N . PRO A 1 198 ? 2.492 -2.811 -6.965 1 97.69 198 PRO A N 1
ATOM 1521 C CA . PRO A 1 198 ? 2.248 -1.755 -7.949 1 97.69 198 PRO A CA 1
ATOM 1522 C C . PRO A 1 198 ? 1.358 -2.217 -9.102 1 97.69 198 PRO A C 1
ATOM 1524 O O . PRO A 1 198 ? 0.759 -1.391 -9.797 1 97.69 198 PRO A O 1
ATOM 1527 N N . TYR A 1 199 ? 1.225 -3.551 -9.312 1 96.69 199 TYR A N 1
ATOM 1528 C CA . TYR A 1 199 ? 0.577 -4.035 -10.531 1 96.69 199 TYR A CA 1
ATOM 1529 C C . TYR A 1 199 ? -0.932 -4.137 -10.336 1 96.69 199 TYR A C 1
ATOM 1531 O O . TYR A 1 199 ? -1.672 -4.363 -11.297 1 96.69 199 TYR A O 1
ATOM 1539 N N . LEU A 1 200 ? -1.436 -4.043 -9.125 1 98 200 LEU A N 1
ATOM 1540 C CA . LEU A 1 200 ? -2.852 -3.92 -8.797 1 98 200 LEU A CA 1
ATOM 1541 C C . LEU A 1 200 ? -3.594 -5.215 -9.102 1 98 200 LEU A C 1
ATOM 1543 O O . LEU A 1 200 ? -4.738 -5.188 -9.562 1 98 200 LEU A O 1
ATOM 1547 N N . GLN A 1 201 ? -2.977 -6.34 -8.852 1 97.94 201 GLN A N 1
ATOM 1548 C CA . GLN A 1 201 ? -3.652 -7.602 -9.133 1 97.94 201 GLN A CA 1
ATOM 1549 C C . GLN A 1 201 ? -4.895 -7.766 -8.258 1 97.94 201 GLN A C 1
ATOM 1551 O O . GLN A 1 201 ? -5.891 -8.352 -8.688 1 97.94 201 GLN A O 1
ATOM 1556 N N . GLY A 1 202 ? -4.824 -7.277 -7.039 1 98.69 202 GLY A N 1
ATOM 1557 C CA . GLY A 1 202 ? -6.008 -7.324 -6.195 1 98.69 202 GLY A CA 1
ATOM 1558 C C . GLY A 1 202 ? -7.141 -6.453 -6.711 1 98.69 202 GLY A C 1
ATOM 1559 O O . GLY A 1 202 ? -8.289 -6.895 -6.77 1 98.69 202 GLY A O 1
ATOM 1560 N N . ALA A 1 203 ? -6.836 -5.285 -7.113 1 98.62 203 ALA A N 1
ATOM 1561 C CA . ALA A 1 203 ? -7.84 -4.336 -7.574 1 98.62 203 ALA A CA 1
ATOM 1562 C C . ALA A 1 203 ? -8.398 -4.746 -8.938 1 98.62 203 ALA A C 1
ATOM 1564 O O . ALA A 1 203 ? -9.609 -4.676 -9.164 1 98.62 203 ALA A O 1
ATOM 1565 N N . ARG A 1 204 ? -7.531 -5.234 -9.789 1 97.88 204 ARG A N 1
ATOM 1566 C CA . ARG A 1 204 ? -7.926 -5.465 -11.18 1 97.88 204 ARG A CA 1
ATOM 1567 C C . ARG A 1 204 ? -8.539 -6.848 -11.352 1 97.88 204 ARG A C 1
ATOM 1569 O O . ARG A 1 204 ? -9.461 -7.027 -12.148 1 97.88 204 ARG A O 1
ATOM 1576 N N . LEU A 1 205 ? -7.984 -7.801 -10.602 1 98.06 205 LEU A N 1
ATOM 1577 C CA . LEU A 1 205 ? -8.336 -9.188 -10.898 1 98.06 205 LEU A CA 1
ATOM 1578 C C . LEU A 1 205 ? -9.156 -9.797 -9.773 1 98.06 205 LEU A C 1
ATOM 1580 O O . LEU A 1 205 ? -10.258 -10.305 -10 1 98.06 205 LEU A O 1
ATOM 1584 N N . THR A 1 206 ? -8.672 -9.75 -8.57 1 98.62 206 THR A N 1
ATOM 1585 C CA . THR A 1 206 ? -9.391 -10.328 -7.438 1 98.62 206 THR A CA 1
ATOM 1586 C C . THR A 1 206 ? -10.75 -9.664 -7.262 1 98.62 206 THR A C 1
ATOM 1588 O O . THR A 1 206 ? -11.773 -10.344 -7.141 1 98.62 206 THR A O 1
ATOM 1591 N N . ALA A 1 207 ? -10.734 -8.344 -7.277 1 98.56 207 ALA A N 1
ATOM 1592 C CA . ALA A 1 207 ? -11.984 -7.605 -7.145 1 98.56 207 ALA A CA 1
ATOM 1593 C C . ALA A 1 207 ? -12.945 -7.938 -8.281 1 98.56 207 ALA A C 1
ATOM 1595 O O . ALA A 1 207 ? -14.156 -8.008 -8.078 1 98.56 207 ALA A O 1
ATOM 1596 N N . TRP A 1 208 ? -12.398 -8.117 -9.477 1 97.31 208 TRP A N 1
ATOM 1597 C CA . TRP A 1 208 ? -13.195 -8.484 -10.641 1 97.31 208 TRP A CA 1
ATOM 1598 C C . TRP A 1 208 ? -13.875 -9.836 -10.438 1 97.31 208 TRP A C 1
ATOM 1600 O O . TRP A 1 208 ? -15.078 -9.977 -10.656 1 97.31 208 TRP A O 1
ATOM 1610 N N . GLU A 1 209 ? -13.148 -10.828 -9.969 1 97 209 GLU A N 1
ATOM 1611 C CA . GLU A 1 209 ? -13.703 -12.156 -9.734 1 97 209 GLU A CA 1
ATOM 1612 C C . GLU A 1 209 ? -14.766 -12.125 -8.633 1 97 209 GLU A C 1
ATOM 1614 O O . GLU A 1 209 ? -15.82 -12.742 -8.758 1 97 209 GLU A O 1
ATOM 1619 N N . LEU A 1 210 ? -14.469 -11.414 -7.531 1 97.69 210 LEU A N 1
ATOM 1620 C CA . LEU A 1 210 ? -15.406 -11.312 -6.418 1 97.69 210 LEU A CA 1
ATOM 1621 C C . LEU A 1 210 ? -16.703 -10.664 -6.863 1 97.69 210 LEU A C 1
ATOM 1623 O O . LEU A 1 210 ? -17.797 -11.133 -6.516 1 97.69 210 LEU A O 1
ATOM 1627 N N . LYS A 1 211 ? -16.578 -9.617 -7.609 1 95.81 211 LYS A N 1
ATOM 1628 C CA . LYS A 1 211 ? -17.75 -8.906 -8.102 1 95.81 211 LYS A CA 1
ATOM 1629 C C . LYS A 1 211 ? -1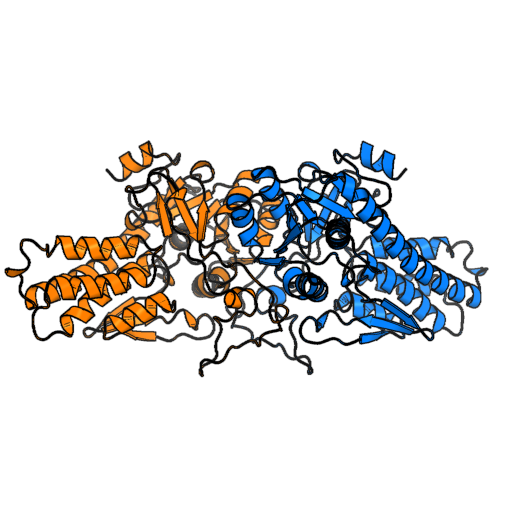8.594 -9.797 -9.023 1 95.81 211 LYS A C 1
ATOM 1631 O O . LYS A 1 211 ? -19.812 -9.875 -8.883 1 95.81 211 LYS A O 1
ATOM 1636 N N . GLU A 1 212 ? -17.906 -10.453 -9.945 1 93.19 212 GLU A N 1
ATOM 1637 C CA . GLU A 1 212 ? -18.578 -11.328 -10.898 1 93.19 212 GLU A CA 1
ATOM 1638 C C . GLU A 1 212 ? -19.344 -12.445 -10.188 1 93.19 212 GLU A C 1
ATOM 1640 O O . GLU A 1 212 ? -20.391 -12.891 -10.664 1 93.19 212 GLU A O 1
ATOM 1645 N N . GLU A 1 213 ? -18.891 -12.781 -9.055 1 94.25 213 GLU A N 1
ATOM 1646 C CA . GLU A 1 213 ? -19.469 -13.906 -8.344 1 94.25 213 GLU A CA 1
ATOM 1647 C C . GLU A 1 213 ? -20.422 -13.43 -7.242 1 94.25 213 GLU A C 1
ATOM 1649 O O . GLU A 1 213 ? -21.016 -14.25 -6.531 1 94.25 213 GLU A O 1
ATOM 1654 N N . GLY A 1 214 ? -20.469 -12.164 -7.078 1 94.94 214 GLY A N 1
ATOM 1655 C CA . GLY A 1 214 ? -21.391 -11.586 -6.109 1 94.94 214 GLY A CA 1
ATOM 1656 C C . GLY A 1 214 ? -20.953 -11.805 -4.672 1 94.94 214 GLY A C 1
ATOM 1657 O O . GLY A 1 214 ? -21.781 -11.914 -3.773 1 94.94 214 GLY A O 1
ATOM 1658 N N . ILE A 1 215 ? -19.703 -12.008 -4.391 1 97.19 215 ILE A N 1
ATOM 1659 C CA . ILE A 1 215 ? -19.203 -12.133 -3.029 1 97.19 215 ILE A CA 1
ATOM 1660 C C . ILE A 1 215 ? -18.953 -10.75 -2.439 1 97.19 215 ILE A C 1
ATOM 1662 O O . ILE A 1 215 ? -18.172 -9.969 -2.98 1 97.19 215 ILE A O 1
ATOM 1666 N N . PRO A 1 216 ? -19.625 -10.398 -1.366 1 98.31 216 PRO A N 1
ATOM 1667 C CA . PRO A 1 216 ? -19.453 -9.07 -0.771 1 98.31 216 PRO A CA 1
ATOM 1668 C C . PRO A 1 216 ? -17.984 -8.773 -0.434 1 98.31 216 PRO A C 1
ATOM 1670 O O . PRO A 1 216 ? -17.312 -9.586 0.211 1 98.31 216 PRO A O 1
ATOM 1673 N N . SER A 1 217 ? -17.547 -7.648 -0.903 1 98.75 217 SER A N 1
ATOM 1674 C CA . SER A 1 217 ? -16.125 -7.348 -0.718 1 98.75 217 SER A CA 1
ATOM 1675 C C . SER A 1 217 ? -15.883 -5.844 -0.705 1 98.75 217 SER A C 1
ATOM 1677 O O . SER A 1 217 ? -16.719 -5.066 -1.185 1 98.75 217 SER A O 1
ATOM 1679 N N . TYR A 1 218 ? -14.836 -5.414 -0.047 1 98.88 218 TYR A N 1
ATOM 1680 C CA . TYR A 1 218 ? -14.273 -4.07 -0.089 1 98.88 218 TYR A CA 1
ATOM 1681 C C . TYR A 1 218 ? -12.844 -4.09 -0.616 1 98.88 218 TYR A C 1
ATOM 1683 O O . TYR A 1 218 ? -12.023 -4.895 -0.168 1 98.88 218 TYR A O 1
ATOM 1691 N N . LEU A 1 219 ? -12.656 -3.264 -1.632 1 98.88 219 LEU A N 1
ATOM 1692 C CA . LEU A 1 219 ? -11.281 -2.986 -2.033 1 98.88 219 LEU A CA 1
ATOM 1693 C C . LEU A 1 219 ? -10.602 -2.059 -1.032 1 98.88 219 LEU A C 1
ATOM 1695 O O . LEU A 1 219 ? -11.188 -1.06 -0.606 1 98.88 219 LEU A O 1
ATOM 1699 N N . ILE A 1 220 ? -9.383 -2.432 -0.584 1 98.88 220 ILE A N 1
ATOM 1700 C CA . ILE A 1 220 ? -8.602 -1.564 0.295 1 98.88 220 ILE A CA 1
ATOM 1701 C C . ILE A 1 220 ? -7.191 -1.396 -0.262 1 98.88 220 ILE A C 1
ATOM 1703 O O . ILE A 1 220 ? -6.684 -2.275 -0.962 1 98.88 220 ILE A O 1
ATOM 1707 N N . THR A 1 221 ? -6.582 -0.226 -0.087 1 98.88 221 THR A N 1
ATOM 1708 C CA . THR A 1 221 ? -5.164 -0.091 -0.396 1 98.88 221 THR A CA 1
ATOM 1709 C C . THR A 1 221 ? -4.316 -0.895 0.588 1 98.88 221 THR A C 1
ATOM 1711 O O . THR A 1 221 ? -4.777 -1.228 1.683 1 98.88 221 THR A O 1
ATOM 1714 N N . ASP A 1 222 ? -3.115 -1.246 0.201 1 98.88 222 ASP A N 1
ATOM 1715 C CA . ASP A 1 222 ? -2.312 -2.205 0.954 1 98.88 222 ASP A CA 1
ATOM 1716 C C . ASP A 1 222 ? -1.964 -1.661 2.338 1 98.88 222 ASP A C 1
ATOM 1718 O O . ASP A 1 222 ? -1.756 -2.432 3.277 1 98.88 222 ASP A O 1
ATOM 1722 N N . ASN A 1 223 ? -1.939 -0.325 2.504 1 98.81 223 ASN A N 1
ATOM 1723 C CA . ASN A 1 223 ? -1.572 0.303 3.768 1 98.81 223 ASN A CA 1
ATOM 1724 C C . ASN A 1 223 ? -2.768 0.406 4.711 1 98.81 223 ASN A C 1
ATOM 1726 O O . ASN A 1 223 ? -2.654 0.959 5.805 1 98.81 223 ASN A O 1
ATOM 1730 N N . MET A 1 224 ? -3.959 -0.164 4.371 1 98.88 224 MET A N 1
ATOM 1731 C CA . MET A 1 224 ? -5.184 -0.025 5.156 1 98.88 224 MET A CA 1
ATOM 1732 C C . MET A 1 224 ? -5.422 -1.264 6.012 1 98.88 224 MET A C 1
ATOM 1734 O O . MET A 1 224 ? -6.266 -1.249 6.91 1 98.88 224 MET A O 1
ATOM 1738 N N . ALA A 1 225 ? -4.684 -2.365 5.77 1 98.75 225 ALA A N 1
ATOM 1739 C CA . ALA A 1 225 ? -4.984 -3.637 6.418 1 98.75 225 ALA A CA 1
ATOM 1740 C C . ALA A 1 225 ? -4.895 -3.514 7.938 1 98.75 225 ALA A C 1
ATOM 1742 O O . ALA A 1 225 ? -5.723 -4.074 8.664 1 98.75 225 ALA A O 1
ATOM 1743 N N . GLY A 1 226 ? -3.865 -2.771 8.422 1 98.75 226 GLY A N 1
ATOM 1744 C CA . GLY A 1 226 ? -3.744 -2.568 9.859 1 98.75 226 GLY A CA 1
ATOM 1745 C C . GLY A 1 226 ? -4.953 -1.881 10.469 1 98.75 226 GLY A C 1
ATOM 1746 O O . GLY A 1 226 ? -5.426 -2.279 11.531 1 98.75 226 GLY A O 1
ATOM 1747 N N . TRP A 1 227 ? -5.434 -0.836 9.766 1 98.69 227 TRP A N 1
ATOM 1748 C CA . TRP A 1 227 ? -6.613 -0.12 10.234 1 98.69 227 TRP A CA 1
ATOM 1749 C C . TRP A 1 227 ? -7.84 -1.029 10.242 1 98.69 227 TRP A C 1
ATOM 1751 O O . TRP A 1 227 ? -8.625 -1.014 11.188 1 98.69 227 TRP A O 1
ATOM 1761 N N . VAL A 1 228 ? -7.992 -1.874 9.211 1 98.81 228 VAL A N 1
ATOM 1762 C CA . VAL A 1 228 ? -9.117 -2.801 9.117 1 98.81 228 VAL A CA 1
ATOM 1763 C C . VAL A 1 228 ? -9.086 -3.766 10.305 1 98.81 228 VAL A C 1
ATOM 1765 O O . VAL A 1 228 ? -10.102 -3.973 10.969 1 98.81 228 VAL A O 1
ATOM 1768 N N . MET A 1 229 ? -7.918 -4.301 10.633 1 98.81 229 MET A N 1
ATOM 1769 C CA . MET A 1 229 ? -7.777 -5.285 11.703 1 98.81 229 MET A CA 1
ATOM 1770 C C . MET A 1 229 ? -7.996 -4.645 13.07 1 98.81 229 MET A C 1
ATOM 1772 O O . MET A 1 229 ? -8.414 -5.312 14.016 1 98.81 229 MET A O 1
ATOM 1776 N N . SER A 1 230 ? -7.719 -3.322 13.141 1 98.25 230 SER A N 1
ATOM 1777 C CA . SER A 1 230 ? -7.914 -2.617 14.406 1 98.25 230 SER A CA 1
ATOM 1778 C C . SER A 1 230 ? -9.367 -2.207 14.594 1 98.25 230 SER A C 1
ATOM 1780 O O . SER A 1 230 ? -9.828 -2.033 15.727 1 98.25 230 SER A O 1
ATOM 1782 N N . SER A 1 231 ? -10.141 -2.092 13.5 1 97.12 231 SER A N 1
ATOM 1783 C CA . SER A 1 231 ? -11.469 -1.494 13.555 1 97.12 231 SER A CA 1
ATOM 1784 C C . SER A 1 231 ? -12.555 -2.562 13.562 1 97.12 231 SER A C 1
ATOM 1786 O O . SER A 1 231 ? -13.711 -2.279 13.891 1 97.12 231 SER A O 1
ATOM 1788 N N . ARG A 1 232 ? -12.203 -3.822 13.227 1 97.88 232 ARG A N 1
ATOM 1789 C CA . ARG A 1 232 ? -13.172 -4.91 13.188 1 97.88 232 ARG A CA 1
ATOM 1790 C C . ARG A 1 232 ? -12.492 -6.262 13.352 1 97.88 232 ARG A C 1
ATOM 1792 O O . ARG A 1 232 ? -11.273 -6.375 13.18 1 97.88 232 ARG A O 1
ATOM 1799 N N . LYS A 1 233 ? -13.312 -7.207 13.68 1 98.25 233 LYS A N 1
ATOM 1800 C CA . LYS A 1 233 ? -12.773 -8.555 13.812 1 98.25 233 LYS A CA 1
ATOM 1801 C C . LYS A 1 233 ? -12.492 -9.164 12.438 1 98.25 233 LYS A C 1
ATOM 1803 O O . LYS A 1 233 ? -13.375 -9.211 11.578 1 98.25 233 LYS A O 1
ATOM 1808 N N . ILE A 1 234 ? -11.312 -9.547 12.227 1 98.88 234 ILE A N 1
ATOM 1809 C CA . ILE A 1 234 ? -10.906 -10.305 11.047 1 98.88 234 ILE A CA 1
ATOM 1810 C C . ILE A 1 234 ? -10.648 -11.758 11.438 1 98.88 234 ILE A C 1
ATOM 1812 O O . ILE A 1 234 ? -9.93 -12.031 12.398 1 98.88 234 ILE A O 1
ATOM 1816 N N . HIS A 1 235 ? -11.25 -12.633 10.711 1 98.88 235 HIS A N 1
ATOM 1817 C CA . HIS A 1 235 ? -11.234 -14.031 11.117 1 98.88 235 HIS A CA 1
ATOM 1818 C C . HIS A 1 235 ? -10.023 -14.758 10.547 1 98.88 235 HIS A C 1
ATOM 1820 O O . HIS A 1 235 ? -9.531 -15.719 11.148 1 98.88 235 HIS A O 1
ATOM 1826 N N . ALA A 1 236 ? -9.555 -14.281 9.367 1 98.94 236 ALA A N 1
ATOM 1827 C CA . ALA A 1 236 ? -8.367 -14.891 8.766 1 98.94 236 ALA A CA 1
ATOM 1828 C C . ALA A 1 236 ? -7.809 -14.016 7.652 1 98.94 236 ALA A C 1
ATOM 1830 O O . ALA A 1 236 ? -8.531 -13.203 7.074 1 98.94 236 ALA A O 1
ATOM 1831 N N . VAL A 1 237 ? -6.562 -14.109 7.52 1 99 237 VAL A N 1
ATOM 1832 C CA . VAL A 1 237 ? -5.91 -13.711 6.273 1 99 237 VAL A CA 1
ATOM 1833 C C . VAL A 1 237 ? -5.562 -14.961 5.461 1 99 237 VAL A C 1
ATOM 1835 O O . VAL A 1 237 ? -4.965 -15.906 5.98 1 99 237 VAL A O 1
ATOM 1838 N N . ILE A 1 238 ? -5.996 -15.023 4.18 1 98.94 238 ILE A N 1
ATOM 1839 C CA . ILE A 1 238 ? -5.688 -16.156 3.316 1 98.94 238 ILE A CA 1
ATOM 1840 C C . ILE A 1 238 ? -5.035 -15.672 2.027 1 98.94 238 ILE A C 1
ATOM 1842 O O . ILE A 1 238 ? -5.602 -14.836 1.313 1 98.94 238 ILE A O 1
ATOM 1846 N N . VAL A 1 239 ? -3.824 -16.141 1.779 1 98.94 239 VAL A N 1
ATOM 1847 C CA . VAL A 1 239 ? -3.074 -15.727 0.597 1 98.94 239 VAL A CA 1
ATOM 1848 C C . VAL A 1 239 ? -2.566 -16.953 -0.15 1 98.94 239 VAL A C 1
ATOM 1850 O O . VAL A 1 239 ? -2.766 -18.094 0.298 1 98.94 239 VAL A O 1
ATOM 1853 N N . GLY A 1 240 ? -2.033 -16.766 -1.348 1 98.12 240 GLY A N 1
ATOM 1854 C CA . GLY A 1 240 ? -1.4 -17.812 -2.117 1 98.12 240 GLY A CA 1
ATOM 1855 C C . GLY A 1 240 ? 0.096 -17.906 -1.892 1 98.12 240 GLY A C 1
ATOM 1856 O O . GLY A 1 240 ? 0.611 -17.406 -0.894 1 98.12 240 GLY A O 1
ATOM 1857 N N . ALA A 1 241 ? 0.737 -18.656 -2.811 1 97.31 241 ALA A N 1
ATOM 1858 C CA . ALA A 1 241 ? 2.189 -18.812 -2.768 1 97.31 241 ALA A CA 1
ATOM 1859 C C . ALA A 1 241 ? 2.764 -18.984 -4.172 1 97.31 241 ALA A C 1
ATOM 1861 O O . ALA A 1 241 ? 2.172 -19.672 -5.008 1 97.31 241 ALA A O 1
ATOM 1862 N N . ASP A 1 242 ? 3.852 -18.344 -4.379 1 94.75 242 ASP A N 1
ATOM 1863 C CA . ASP A 1 242 ? 4.613 -18.578 -5.602 1 94.75 242 ASP A CA 1
ATOM 1864 C C . ASP A 1 242 ? 5.625 -19.703 -5.406 1 94.75 242 ASP A C 1
ATOM 1866 O O . ASP A 1 242 ? 5.891 -20.469 -6.336 1 94.75 242 ASP A O 1
ATOM 1870 N N . ARG A 1 243 ? 6.16 -19.719 -4.195 1 95.31 243 ARG A N 1
ATOM 1871 C CA . ARG A 1 243 ? 7.172 -20.703 -3.863 1 95.31 243 ARG A CA 1
ATOM 1872 C C . ARG A 1 243 ? 7.281 -20.891 -2.354 1 95.31 243 ARG A C 1
ATOM 1874 O O . ARG A 1 243 ? 7.262 -19.922 -1.6 1 95.31 243 ARG A O 1
ATOM 1881 N N . ILE A 1 244 ? 7.332 -22.188 -1.913 1 97.56 244 ILE A N 1
ATOM 1882 C CA . ILE A 1 244 ? 7.457 -22.5 -0.495 1 97.56 244 ILE A CA 1
ATOM 1883 C C . ILE A 1 244 ? 8.711 -23.344 -0.265 1 97.56 244 ILE A C 1
ATOM 1885 O O . ILE A 1 244 ? 8.859 -24.422 -0.855 1 97.56 244 ILE A O 1
ATOM 1889 N N . ALA A 1 245 ? 9.617 -22.891 0.614 1 97.81 245 ALA A N 1
ATOM 1890 C CA . ALA A 1 245 ? 10.859 -23.594 0.918 1 97.81 245 ALA A CA 1
ATOM 1891 C C . ALA A 1 245 ? 10.625 -24.75 1.876 1 97.81 245 ALA A C 1
ATOM 1893 O O . ALA A 1 245 ? 9.523 -24.906 2.412 1 97.81 245 ALA A O 1
ATOM 1894 N N . SER A 1 246 ? 11.641 -25.531 2.143 1 97.44 246 SER A N 1
ATOM 1895 C CA . SER A 1 246 ? 11.539 -26.75 2.945 1 97.44 246 SER A CA 1
ATOM 1896 C C . SER A 1 246 ? 11.117 -26.438 4.375 1 97.44 246 SER A C 1
ATOM 1898 O O . SER A 1 246 ? 10.43 -27.219 5.02 1 97.44 246 SER A O 1
ATOM 1900 N N . ASN A 1 247 ? 11.516 -25.266 4.871 1 98.31 247 ASN A N 1
ATOM 1901 C CA . ASN A 1 247 ? 11.195 -24.906 6.25 1 98.31 247 ASN A CA 1
ATOM 1902 C C . ASN A 1 247 ? 9.844 -24.219 6.355 1 98.31 247 ASN A C 1
ATOM 1904 O O . ASN A 1 247 ? 9.414 -23.844 7.449 1 98.31 247 ASN A O 1
ATOM 1908 N N . GLY A 1 248 ? 9.242 -23.938 5.199 1 98.62 248 GLY A N 1
ATOM 1909 C CA . GLY A 1 248 ? 7.914 -23.359 5.207 1 98.62 248 GLY A CA 1
ATOM 1910 C C . GLY A 1 248 ? 7.906 -21.891 4.824 1 98.62 248 GLY A C 1
ATOM 1911 O O . GLY A 1 248 ? 6.844 -21.297 4.602 1 98.62 248 GLY A O 1
ATOM 1912 N N . ASP A 1 249 ? 9.141 -21.266 4.754 1 98.81 249 ASP A N 1
ATOM 1913 C CA . ASP A 1 249 ? 9.188 -19.906 4.242 1 98.81 249 ASP A CA 1
ATOM 1914 C C . ASP A 1 249 ? 8.508 -19.797 2.879 1 98.81 249 ASP A C 1
ATOM 1916 O O . ASP A 1 249 ? 8.719 -20.656 2.012 1 98.81 249 ASP A O 1
ATOM 1920 N N . THR A 1 250 ? 7.688 -18.75 2.711 1 98.44 250 THR A N 1
ATOM 1921 C CA . THR A 1 250 ? 6.836 -18.688 1.527 1 98.44 250 THR A CA 1
ATOM 1922 C C . THR A 1 250 ? 7.051 -17.375 0.775 1 98.44 250 THR A C 1
ATOM 1924 O O . THR A 1 250 ? 6.914 -16.297 1.35 1 98.44 250 THR A O 1
ATOM 1927 N N . ALA A 1 251 ? 7.426 -17.484 -0.517 1 97.56 251 ALA A N 1
ATOM 1928 C CA . ALA A 1 251 ? 7.434 -16.312 -1.392 1 97.56 251 ALA A CA 1
ATOM 1929 C C . ALA A 1 251 ? 6.066 -16.109 -2.029 1 97.56 251 ALA A C 1
ATOM 1931 O O . ALA A 1 251 ? 5.465 -17.047 -2.559 1 97.56 251 ALA A O 1
ATOM 1932 N N . ASN A 1 252 ? 5.539 -14.961 -1.892 1 97.56 252 ASN A N 1
ATOM 1933 C CA . ASN A 1 252 ? 4.316 -14.5 -2.537 1 97.56 252 ASN A CA 1
ATOM 1934 C C . ASN A 1 252 ? 4.422 -13.031 -2.949 1 97.56 252 ASN A C 1
ATOM 1936 O O . ASN A 1 252 ? 5.465 -12.406 -2.76 1 97.56 252 ASN A O 1
ATOM 1940 N N . LYS A 1 253 ? 3.422 -12.609 -3.623 1 97.5 253 LYS A N 1
ATOM 1941 C CA . LYS A 1 253 ? 3.424 -11.25 -4.141 1 97.5 253 LYS A CA 1
ATOM 1942 C C . LYS A 1 253 ? 3.842 -10.25 -3.064 1 97.5 253 LYS A C 1
ATOM 1944 O O . LYS A 1 253 ? 3.461 -10.391 -1.9 1 97.5 253 LYS A O 1
ATOM 1949 N N . ILE A 1 254 ? 4.66 -9.227 -3.492 1 98.56 254 ILE A N 1
ATOM 1950 C CA . ILE A 1 254 ? 5.125 -8.164 -2.605 1 98.56 254 ILE A CA 1
ATOM 1951 C C . ILE A 1 254 ? 3.955 -7.625 -1.787 1 98.56 254 ILE A C 1
ATOM 1953 O O . ILE A 1 254 ? 2.869 -7.391 -2.324 1 98.56 254 ILE A O 1
ATOM 1957 N N . GLY A 1 255 ? 4.172 -7.445 -0.47 1 98.88 255 GLY A N 1
ATOM 1958 C CA . GLY A 1 255 ? 3.145 -6.988 0.451 1 98.88 255 GLY A CA 1
ATOM 1959 C C . GLY A 1 255 ? 2.611 -8.094 1.344 1 98.88 255 GLY A C 1
ATOM 1960 O O . GLY A 1 255 ? 1.931 -7.824 2.336 1 98.88 255 GLY A O 1
ATOM 1961 N N . THR A 1 256 ? 2.922 -9.367 0.993 1 98.94 256 THR A N 1
ATOM 1962 C CA . THR A 1 256 ? 2.463 -10.5 1.784 1 98.94 256 THR A CA 1
ATOM 1963 C C . THR A 1 256 ? 3.172 -10.539 3.135 1 98.94 256 THR A C 1
ATOM 1965 O O . THR A 1 256 ? 2.531 -10.719 4.172 1 98.94 256 THR A O 1
ATOM 1968 N N . TYR A 1 257 ? 4.484 -10.328 3.15 1 98.94 257 TYR A N 1
ATOM 1969 C CA . TYR A 1 257 ? 5.305 -10.391 4.355 1 98.94 257 TYR A CA 1
ATOM 1970 C C . TYR A 1 257 ? 4.859 -9.344 5.371 1 98.94 257 TYR A C 1
ATOM 1972 O O . TYR A 1 257 ? 4.543 -9.68 6.516 1 98.94 257 TYR A O 1
ATOM 1980 N N . PRO A 1 258 ? 4.75 -8.031 4.969 1 98.94 258 PRO A N 1
ATOM 1981 C CA . PRO A 1 258 ? 4.266 -7.066 5.957 1 98.94 258 PRO A CA 1
ATOM 1982 C C . PRO A 1 258 ? 2.834 -7.348 6.406 1 98.94 258 PRO A C 1
ATOM 1984 O O . PRO A 1 258 ? 2.482 -7.086 7.559 1 98.94 258 PRO A O 1
ATOM 1987 N N . LEU A 1 259 ? 1.945 -7.879 5.527 1 98.94 259 LEU A N 1
ATOM 1988 C CA . LEU A 1 259 ? 0.588 -8.25 5.914 1 98.94 259 LEU A CA 1
ATOM 1989 C C . LEU A 1 259 ? 0.605 -9.312 7.004 1 98.94 259 LEU A C 1
ATOM 1991 O O . LEU A 1 259 ? -0.193 -9.258 7.941 1 98.94 259 LEU A O 1
ATOM 1995 N N . ALA A 1 260 ? 1.54 -10.25 6.902 1 99 260 ALA A N 1
ATOM 1996 C CA . ALA A 1 260 ? 1.671 -11.305 7.902 1 99 260 ALA A CA 1
ATOM 1997 C C . ALA A 1 260 ? 2.115 -10.742 9.25 1 99 260 ALA A C 1
ATOM 1999 O O . ALA A 1 260 ? 1.644 -11.18 10.297 1 99 260 ALA A O 1
ATOM 2000 N N . ILE A 1 261 ? 3.049 -9.781 9.242 1 98.94 261 ILE A N 1
ATOM 2001 C CA . ILE A 1 261 ? 3.504 -9.133 10.461 1 98.94 261 ILE A CA 1
ATOM 2002 C C . ILE A 1 261 ? 2.322 -8.453 11.156 1 98.94 261 ILE A C 1
ATOM 2004 O O . ILE A 1 261 ? 2.141 -8.602 12.367 1 98.94 261 ILE A O 1
ATOM 2008 N N . ILE A 1 262 ? 1.492 -7.75 10.391 1 98.94 262 ILE A N 1
ATOM 2009 C CA . ILE A 1 262 ? 0.355 -7.012 10.93 1 98.94 262 ILE A CA 1
ATOM 2010 C C . ILE A 1 262 ? -0.681 -7.988 11.484 1 98.94 262 ILE A C 1
ATOM 2012 O O . ILE A 1 262 ? -1.263 -7.746 12.539 1 98.94 262 ILE A O 1
ATOM 2016 N N . ALA A 1 263 ? -0.896 -9.078 10.734 1 98.94 263 ALA A N 1
ATOM 2017 C CA . ALA A 1 263 ? -1.835 -10.102 11.195 1 98.94 263 ALA A CA 1
ATOM 2018 C C . ALA A 1 263 ? -1.411 -10.664 12.547 1 98.94 263 ALA A C 1
ATOM 2020 O O . ALA A 1 263 ? -2.23 -10.789 13.461 1 98.94 263 ALA A O 1
ATOM 2021 N N . LYS A 1 264 ? -0.133 -11 12.672 1 98.94 264 LYS A N 1
ATOM 2022 C CA . LYS A 1 264 ? 0.383 -11.523 13.93 1 98.94 264 LYS A CA 1
ATOM 2023 C C . LYS A 1 264 ? 0.172 -10.531 15.07 1 98.94 264 LYS A C 1
ATOM 2025 O O . LYS A 1 264 ? -0.243 -10.906 16.172 1 98.94 264 LYS A O 1
ATOM 2030 N N . HIS A 1 265 ? 0.448 -9.234 14.805 1 98.88 265 HIS A N 1
ATOM 2031 C CA . HIS A 1 265 ? 0.291 -8.18 15.805 1 98.88 265 HIS A CA 1
ATOM 2032 C C . HIS A 1 265 ? -1.136 -8.133 16.344 1 98.88 265 HIS A C 1
ATOM 2034 O O . HIS A 1 265 ? -1.351 -7.855 17.516 1 98.88 265 HIS A O 1
ATOM 2040 N N . HIS A 1 266 ? -2.123 -8.477 15.5 1 98.88 266 HIS A N 1
ATOM 2041 C CA . HIS A 1 266 ? -3.529 -8.367 15.867 1 98.88 266 HIS A CA 1
ATOM 2042 C C . HIS A 1 266 ? -4.102 -9.719 16.281 1 98.88 266 HIS A C 1
ATOM 2044 O O . HIS A 1 266 ? -5.301 -9.836 16.547 1 98.88 266 HIS A O 1
ATOM 2050 N N . GLY A 1 267 ? -3.285 -10.742 16.203 1 98.75 267 GLY A N 1
ATOM 2051 C CA . GLY A 1 267 ? -3.75 -12.07 16.562 1 98.75 267 GLY A CA 1
ATOM 2052 C C . GLY A 1 267 ? -4.656 -12.688 15.508 1 98.75 267 GLY A C 1
ATOM 2053 O O . GLY A 1 267 ? -5.535 -13.484 15.828 1 98.75 267 GLY A O 1
ATOM 2054 N N . VAL A 1 268 ? -4.543 -12.297 14.281 1 98.94 268 VAL A N 1
ATOM 2055 C CA . VAL A 1 268 ? -5.328 -12.836 13.18 1 98.94 268 VAL A CA 1
ATOM 2056 C C . VAL A 1 268 ? -4.578 -14 12.539 1 98.94 268 VAL A C 1
ATOM 2058 O O . VAL A 1 268 ? -3.422 -13.859 12.133 1 98.94 268 VAL A O 1
ATOM 2061 N N . PRO A 1 269 ? -5.188 -15.195 12.414 1 98.94 269 PRO A N 1
ATOM 2062 C CA . PRO A 1 269 ? -4.5 -16.297 11.742 1 98.94 269 PRO A CA 1
ATOM 2063 C C . PRO A 1 269 ? -4.172 -15.992 10.281 1 98.94 269 PRO A C 1
ATOM 2065 O O . PRO A 1 269 ? -5.012 -15.445 9.562 1 98.94 269 PRO A O 1
ATOM 2068 N N . PHE A 1 270 ? -2.965 -16.312 9.945 1 98.94 270 PHE A N 1
ATOM 2069 C CA . PHE A 1 270 ? -2.461 -16.078 8.594 1 98.94 270 PHE A CA 1
ATOM 2070 C C . PHE A 1 270 ? -2.25 -17.391 7.863 1 98.94 270 PHE A C 1
ATOM 2072 O O . PHE A 1 270 ? -1.331 -18.156 8.188 1 98.94 270 PHE A O 1
ATOM 2079 N N . TYR A 1 271 ? -3.061 -17.672 6.766 1 98.94 271 TYR A N 1
ATOM 2080 C CA . TYR A 1 271 ? -2.996 -18.953 6.062 1 98.94 271 TYR A CA 1
ATOM 2081 C C . TYR A 1 271 ? -2.471 -18.766 4.645 1 98.94 271 TYR A C 1
ATOM 2083 O O . TYR A 1 271 ? -2.811 -17.797 3.973 1 98.94 271 TYR A O 1
ATOM 2091 N N . VAL A 1 272 ? -1.642 -19.703 4.27 1 98.94 272 VAL A N 1
ATOM 2092 C CA . VAL A 1 272 ? -1.207 -19.812 2.881 1 98.94 272 VAL A CA 1
ATOM 2093 C C . VAL A 1 272 ? -1.917 -20.984 2.209 1 98.94 272 VAL A C 1
ATOM 2095 O O . VAL A 1 272 ? -1.938 -22.094 2.746 1 98.94 272 VAL A O 1
ATOM 2098 N N . ALA A 1 273 ? -2.576 -20.719 1.118 1 98.88 273 ALA A N 1
ATOM 2099 C CA . ALA A 1 273 ? -3.215 -21.766 0.319 1 98.88 273 ALA A CA 1
ATOM 2100 C C . ALA A 1 273 ? -2.41 -22.047 -0.945 1 98.88 273 ALA A C 1
ATOM 2102 O O . ALA A 1 273 ? -2.244 -21.188 -1.8 1 98.88 273 ALA A O 1
ATOM 2103 N N . ALA A 1 274 ? -1.89 -23.25 -1.039 1 97.5 274 ALA A N 1
ATOM 2104 C CA . ALA A 1 274 ? -1.037 -23.609 -2.172 1 97.5 274 ALA A CA 1
ATOM 2105 C C . ALA A 1 274 ? -1.033 -25.109 -2.404 1 97.5 274 ALA A C 1
ATOM 2107 O O . ALA A 1 274 ? -1.135 -25.891 -1.455 1 97.5 274 ALA A O 1
ATOM 2108 N N . THR A 1 275 ? -0.904 -25.516 -3.627 1 95.56 275 THR A N 1
ATOM 2109 C CA . THR A 1 275 ? -0.811 -26.938 -3.949 1 95.56 275 THR A CA 1
ATOM 2110 C C . THR A 1 275 ? 0.62 -27.438 -3.779 1 95.56 275 THR A C 1
ATOM 2112 O O . THR A 1 275 ? 1.543 -26.641 -3.59 1 95.56 275 THR A O 1
ATOM 2115 N N . SER A 1 276 ? 0.804 -28.719 -3.902 1 94.56 276 SER A N 1
ATOM 2116 C CA . SER A 1 276 ? 2.105 -29.359 -3.74 1 94.56 276 SER A CA 1
ATOM 2117 C C . SER A 1 276 ? 3.096 -28.859 -4.793 1 94.56 276 SER A C 1
ATOM 2119 O O . SER A 1 276 ? 4.309 -28.906 -4.574 1 94.56 276 SER A O 1
ATOM 2121 N N . LYS A 1 277 ? 2.602 -28.281 -5.875 1 93.62 277 LYS A N 1
ATOM 2122 C CA . LYS A 1 277 ? 3.457 -27.859 -6.98 1 93.62 277 LYS A CA 1
ATOM 2123 C C . LYS A 1 277 ? 4.195 -26.562 -6.637 1 93.62 277 LYS A C 1
ATOM 2125 O O . LYS A 1 277 ? 5.156 -26.203 -7.312 1 93.62 277 LYS A O 1
ATOM 2130 N N . SER A 1 278 ? 3.803 -25.906 -5.516 1 93.88 278 SER A N 1
ATOM 2131 C CA . SER A 1 278 ? 4.465 -24.688 -5.074 1 93.88 278 SER A CA 1
ATOM 2132 C C . SER A 1 278 ? 5.57 -24.984 -4.07 1 93.88 278 SER A C 1
ATOM 2134 O O . SER A 1 278 ? 6.312 -24.094 -3.668 1 93.88 278 SER A O 1
ATOM 2136 N N . MET A 1 279 ? 5.738 -26.25 -3.715 1 94.44 279 MET A N 1
ATOM 2137 C CA . MET A 1 279 ? 6.75 -26.656 -2.74 1 94.44 279 MET A CA 1
ATOM 2138 C C . MET A 1 279 ? 8.102 -26.859 -3.414 1 94.44 279 MET A C 1
ATOM 2140 O O . MET A 1 279 ? 8.188 -27.469 -4.477 1 94.44 279 MET A O 1
ATOM 2144 N N . ASP A 1 280 ? 9.102 -26.266 -2.898 1 93.88 280 ASP A N 1
ATOM 2145 C CA . ASP A 1 280 ? 10.477 -26.469 -3.354 1 93.88 280 ASP A CA 1
ATOM 2146 C C . ASP A 1 280 ? 11.359 -27 -2.225 1 93.88 280 ASP A C 1
ATOM 2148 O O . ASP A 1 280 ? 12.039 -26.219 -1.551 1 93.88 280 ASP A O 1
ATOM 2152 N N . PHE A 1 281 ? 11.477 -28.281 -2.123 1 93.75 281 PHE A N 1
ATOM 2153 C CA . PHE A 1 281 ? 12.195 -28.922 -1.025 1 93.75 281 PHE A CA 1
ATOM 2154 C C . PHE A 1 281 ? 13.695 -28.906 -1.276 1 93.75 281 PHE A C 1
ATOM 2156 O O . PHE A 1 281 ? 14.477 -29.312 -0.42 1 93.75 281 PHE A O 1
ATOM 2163 N N . ARG A 1 282 ? 14.164 -28.344 -2.42 1 93.19 282 ARG A N 1
ATOM 2164 C CA . ARG A 1 282 ? 15.586 -28.266 -2.754 1 93.19 282 ARG A CA 1
ATOM 2165 C C . ARG A 1 282 ? 16.25 -27.094 -2.035 1 93.19 282 ARG A C 1
ATOM 2167 O O . ARG A 1 282 ? 17.484 -27.031 -1.956 1 93.19 282 ARG A O 1
ATOM 2174 N N . ILE A 1 283 ? 15.406 -26.156 -1.589 1 95.12 283 ILE A N 1
ATOM 2175 C CA . ILE A 1 283 ? 15.969 -25.016 -0.886 1 95.12 283 ILE A CA 1
ATOM 2176 C C . ILE A 1 283 ? 15.555 -25.047 0.583 1 95.12 283 ILE A C 1
ATOM 2178 O O . ILE A 1 283 ? 14.398 -25.344 0.902 1 95.12 283 ILE A O 1
ATOM 2182 N N . PRO A 1 284 ? 16.484 -24.812 1.496 1 97.44 284 PRO A N 1
ATOM 2183 C CA . PRO A 1 284 ? 16.234 -25.031 2.922 1 97.44 284 PRO A CA 1
ATOM 2184 C C . PRO A 1 284 ? 15.344 -23.938 3.537 1 97.44 284 PRO A C 1
ATOM 2186 O O . PRO A 1 284 ? 14.648 -24.203 4.523 1 97.44 284 PRO A O 1
ATOM 2189 N N . ASP A 1 285 ? 15.438 -22.688 2.979 1 98.12 285 ASP A N 1
ATOM 2190 C CA . ASP A 1 285 ? 14.672 -21.594 3.549 1 98.12 285 ASP A CA 1
ATOM 2191 C C . ASP A 1 285 ? 14.453 -20.484 2.52 1 98.12 285 ASP A C 1
ATOM 2193 O O . ASP A 1 285 ? 14.875 -20.609 1.368 1 98.12 285 ASP A O 1
ATOM 2197 N N . GLY A 1 286 ? 13.781 -19.469 2.916 1 97.25 286 GLY A N 1
ATOM 2198 C CA . GLY A 1 286 ? 13.344 -18.422 2.014 1 97.25 286 GLY A CA 1
ATOM 2199 C C . GLY A 1 286 ? 14.492 -17.578 1.483 1 97.25 286 GLY A C 1
ATOM 2200 O O . GLY A 1 286 ? 14.344 -16.875 0.477 1 97.25 286 GLY A O 1
ATOM 2201 N N . SER A 1 287 ? 15.68 -17.547 2.094 1 97.19 287 SER A N 1
ATOM 2202 C CA . SER A 1 287 ? 16.812 -16.734 1.657 1 97.19 287 SER A CA 1
ATOM 2203 C C . SER A 1 287 ? 17.344 -17.203 0.311 1 97.19 287 SER A C 1
ATOM 2205 O O . SER A 1 287 ? 18.078 -16.484 -0.362 1 97.19 287 SER A O 1
ATOM 2207 N N . HIS A 1 288 ? 16.891 -18.344 -0.146 1 96.19 288 HIS A N 1
ATOM 2208 C CA . HIS A 1 288 ? 17.359 -18.922 -1.397 1 96.19 288 HIS A CA 1
ATOM 2209 C C . HIS A 1 288 ? 16.406 -18.609 -2.545 1 96.19 288 HIS A C 1
ATOM 2211 O O . HIS A 1 288 ? 16.656 -19 -3.689 1 96.19 288 HIS A O 1
ATOM 2217 N N . ILE A 1 289 ? 15.336 -17.969 -2.266 1 94 289 ILE A N 1
ATOM 2218 C CA . ILE A 1 289 ? 14.359 -17.641 -3.303 1 94 289 ILE A CA 1
ATOM 2219 C C . ILE A 1 289 ? 14.75 -16.328 -3.98 1 94 289 ILE A C 1
ATOM 2221 O O . ILE A 1 289 ? 14.797 -15.289 -3.334 1 94 289 ILE A O 1
ATOM 2225 N N . PRO A 1 290 ? 15.031 -16.391 -5.27 1 91.75 290 PRO A N 1
ATOM 2226 C CA . PRO A 1 290 ? 15.344 -15.141 -5.969 1 91.75 290 PRO A CA 1
ATOM 2227 C C . PRO A 1 290 ? 14.125 -14.234 -6.113 1 91.75 290 PRO A C 1
ATOM 2229 O O . PRO A 1 290 ? 13.016 -14.711 -6.387 1 91.75 290 PRO A O 1
ATOM 2232 N N . ILE A 1 291 ? 14.336 -12.938 -5.848 1 93.44 291 ILE A N 1
ATOM 2233 C CA . ILE A 1 291 ? 13.258 -11.961 -5.973 1 93.44 291 ILE A CA 1
ATOM 2234 C C . ILE A 1 291 ? 13.438 -11.148 -7.254 1 93.44 291 ILE A C 1
ATOM 2236 O O . ILE A 1 291 ? 14.453 -10.469 -7.426 1 93.44 291 ILE A O 1
ATOM 2240 N N . GLU A 1 292 ? 12.477 -11.227 -8.141 1 89.88 292 GLU A N 1
ATOM 2241 C CA . GLU A 1 292 ? 12.484 -10.461 -9.383 1 89.88 292 GLU A CA 1
ATOM 2242 C C . GLU A 1 292 ? 12.297 -8.969 -9.117 1 89.88 292 GLU A C 1
ATOM 2244 O O . GLU A 1 292 ? 11.383 -8.578 -8.391 1 89.88 292 GLU A O 1
ATOM 2249 N N . MET A 1 293 ? 13.227 -8.125 -9.648 1 94.44 293 MET A N 1
ATOM 2250 C CA . MET A 1 293 ? 13.055 -6.676 -9.648 1 94.44 293 MET A CA 1
ATOM 2251 C C . MET A 1 293 ? 12.469 -6.199 -10.977 1 94.44 293 MET A C 1
ATOM 2253 O O . MET A 1 293 ? 13.086 -6.355 -12.023 1 94.44 293 MET A O 1
ATOM 2257 N N . ARG A 1 294 ? 11.328 -5.621 -10.938 1 93.31 294 ARG A N 1
ATOM 2258 C CA . ARG A 1 294 ? 10.648 -5.184 -12.156 1 93.31 294 ARG A CA 1
ATOM 2259 C C . ARG A 1 294 ? 10.914 -3.705 -12.43 1 93.31 294 ARG A C 1
ATOM 2261 O O . ARG A 1 294 ? 11.609 -3.039 -11.656 1 93.31 294 ARG A O 1
ATOM 2268 N N . LYS A 1 295 ? 10.344 -3.258 -13.539 1 94.5 295 LYS A N 1
ATOM 2269 C CA . LYS A 1 295 ? 10.602 -1.898 -14 1 94.5 295 LYS A CA 1
ATOM 2270 C C . LYS A 1 295 ? 10.039 -0.868 -13.031 1 94.5 295 LYS A C 1
ATOM 2272 O O . LYS A 1 295 ? 8.93 -1.038 -12.508 1 94.5 295 LYS A O 1
ATOM 2277 N N . GLU A 1 296 ? 10.773 0.252 -12.836 1 97.44 296 GLU A N 1
ATOM 2278 C CA . GLU A 1 296 ? 10.414 1.319 -11.906 1 97.44 296 GLU A CA 1
ATOM 2279 C C . GLU A 1 296 ? 9.117 2.006 -12.336 1 97.44 296 GLU A C 1
ATOM 2281 O O . GLU A 1 296 ? 8.359 2.486 -11.492 1 97.44 296 GLU A O 1
ATOM 2286 N N . ASN A 1 297 ? 8.859 2.018 -13.641 1 96.5 297 ASN A N 1
ATOM 2287 C CA . ASN A 1 297 ? 7.73 2.787 -14.156 1 96.5 297 ASN A CA 1
ATOM 2288 C C . ASN A 1 297 ? 6.395 2.156 -13.766 1 96.5 297 ASN A C 1
ATOM 2290 O O . ASN A 1 297 ? 5.348 2.795 -13.875 1 96.5 297 ASN A O 1
ATOM 2294 N N . GLU A 1 298 ? 6.387 0.85 -13.32 1 96.38 298 GLU A N 1
ATOM 2295 C CA . GLU A 1 298 ? 5.172 0.264 -12.758 1 96.38 298 GLU A CA 1
ATOM 2296 C C . GLU A 1 298 ? 4.758 0.97 -11.469 1 96.38 298 GLU A C 1
ATOM 2298 O O . GLU A 1 298 ? 3.566 1.079 -11.172 1 96.38 298 GLU A O 1
ATOM 2303 N N . VAL A 1 299 ? 5.781 1.496 -10.766 1 98.12 299 VAL A N 1
ATOM 2304 C CA . VAL A 1 299 ? 5.543 2.209 -9.516 1 98.12 299 VAL A CA 1
ATOM 2305 C C . VAL A 1 299 ? 5.273 3.684 -9.812 1 98.12 299 VAL A C 1
ATOM 2307 O O . VAL A 1 299 ? 4.309 4.258 -9.297 1 98.12 299 VAL A O 1
ATOM 2310 N N . THR A 1 300 ? 6.004 4.32 -10.758 1 97.75 300 THR A N 1
ATOM 2311 C CA . THR A 1 300 ? 6.035 5.773 -10.891 1 97.75 300 THR A CA 1
ATOM 2312 C C . THR A 1 300 ? 4.941 6.258 -11.836 1 97.75 300 THR A C 1
ATOM 2314 O O . THR A 1 300 ? 4.594 7.441 -11.836 1 97.75 300 THR A O 1
ATOM 2317 N N . SER A 1 301 ? 4.395 5.332 -12.727 1 95.75 301 SER A N 1
ATOM 2318 C CA . SER A 1 301 ? 3.484 5.852 -13.742 1 95.75 301 SER A CA 1
ATOM 2319 C C . SER A 1 301 ? 2.488 4.785 -14.188 1 95.75 301 SER A C 1
ATOM 2321 O O . SER A 1 301 ? 1.784 4.965 -15.18 1 95.75 301 SER A O 1
ATOM 2323 N N . PHE A 1 302 ? 2.393 3.699 -13.5 1 94.88 302 PHE A N 1
ATOM 2324 C CA . PHE A 1 302 ? 1.553 2.592 -13.938 1 94.88 302 PHE A CA 1
ATOM 2325 C C . PHE A 1 302 ? 1.833 2.244 -15.391 1 94.88 302 PHE A C 1
ATOM 2327 O O . PHE A 1 302 ? 0.906 2.117 -16.203 1 94.88 302 PHE A O 1
ATOM 2334 N N . GLY A 1 303 ? 3.047 2.033 -15.68 1 92.81 303 GLY A N 1
ATOM 2335 C CA . GLY A 1 303 ? 3.506 1.815 -17.047 1 92.81 303 GLY A CA 1
ATOM 2336 C C . GLY A 1 303 ? 2.908 0.577 -17.688 1 92.81 303 GLY A C 1
ATOM 2337 O O . GLY A 1 303 ? 2.959 0.419 -18.906 1 92.81 303 GLY A O 1
ATOM 2338 N N . PHE A 1 304 ? 2.244 -0.298 -16.891 1 91.38 304 PHE A N 1
ATOM 2339 C CA . PHE A 1 304 ? 1.651 -1.529 -17.391 1 91.38 304 PHE A CA 1
ATOM 2340 C C . PHE A 1 304 ? 0.262 -1.267 -17.969 1 91.38 304 PHE A C 1
ATOM 2342 O O . PHE A 1 304 ? -0.291 -2.105 -18.672 1 91.38 304 PHE A O 1
ATOM 2349 N N . LEU A 1 305 ? -0.32 -0.129 -17.641 1 92.38 305 LEU A N 1
ATOM 2350 C CA . LEU A 1 305 ? -1.618 0.237 -18.203 1 92.38 305 LEU A CA 1
ATOM 2351 C C . LEU A 1 305 ? -1.458 0.91 -19.562 1 92.38 305 LEU A C 1
ATOM 2353 O O . LEU A 1 305 ? -0.88 1.995 -19.656 1 92.38 305 LEU A O 1
ATOM 2357 N N . LYS A 1 306 ? -1.966 0.292 -20.578 1 90.88 306 LYS A N 1
ATOM 2358 C CA . LYS A 1 306 ? -1.823 0.777 -21.938 1 90.88 306 LYS A CA 1
ATOM 2359 C C . LYS A 1 306 ? -3.164 0.765 -22.672 1 90.88 306 LYS A C 1
ATOM 2361 O O . LYS A 1 306 ? -4.059 -0.007 -22.328 1 90.88 306 LYS A O 1
ATOM 2366 N N . ASP A 1 307 ? -3.283 1.691 -23.594 1 87.12 307 ASP A N 1
ATOM 2367 C CA . ASP A 1 307 ? -4.477 1.675 -24.438 1 87.12 307 ASP A CA 1
ATOM 2368 C C . ASP A 1 307 ? -4.34 0.648 -25.562 1 87.12 307 ASP A C 1
ATOM 2370 O O . ASP A 1 307 ? -3.4 -0.151 -25.578 1 87.12 307 ASP A O 1
ATOM 2374 N N . ALA A 1 308 ? -5.371 0.638 -26.5 1 81.81 308 ALA A N 1
ATOM 2375 C CA . ALA A 1 308 ? -5.453 -0.361 -27.562 1 81.81 308 ALA A CA 1
ATOM 2376 C C . ALA A 1 308 ? -4.27 -0.242 -28.516 1 81.81 308 ALA A C 1
ATOM 2378 O O . ALA A 1 308 ? -3.904 -1.212 -29.188 1 81.81 308 ALA A O 1
ATOM 2379 N N . THR A 1 309 ? -3.584 0.926 -28.547 1 89.06 309 THR A N 1
ATOM 2380 C CA . THR A 1 309 ? -2.479 1.158 -29.469 1 89.06 309 THR A CA 1
ATOM 2381 C C . THR A 1 309 ? -1.14 0.902 -28.781 1 89.06 309 THR A C 1
ATOM 2383 O O . THR A 1 309 ? -0.085 1 -29.422 1 89.06 309 THR A O 1
ATOM 2386 N N . GLY A 1 310 ? -1.2 0.61 -27.5 1 86.94 310 GLY A N 1
ATOM 2387 C CA . GLY A 1 310 ? 0.01 0.32 -26.75 1 86.94 310 GLY A CA 1
ATOM 2388 C C . GLY A 1 310 ? 0.576 1.533 -26.031 1 86.94 310 GLY A C 1
ATOM 2389 O O . GLY A 1 310 ? 1.627 1.451 -25.391 1 86.94 310 GLY A O 1
ATOM 2390 N N . LYS A 1 311 ? -0.086 2.654 -26.109 1 91.06 311 LYS A N 1
ATOM 2391 C CA . LYS A 1 311 ? 0.369 3.867 -25.438 1 91.06 311 LYS A CA 1
ATOM 2392 C C . LYS A 1 311 ? -0.069 3.887 -23.984 1 91.06 311 LYS A C 1
ATOM 2394 O O . LYS A 1 311 ? -1.188 3.482 -23.656 1 91.06 311 LYS A O 1
ATOM 2399 N N . PRO A 1 312 ? 0.787 4.414 -23.094 1 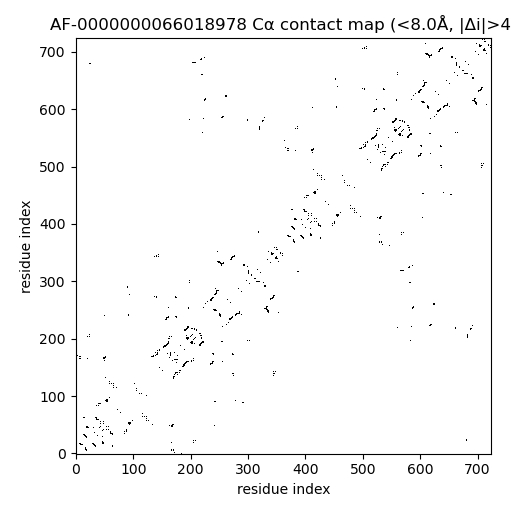92.06 312 PRO A N 1
ATOM 2400 C CA . PRO A 1 312 ? 0.41 4.492 -21.688 1 92.06 312 PRO A CA 1
ATOM 2401 C C . PRO A 1 312 ? -0.86 5.309 -21.453 1 92.06 312 PRO A C 1
ATOM 2403 O O . PRO A 1 312 ? -1.061 6.34 -22.094 1 92.06 312 PRO A O 1
ATOM 2406 N N . LEU A 1 313 ? -1.645 4.773 -20.547 1 91.62 313 LEU A N 1
ATOM 2407 C CA . LEU A 1 313 ? -2.887 5.469 -20.219 1 91.62 313 LEU A CA 1
ATOM 2408 C C . LEU A 1 313 ? -2.609 6.734 -19.422 1 91.62 313 LEU A C 1
ATOM 2410 O O . LEU A 1 313 ? -3.391 7.688 -19.469 1 91.62 313 LEU A O 1
ATOM 2414 N N . LEU A 1 314 ? -1.569 6.699 -18.641 1 91.75 314 LEU A N 1
ATOM 2415 C CA . LEU A 1 314 ? -1.154 7.848 -17.844 1 91.75 314 LEU A CA 1
ATOM 2416 C C . LEU A 1 314 ? 0.251 8.297 -18.219 1 91.75 314 LEU A C 1
ATOM 2418 O O . LEU A 1 314 ? 1.16 7.473 -18.344 1 91.75 314 LEU A O 1
ATOM 2422 N N . ASN A 1 315 ? 0.387 9.586 -18.375 1 88.81 315 ASN A N 1
ATOM 2423 C CA . ASN A 1 315 ? 1.69 10.133 -18.734 1 88.81 315 ASN A CA 1
ATOM 2424 C C . ASN A 1 315 ? 2.645 10.133 -17.531 1 88.81 315 ASN A C 1
ATOM 2426 O O . ASN A 1 315 ? 2.209 10.188 -16.391 1 88.81 315 ASN A O 1
ATOM 2430 N N . GLU A 1 316 ? 3.904 10.078 -17.906 1 89.88 316 GLU A N 1
ATOM 2431 C CA . GLU A 1 316 ? 4.902 10.289 -16.859 1 89.88 316 GLU A CA 1
ATOM 2432 C C . GLU A 1 316 ? 4.734 11.664 -16.203 1 89.88 316 GLU A C 1
ATOM 2434 O O . GLU A 1 316 ? 4.23 12.594 -16.828 1 89.88 316 GLU A O 1
ATOM 2439 N N . GLY A 1 317 ? 5.082 11.734 -14.961 1 92.94 317 GLY A N 1
ATOM 2440 C CA . GLY A 1 317 ? 5.031 13.008 -14.273 1 92.94 317 GLY A CA 1
ATOM 2441 C C . GLY A 1 317 ? 3.695 13.281 -13.602 1 92.94 317 GLY A C 1
ATOM 2442 O O . GLY A 1 317 ? 3.514 14.312 -12.961 1 92.94 317 GLY A O 1
ATOM 2443 N N . VAL A 1 318 ? 2.75 12.344 -13.742 1 92.88 318 VAL A N 1
ATOM 2444 C CA . VAL A 1 318 ? 1.418 12.539 -13.18 1 92.88 318 VAL A CA 1
ATOM 2445 C C . VAL A 1 318 ? 1.366 11.977 -11.758 1 92.88 318 VAL A C 1
ATOM 2447 O O . VAL A 1 318 ? 0.945 12.664 -10.828 1 92.88 318 VAL A O 1
ATOM 2450 N N . LEU A 1 319 ? 1.852 10.758 -11.539 1 95.62 319 LEU A N 1
ATOM 2451 C CA . LEU A 1 319 ? 1.744 10.07 -10.25 1 95.62 319 LEU A CA 1
ATOM 2452 C C . LEU A 1 319 ? 2.959 10.359 -9.375 1 95.62 319 LEU A C 1
ATOM 2454 O O . LEU A 1 319 ? 2.875 10.281 -8.148 1 95.62 319 LEU A O 1
ATOM 2458 N N . ALA A 1 320 ? 4.09 10.617 -9.984 1 97.88 320 ALA A N 1
ATOM 2459 C CA . ALA A 1 320 ? 5.371 10.906 -9.344 1 97.88 320 ALA A CA 1
ATOM 2460 C C . ALA A 1 320 ? 6.242 11.789 -10.234 1 97.88 320 ALA A C 1
ATOM 2462 O O . ALA A 1 320 ? 6.031 11.859 -11.445 1 97.88 320 ALA A O 1
ATOM 2463 N N . PRO A 1 321 ? 7.176 12.547 -9.633 1 97.5 321 PRO A N 1
ATOM 2464 C CA . PRO A 1 321 ? 8.023 13.406 -10.461 1 97.5 321 PRO A CA 1
ATOM 2465 C C . PRO A 1 321 ? 8.828 12.617 -11.5 1 97.5 321 PRO A C 1
ATOM 2467 O O . PRO A 1 321 ? 9.289 11.508 -11.219 1 97.5 321 PRO A O 1
ATOM 2470 N N . ASN A 1 322 ? 9.008 13.266 -12.688 1 95.44 322 ASN A N 1
ATOM 2471 C CA . ASN A 1 322 ? 9.82 12.648 -13.727 1 95.44 322 ASN A CA 1
ATOM 2472 C C . ASN A 1 322 ? 11.234 12.344 -13.219 1 95.44 322 ASN A C 1
ATOM 2474 O O . ASN A 1 322 ? 11.859 13.188 -12.586 1 95.44 322 ASN A O 1
ATOM 2478 N N . GLY A 1 323 ? 11.609 11.148 -13.398 1 94.56 323 GLY A N 1
ATOM 2479 C CA . GLY A 1 323 ? 12.992 10.805 -13.109 1 94.56 323 GLY A CA 1
ATOM 2480 C C . GLY A 1 323 ? 13.195 10.273 -11.703 1 94.56 323 GLY A C 1
ATOM 2481 O O . GLY A 1 323 ? 14.297 9.844 -11.352 1 94.56 323 GLY A O 1
ATOM 2482 N N . ILE A 1 324 ? 12.18 10.266 -10.883 1 96.94 324 ILE A N 1
ATOM 2483 C CA . ILE A 1 324 ? 12.32 9.727 -9.531 1 96.94 324 ILE A CA 1
ATOM 2484 C C . ILE A 1 324 ? 12.617 8.234 -9.609 1 96.94 324 ILE A C 1
ATOM 2486 O O . ILE A 1 324 ? 12.094 7.527 -10.469 1 96.94 324 ILE A O 1
ATOM 2490 N N . LYS A 1 325 ? 13.578 7.738 -8.781 1 98 325 LYS A N 1
ATOM 2491 C CA . LYS A 1 325 ? 13.898 6.316 -8.688 1 98 325 LYS A CA 1
ATOM 2492 C C . LYS A 1 325 ? 12.883 5.582 -7.816 1 98 325 LYS A C 1
ATOM 2494 O O . LYS A 1 325 ? 12.305 6.168 -6.898 1 98 325 LYS A O 1
ATOM 2499 N N . ALA A 1 326 ? 12.633 4.336 -8.164 1 98.69 326 ALA A N 1
ATOM 2500 C CA . ALA A 1 326 ? 11.711 3.508 -7.387 1 98.69 326 ALA A CA 1
ATOM 2501 C C . ALA A 1 326 ? 12.234 2.078 -7.262 1 98.69 326 ALA A C 1
ATOM 2503 O O . ALA A 1 326 ? 13.055 1.637 -8.062 1 98.69 326 ALA A O 1
ATOM 2504 N N . LEU A 1 327 ? 11.922 1.394 -6.207 1 98.62 327 LEU A N 1
ATOM 2505 C CA . LEU A 1 327 ? 12.102 -0.048 -6.078 1 98.62 327 LEU A CA 1
ATOM 2506 C C . LEU A 1 327 ? 10.844 -0.796 -6.488 1 98.62 327 LEU A C 1
ATOM 2508 O O . LEU A 1 327 ? 9.734 -0.27 -6.359 1 98.62 327 LEU A O 1
ATOM 2512 N N . ASN A 1 328 ? 11.078 -1.991 -7.055 1 98.12 328 ASN A N 1
ATOM 2513 C CA . ASN A 1 328 ? 9.922 -2.758 -7.504 1 98.12 328 ASN A CA 1
ATOM 2514 C C . ASN A 1 328 ? 10.164 -4.258 -7.398 1 98.12 328 ASN A C 1
ATOM 2516 O O . ASN A 1 328 ? 10.141 -4.969 -8.406 1 98.12 328 ASN A O 1
ATOM 2520 N N . PRO A 1 329 ? 10.352 -4.73 -6.105 1 97.62 329 PRO A N 1
ATOM 2521 C CA . PRO A 1 329 ? 10.383 -6.188 -5.949 1 97.62 329 PRO A CA 1
ATOM 2522 C C . PRO A 1 329 ? 9.031 -6.836 -6.223 1 97.62 329 PRO A C 1
ATOM 2524 O O . PRO A 1 329 ? 8.008 -6.371 -5.719 1 97.62 329 PRO A O 1
ATOM 2527 N N . SER A 1 330 ? 9.008 -7.91 -6.969 1 94.88 330 SER A N 1
ATOM 2528 C CA . SER A 1 330 ? 7.754 -8.547 -7.352 1 94.88 330 SER A CA 1
ATOM 2529 C C . SER A 1 330 ? 7.184 -9.375 -6.207 1 94.88 330 SER A C 1
ATOM 2531 O O . SER A 1 330 ? 5.969 -9.578 -6.129 1 94.88 330 SER A O 1
ATOM 2533 N N . PHE A 1 331 ? 8.062 -9.875 -5.359 1 96.31 331 PHE A N 1
ATOM 2534 C CA . PHE A 1 331 ? 7.68 -10.797 -4.289 1 96.31 331 PHE A CA 1
ATOM 2535 C C . PHE A 1 331 ? 8.422 -10.461 -3 1 96.31 331 PHE A C 1
ATOM 2537 O O . PHE A 1 331 ? 9.375 -9.688 -3.012 1 96.31 331 PHE A O 1
ATOM 2544 N N . ASP A 1 332 ? 7.938 -10.914 -1.929 1 98.25 332 ASP A N 1
ATOM 2545 C CA . ASP A 1 332 ? 8.664 -10.977 -0.663 1 98.25 332 ASP A CA 1
ATOM 2546 C C . ASP A 1 332 ? 8.484 -12.336 0.009 1 98.25 332 ASP A C 1
ATOM 2548 O O . ASP A 1 332 ? 7.742 -13.188 -0.49 1 98.25 332 ASP A O 1
ATOM 2552 N N . VAL A 1 333 ? 9.32 -12.602 0.971 1 98.56 333 VAL A N 1
ATOM 2553 C CA . VAL A 1 333 ? 9.32 -13.898 1.637 1 98.56 333 VAL A CA 1
ATOM 2554 C C . VAL A 1 333 ? 8.734 -13.758 3.039 1 98.56 333 VAL A C 1
ATOM 2556 O O . VAL A 1 333 ? 9.211 -12.961 3.846 1 98.56 333 VAL A O 1
ATOM 2559 N N . THR A 1 334 ? 7.676 -14.438 3.33 1 98.88 334 THR A N 1
ATOM 2560 C CA . THR A 1 334 ? 7.086 -14.531 4.66 1 98.88 334 THR A CA 1
ATOM 2561 C C . THR A 1 334 ? 7.684 -15.703 5.438 1 98.88 334 THR A C 1
ATOM 2563 O O . THR A 1 334 ? 7.539 -16.859 5.035 1 98.88 334 THR A O 1
ATOM 2566 N N . PRO A 1 335 ? 8.367 -15.438 6.535 1 98.88 335 PRO A N 1
ATOM 2567 C CA . PRO A 1 335 ? 8.898 -16.531 7.355 1 98.88 335 PRO A CA 1
ATOM 2568 C C . PRO A 1 335 ? 7.801 -17.469 7.859 1 98.88 335 PRO A C 1
ATOM 2570 O O . PRO A 1 335 ? 6.711 -17.016 8.219 1 98.88 335 PRO A O 1
ATOM 2573 N N . ALA A 1 336 ? 8.133 -18.75 7.98 1 98.88 336 ALA A N 1
ATOM 2574 C CA . ALA A 1 336 ? 7.199 -19.766 8.438 1 98.88 336 ALA A CA 1
ATOM 2575 C C . ALA A 1 336 ? 6.605 -19.406 9.797 1 98.88 336 ALA A C 1
ATOM 2577 O O . ALA A 1 336 ? 5.445 -19.719 10.078 1 98.88 336 ALA A O 1
ATOM 2578 N N . SER A 1 337 ? 7.332 -18.703 10.625 1 98.62 337 SER A N 1
ATOM 2579 C CA . SER A 1 337 ? 6.918 -18.359 11.984 1 98.62 337 SER A CA 1
ATOM 2580 C C . SER A 1 337 ? 5.734 -17.406 11.977 1 98.62 337 SER A C 1
ATOM 2582 O O . SER A 1 337 ? 5.055 -17.234 12.992 1 98.62 337 SER A O 1
ATOM 2584 N N . LEU A 1 338 ? 5.461 -16.766 10.859 1 98.88 338 LEU A N 1
ATOM 2585 C CA . LEU A 1 338 ? 4.348 -15.82 10.742 1 98.88 338 LEU A CA 1
ATOM 2586 C C . LEU A 1 338 ? 3.145 -16.484 10.086 1 98.88 338 LEU A C 1
ATOM 2588 O O . LEU A 1 338 ? 2.102 -15.844 9.906 1 98.88 338 LEU A O 1
ATOM 2592 N N . ILE A 1 339 ? 3.287 -17.734 9.727 1 98.94 339 ILE A N 1
ATOM 2593 C CA . ILE A 1 339 ? 2.244 -18.453 9.008 1 98.94 339 ILE A CA 1
ATOM 2594 C C . ILE A 1 339 ? 1.572 -19.469 9.938 1 98.94 339 ILE A C 1
ATOM 2596 O O . ILE A 1 339 ? 2.229 -20.359 10.477 1 98.94 339 ILE A O 1
ATOM 2600 N N . SER A 1 340 ? 0.265 -19.328 10.109 1 98.88 340 SER A N 1
ATOM 2601 C CA . SER A 1 340 ? -0.497 -20.172 11.016 1 98.88 340 SER A CA 1
ATOM 2602 C C . SER A 1 340 ? -0.677 -21.578 10.445 1 98.88 340 SER A C 1
ATOM 2604 O O . SER A 1 340 ? -0.779 -22.547 11.195 1 98.88 340 SER A O 1
ATOM 2606 N N . GLY A 1 341 ? -0.745 -21.672 9.148 1 98.88 341 GLY A N 1
ATOM 2607 C CA . GLY A 1 341 ? -0.909 -22.953 8.461 1 98.88 341 GLY A CA 1
ATOM 2608 C C . GLY A 1 341 ? -0.826 -22.828 6.953 1 98.88 341 GLY A C 1
ATOM 2609 O O . GLY A 1 341 ? -1.109 -21.766 6.391 1 98.88 341 GLY A O 1
ATOM 2610 N N . ILE A 1 342 ? -0.437 -23.891 6.363 1 98.88 342 ILE A N 1
ATOM 2611 C CA . ILE A 1 342 ? -0.462 -24.016 4.91 1 98.88 342 ILE A CA 1
ATOM 2612 C C . ILE A 1 342 ? -1.548 -25 4.488 1 98.88 342 ILE A C 1
ATOM 2614 O O . ILE A 1 342 ? -1.501 -26.172 4.855 1 98.88 342 ILE A O 1
ATOM 2618 N N . ILE A 1 343 ? -2.529 -24.484 3.74 1 98.88 343 ILE A N 1
ATOM 2619 C CA . ILE A 1 343 ? -3.658 -25.281 3.254 1 98.88 343 ILE A CA 1
ATOM 2620 C C . ILE A 1 343 ? -3.301 -25.922 1.913 1 98.88 343 ILE A C 1
ATOM 2622 O O . ILE A 1 343 ? -2.969 -25.219 0.954 1 98.88 343 ILE A O 1
ATOM 2626 N N . THR A 1 344 ? -3.354 -27.281 1.827 1 98.56 344 THR A N 1
ATOM 2627 C CA . THR A 1 344 ? -2.998 -27.984 0.596 1 98.56 344 THR A CA 1
ATOM 2628 C C . THR A 1 344 ? -4.031 -29.062 0.267 1 98.56 344 THR A C 1
ATOM 2630 O O . THR A 1 344 ? -4.945 -29.312 1.054 1 98.56 344 THR A O 1
ATOM 2633 N N . GLU A 1 345 ? -3.895 -29.641 -0.89 1 98.38 345 GLU A N 1
ATOM 2634 C CA . GLU A 1 345 ? -4.766 -30.734 -1.296 1 98.38 345 GLU A CA 1
ATOM 2635 C C . GLU A 1 345 ? -4.461 -32 -0.501 1 98.38 345 GLU A C 1
ATOM 2637 O O . GLU A 1 345 ? -5.262 -32.938 -0.481 1 98.38 345 GLU A O 1
ATOM 2642 N N . ARG A 1 346 ? -3.336 -32 0.196 1 98 346 ARG A N 1
ATOM 2643 C CA . ARG A 1 346 ? -2.947 -33.156 0.995 1 98 346 ARG A CA 1
ATOM 2644 C C . ARG A 1 346 ? -3.283 -32.938 2.467 1 98 346 ARG A C 1
ATOM 2646 O O . ARG A 1 346 ? -2.93 -33.75 3.314 1 98 346 ARG A O 1
ATOM 2653 N N . GLY A 1 347 ? -3.895 -31.812 2.736 1 97.88 347 GLY A N 1
ATOM 2654 C CA . GLY A 1 347 ? -4.234 -31.453 4.105 1 97.88 347 GLY A CA 1
ATOM 2655 C C . GLY A 1 347 ? -3.666 -30.109 4.535 1 97.88 347 GLY A C 1
ATOM 2656 O O . GLY A 1 347 ? -3.15 -29.359 3.707 1 97.88 347 GLY A O 1
ATOM 2657 N N . ILE A 1 348 ? -3.848 -29.828 5.84 1 98.5 348 ILE A N 1
ATOM 2658 C CA . ILE A 1 348 ? -3.371 -28.562 6.41 1 98.5 348 ILE A CA 1
ATOM 2659 C C . ILE A 1 348 ? -2.131 -28.828 7.262 1 98.5 348 ILE A C 1
ATOM 2661 O O . ILE A 1 348 ? -2.146 -29.672 8.148 1 98.5 348 ILE A O 1
ATOM 2665 N N . ILE A 1 349 ? -1.089 -28.125 6.973 1 98.56 349 ILE A N 1
ATOM 2666 C CA . ILE A 1 349 ? 0.151 -28.234 7.734 1 98.56 349 ILE A CA 1
ATOM 2667 C C . ILE A 1 349 ? 0.19 -27.156 8.82 1 98.56 349 ILE A C 1
ATOM 2669 O O . ILE A 1 349 ? 0.353 -25.969 8.531 1 98.56 349 ILE A O 1
ATOM 2673 N N . SER A 1 350 ? 0.096 -27.516 10.008 1 98 350 SER A N 1
ATOM 2674 C CA . SER A 1 350 ? 0.141 -26.641 11.18 1 98 350 SER A CA 1
ATOM 2675 C C . SER A 1 350 ? 0.628 -27.391 12.414 1 98 350 SER A C 1
ATOM 2677 O O . SER A 1 350 ? 0.115 -28.469 12.734 1 98 350 SER A O 1
ATOM 2679 N N . PRO A 1 351 ? 1.701 -26.844 13.117 1 97.94 351 PRO A N 1
ATOM 2680 C CA . PRO A 1 351 ? 2.514 -25.672 12.805 1 97.94 351 PRO A CA 1
ATOM 2681 C C . PRO A 1 351 ? 3.34 -25.844 11.531 1 97.94 351 PRO A C 1
ATOM 2683 O O . PRO A 1 351 ? 3.541 -26.969 11.07 1 97.94 351 PRO A O 1
ATOM 2686 N N . VAL A 1 352 ? 3.617 -24.766 10.977 1 98.62 352 VAL A N 1
ATOM 2687 C CA . VAL A 1 352 ? 4.414 -24.797 9.75 1 98.62 352 VAL A CA 1
ATOM 2688 C C . VAL A 1 352 ? 5.883 -25.047 10.094 1 98.62 352 VAL A C 1
ATOM 2690 O O . VAL A 1 352 ? 6.602 -24.109 10.469 1 98.62 352 VAL A O 1
ATOM 2693 N N . THR A 1 353 ? 6.277 -26.344 9.945 1 98.12 353 THR A N 1
ATOM 2694 C CA . THR A 1 353 ? 7.645 -26.781 10.203 1 98.12 353 THR A CA 1
ATOM 2695 C C . THR A 1 353 ? 8.141 -27.703 9.102 1 98.12 353 THR A C 1
ATOM 2697 O O . THR A 1 353 ? 7.332 -28.281 8.359 1 98.12 353 THR A O 1
ATOM 2700 N N . GLU A 1 354 ? 9.43 -27.75 9.016 1 97.44 354 GLU A N 1
ATOM 2701 C CA . GLU A 1 354 ? 10.008 -28.656 8.031 1 97.44 354 GLU A CA 1
ATOM 2702 C C . GLU A 1 354 ? 9.539 -30.094 8.258 1 97.44 354 GLU A C 1
ATOM 2704 O O . GLU A 1 354 ? 9.25 -30.797 7.297 1 97.44 354 GLU A O 1
ATOM 2709 N N . GLU A 1 355 ? 9.477 -30.484 9.43 1 97.44 355 GLU A N 1
ATOM 2710 C CA . GLU A 1 355 ? 9.055 -31.844 9.789 1 97.44 355 GLU A CA 1
ATOM 2711 C C . GLU A 1 355 ? 7.637 -32.125 9.289 1 97.44 355 GLU A C 1
ATOM 2713 O O . GLU A 1 355 ? 7.398 -33.125 8.633 1 97.44 355 GLU A O 1
ATOM 2718 N N . ASN A 1 356 ? 6.703 -31.203 9.57 1 97.62 356 ASN A N 1
ATOM 2719 C CA . ASN A 1 356 ? 5.309 -31.406 9.18 1 97.62 356 ASN A CA 1
ATOM 2720 C C . ASN A 1 356 ? 5.141 -31.359 7.664 1 97.62 356 ASN A C 1
ATOM 2722 O O . ASN A 1 356 ? 4.293 -32.062 7.105 1 97.62 356 ASN A O 1
ATOM 2726 N N . LEU A 1 357 ? 5.938 -30.5 7.023 1 97.25 357 LEU A N 1
ATOM 2727 C CA . LEU A 1 357 ? 5.895 -30.406 5.566 1 97.25 357 LEU A CA 1
ATOM 2728 C C . LEU A 1 357 ? 6.371 -31.719 4.938 1 97.25 357 LEU A C 1
ATOM 2730 O O . LEU A 1 357 ? 5.734 -32.25 4.023 1 97.25 357 LEU A O 1
ATOM 2734 N N . ARG A 1 358 ? 7.43 -32.281 5.406 1 94.44 358 ARG A N 1
ATOM 2735 C CA . ARG A 1 358 ? 7.984 -33.5 4.871 1 94.44 358 ARG A CA 1
ATOM 2736 C C . ARG A 1 358 ? 7.039 -34.688 5.109 1 94.44 358 ARG A C 1
ATOM 2738 O O . ARG A 1 358 ? 6.891 -35.562 4.25 1 94.44 358 ARG A O 1
ATOM 2745 N N . LYS A 1 359 ? 6.453 -34.688 6.254 1 94.69 359 LYS A N 1
ATOM 2746 C CA . LYS A 1 359 ? 5.5 -35.75 6.578 1 94.69 359 LYS A CA 1
ATOM 2747 C C . LYS A 1 359 ? 4.32 -35.719 5.609 1 94.69 359 LYS A C 1
ATOM 2749 O O . LYS A 1 359 ? 3.816 -36.781 5.234 1 94.69 359 LYS A O 1
ATOM 2754 N N . THR A 1 360 ? 3.883 -34.531 5.23 1 94.19 360 THR A N 1
ATOM 2755 C CA . THR A 1 360 ? 2.701 -34.375 4.387 1 94.19 360 THR A CA 1
ATOM 2756 C C . THR A 1 360 ? 3.035 -34.688 2.928 1 94.19 360 THR A C 1
ATOM 2758 O O . THR A 1 360 ? 2.211 -35.25 2.199 1 94.19 360 THR A O 1
ATOM 2761 N N . PHE A 1 361 ? 4.262 -34.344 2.469 1 90.88 361 PHE A N 1
ATOM 2762 C CA . PHE A 1 361 ? 4.559 -34.438 1.044 1 90.88 361 PHE A CA 1
ATOM 2763 C C . PHE A 1 361 ? 5.543 -35.562 0.762 1 90.88 361 PHE A C 1
ATOM 2765 O O . PHE A 1 361 ? 5.859 -35.844 -0.397 1 90.88 361 PHE A O 1
ATOM 2772 N N . SER A 1 362 ? 6.098 -36.281 1.81 1 79.94 362 SER A N 1
ATOM 2773 C CA . SER A 1 362 ? 6.875 -37.5 1.584 1 79.94 362 SER A CA 1
ATOM 2774 C C . SER A 1 362 ? 5.977 -38.656 1.172 1 79.94 362 SER A C 1
ATOM 2776 O O . SER A 1 362 ? 4.797 -38.719 1.534 1 79.94 362 SER A O 1
ATOM 2778 N N . MET B 1 1 ? 22.766 26.719 3.506 1 30.55 1 MET B N 1
ATOM 2779 C CA . MET B 1 1 ? 21.516 25.984 3.74 1 30.55 1 MET B CA 1
ATOM 2780 C C . MET B 1 1 ? 20.562 26.156 2.568 1 30.55 1 MET B C 1
ATOM 2782 O O . MET B 1 1 ? 20.094 27.266 2.299 1 30.55 1 MET B O 1
ATOM 2786 N N . GLN B 1 2 ? 20.703 25.469 1.448 1 37.03 2 GLN B N 1
ATOM 2787 C CA . GLN B 1 2 ? 19.844 25.703 0.294 1 37.03 2 GLN B CA 1
ATOM 2788 C C . GLN B 1 2 ? 18.375 25.547 0.667 1 37.03 2 GLN B C 1
ATOM 2790 O O . GLN B 1 2 ? 17.922 24.438 0.976 1 37.03 2 GLN B O 1
ATOM 2795 N N . GLU B 1 3 ? 17.781 26.312 1.533 1 44.19 3 GLU B N 1
ATOM 2796 C CA . GLU B 1 3 ? 16.391 26.359 1.927 1 44.19 3 GLU B CA 1
ATOM 2797 C C . GLU B 1 3 ? 15.469 26.031 0.752 1 44.19 3 GLU B C 1
ATOM 2799 O O . GLU B 1 3 ? 15.742 26.422 -0.385 1 44.19 3 GLU B O 1
ATOM 2804 N N . SER B 1 4 ? 14.906 24.984 0.662 1 52.19 4 SER B N 1
ATOM 2805 C CA . SER B 1 4 ? 13.883 24.844 -0.37 1 52.19 4 SER B CA 1
ATOM 2806 C C . SER B 1 4 ? 13.125 26.156 -0.588 1 52.19 4 SER B C 1
ATOM 2808 O O . SER B 1 4 ? 12.625 26.75 0.365 1 52.19 4 SER B O 1
ATOM 2810 N N . GLY B 1 5 ? 13.703 27.078 -1.268 1 63.91 5 GLY B N 1
ATOM 2811 C CA . GLY B 1 5 ? 13.109 28.344 -1.666 1 63.91 5 GLY B CA 1
ATOM 2812 C C . GLY B 1 5 ? 11.617 28.25 -1.932 1 63.91 5 GLY B C 1
ATOM 2813 O O . GLY B 1 5 ? 10.992 29.219 -2.367 1 63.91 5 GLY B O 1
ATOM 2814 N N . LEU B 1 6 ? 11.023 26.969 -1.441 1 76.81 6 LEU B N 1
ATOM 2815 C CA . LEU B 1 6 ? 9.617 26.812 -1.792 1 76.81 6 LEU B CA 1
ATOM 2816 C C . LEU B 1 6 ? 8.719 27.453 -0.731 1 76.81 6 LEU B C 1
ATOM 2818 O O . LEU B 1 6 ? 8.836 27.125 0.454 1 76.81 6 LEU B O 1
ATOM 2822 N N . LYS B 1 7 ? 8.031 28.469 -1.046 1 83.69 7 LYS B N 1
ATOM 2823 C CA . LYS B 1 7 ? 7.035 29.109 -0.185 1 83.69 7 LYS B CA 1
ATOM 2824 C C . LYS B 1 7 ? 5.621 28.734 -0.624 1 83.69 7 LYS B C 1
ATOM 2826 O O . LYS B 1 7 ? 5.066 29.359 -1.537 1 83.69 7 LYS B O 1
ATOM 2831 N N . PRO B 1 8 ? 5.047 27.734 0.122 1 93.44 8 PRO B N 1
ATOM 2832 C CA . PRO B 1 8 ? 3.73 27.266 -0.314 1 93.44 8 PRO B CA 1
ATOM 2833 C C . PRO B 1 8 ? 2.604 28.203 0.09 1 93.44 8 PRO B C 1
ATOM 2835 O O . PRO B 1 8 ? 1.493 28.109 -0.438 1 93.44 8 PRO B O 1
ATOM 2838 N N . ILE B 1 9 ? 2.875 29.109 1.056 1 96.19 9 ILE B N 1
ATOM 2839 C CA . ILE B 1 9 ? 1.893 30.062 1.555 1 96.19 9 ILE B CA 1
ATOM 2840 C C . ILE B 1 9 ? 2.494 31.469 1.561 1 96.19 9 ILE B C 1
ATOM 2842 O O . ILE B 1 9 ? 3.512 31.703 2.215 1 96.19 9 ILE B O 1
ATOM 2846 N N . LEU B 1 10 ? 1.827 32.312 0.856 1 95.25 10 LEU B N 1
ATOM 2847 C CA . LEU B 1 10 ? 2.293 33.719 0.779 1 95.25 10 LEU B CA 1
ATOM 2848 C C . LEU B 1 10 ? 1.147 34.688 1.031 1 95.25 10 LEU B C 1
ATOM 2850 O O . LEU B 1 10 ? 0.021 34.438 0.589 1 95.25 10 LEU B O 1
ATOM 2854 N N . TRP B 1 11 ? 1.431 35.688 1.823 1 96.38 11 TRP B N 1
ATOM 2855 C CA . TRP B 1 11 ? 0.506 36.781 2.074 1 96.38 11 TRP B CA 1
ATOM 2856 C C . TRP B 1 11 ? 1.039 38.094 1.488 1 96.38 11 TRP B C 1
ATOM 2858 O O . TRP B 1 11 ? 2.041 38.625 1.966 1 96.38 11 TRP B O 1
ATOM 2868 N N . THR B 1 12 ? 0.397 38.5 0.414 1 93 12 THR B N 1
ATOM 2869 C CA . THR B 1 12 ? 0.821 39.719 -0.257 1 93 12 THR B CA 1
ATOM 2870 C C . THR B 1 12 ? -0.386 40.531 -0.741 1 93 12 THR B C 1
ATOM 2872 O O . THR B 1 12 ? -1.354 39.938 -1.247 1 93 12 THR B O 1
ATOM 2875 N N . ASN B 1 13 ? -0.431 41.812 -0.563 1 90.62 13 ASN B N 1
ATOM 2876 C CA . ASN B 1 13 ? -1.484 42.719 -1.016 1 90.62 13 ASN B CA 1
ATOM 2877 C C . ASN B 1 13 ? -2.85 42.312 -0.471 1 90.62 13 ASN B C 1
ATOM 2879 O O . ASN B 1 13 ? -3.828 42.25 -1.217 1 90.62 13 ASN B O 1
ATOM 2883 N N . LYS B 1 14 ? -2.855 41.844 0.738 1 91.44 14 LYS B N 1
ATOM 2884 C CA . LYS B 1 14 ? -4.074 41.469 1.445 1 91.44 14 LYS B CA 1
ATOM 2885 C C . LYS B 1 14 ? -4.742 40.25 0.772 1 91.44 14 LYS B C 1
ATOM 2887 O O . LYS B 1 14 ? -5.965 40.125 0.813 1 91.44 14 LYS B O 1
ATOM 2892 N N . GLU B 1 15 ? -3.928 39.531 0.069 1 94.81 15 GLU B N 1
ATOM 2893 C CA . GLU B 1 15 ? -4.375 38.281 -0.537 1 94.81 15 GLU B CA 1
ATOM 2894 C C . GLU B 1 15 ? -3.502 37.094 -0.098 1 94.81 15 GLU B C 1
ATOM 2896 O O . GLU B 1 15 ? -2.314 37.281 0.184 1 94.81 15 GLU B O 1
ATOM 2901 N N . LEU B 1 16 ? -4.191 36 -0.03 1 97.94 16 LEU B N 1
ATOM 2902 C CA . LEU B 1 16 ? -3.477 34.781 0.292 1 97.94 16 LEU B CA 1
ATOM 2903 C C . LEU B 1 16 ? -3.164 33.969 -0.972 1 97.94 16 LEU B C 1
ATOM 2905 O O . LEU B 1 16 ? -4.066 33.656 -1.752 1 97.94 16 LEU B O 1
ATOM 2909 N N . ILE B 1 17 ? -1.896 33.75 -1.234 1 97.31 17 ILE B N 1
ATOM 2910 C CA . ILE B 1 17 ? -1.448 32.969 -2.387 1 97.31 17 ILE B CA 1
ATOM 2911 C C . ILE B 1 17 ? -0.98 31.609 -1.931 1 97.31 17 ILE B C 1
ATOM 2913 O O . ILE B 1 17 ? -0.076 31.484 -1.1 1 97.31 17 ILE B O 1
ATOM 2917 N N . LEU B 1 18 ? -1.623 30.547 -2.479 1 97.44 18 LEU B N 1
ATOM 2918 C CA . LEU B 1 18 ? -1.338 29.172 -2.096 1 97.44 18 LEU B CA 1
ATOM 2919 C C . LEU B 1 18 ? -0.795 28.375 -3.279 1 97.44 18 LEU B C 1
ATOM 2921 O O . LEU B 1 18 ? -1.367 28.406 -4.371 1 97.44 18 LEU B O 1
ATOM 2925 N N . LEU B 1 19 ? 0.354 27.703 -3.078 1 95.81 19 LEU B N 1
ATOM 2926 C CA . LEU B 1 19 ? 0.771 26.719 -4.078 1 95.81 19 LEU B CA 1
ATOM 2927 C C . LEU B 1 19 ? -0.275 25.625 -4.234 1 95.81 19 LEU B C 1
ATOM 2929 O O . LEU B 1 19 ? -0.664 24.984 -3.254 1 95.81 19 LEU B O 1
ATOM 2933 N N . ASP B 1 20 ? -0.803 25.453 -5.477 1 95.5 20 ASP B N 1
ATOM 2934 C CA . ASP B 1 20 ? -1.834 24.438 -5.715 1 95.5 20 ASP B CA 1
ATOM 2935 C C . ASP B 1 20 ? -1.232 23.047 -5.766 1 95.5 20 ASP B C 1
ATOM 2937 O O . ASP B 1 20 ? -0.809 22.578 -6.824 1 95.5 20 ASP B O 1
ATOM 2941 N N . GLN B 1 21 ? -1.322 22.359 -4.656 1 95.44 21 GLN B N 1
ATOM 2942 C CA . GLN B 1 21 ? -0.664 21.062 -4.516 1 95.44 21 GLN B CA 1
ATOM 2943 C C . GLN B 1 21 ? -1.382 19.984 -5.328 1 95.44 21 GLN B C 1
ATOM 2945 O O . GLN B 1 21 ? -0.821 18.922 -5.594 1 95.44 21 GLN B O 1
ATOM 2950 N N . ARG B 1 22 ? -2.596 20.297 -5.832 1 94.56 22 ARG B N 1
ATOM 2951 C CA . ARG B 1 22 ? -3.395 19.328 -6.578 1 94.56 22 ARG B CA 1
ATOM 2952 C C . ARG B 1 22 ? -2.783 19.047 -7.949 1 94.56 22 ARG B C 1
ATOM 2954 O O . ARG B 1 22 ? -3.027 18 -8.547 1 94.56 22 ARG B O 1
ATOM 2961 N N . VAL B 1 23 ? -1.938 19.906 -8.398 1 92.94 23 VAL B N 1
ATOM 2962 C CA . VAL B 1 23 ? -1.464 19.781 -9.773 1 92.94 23 VAL B CA 1
ATOM 2963 C C . VAL B 1 23 ? 0.003 19.359 -9.773 1 92.94 23 VAL B C 1
ATOM 2965 O O . VAL B 1 23 ? 0.607 19.188 -10.836 1 92.94 23 VAL B O 1
ATOM 2968 N N . LEU B 1 24 ? 0.573 19.266 -8.562 1 93.06 24 LEU B N 1
ATOM 2969 C CA . LEU B 1 24 ? 1.9 18.672 -8.438 1 93.06 24 LEU B CA 1
ATOM 2970 C C . LEU B 1 24 ? 1.842 17.156 -8.641 1 93.06 24 LEU B C 1
ATOM 2972 O O . LEU B 1 24 ? 0.838 16.531 -8.312 1 93.06 24 LEU B O 1
ATOM 2976 N N . PRO B 1 25 ? 2.926 16.547 -9.219 1 94.94 25 PRO B N 1
ATOM 2977 C CA . PRO B 1 25 ? 4.223 17.141 -9.562 1 94.94 25 PRO B CA 1
ATOM 2978 C C . PRO B 1 25 ? 4.273 17.656 -10.992 1 94.94 25 PRO B C 1
ATOM 2980 O O . PRO B 1 25 ? 5.301 18.172 -11.43 1 94.94 25 PRO B O 1
ATOM 2983 N N . GLY B 1 26 ? 3.244 17.531 -11.75 1 89.31 26 GLY B N 1
ATOM 2984 C CA . GLY B 1 26 ? 3.26 17.812 -13.18 1 89.31 26 GLY B CA 1
ATOM 2985 C C . GLY B 1 26 ? 3.424 19.281 -13.508 1 89.31 26 GLY B C 1
ATOM 2986 O O . GLY B 1 26 ? 4.09 19.641 -14.477 1 89.31 26 GLY B O 1
ATOM 2987 N N . THR B 1 27 ? 2.742 20.047 -12.758 1 89.69 27 THR B N 1
ATOM 2988 C CA . THR B 1 27 ? 2.801 21.5 -12.977 1 89.69 27 THR B CA 1
ATOM 2989 C C . THR B 1 27 ? 2.83 22.234 -11.648 1 89.69 27 THR B C 1
ATOM 2991 O O . THR B 1 27 ? 2.523 21.672 -10.602 1 89.69 27 THR B O 1
ATOM 2994 N N . THR B 1 28 ? 3.289 23.453 -11.695 1 91.31 28 THR B N 1
ATOM 2995 C CA . THR B 1 28 ? 3.258 24.344 -10.547 1 91.31 28 THR B CA 1
ATOM 2996 C C . THR B 1 28 ? 2.363 25.547 -10.828 1 91.31 28 THR B C 1
ATOM 2998 O O . THR B 1 28 ? 2.549 26.25 -11.82 1 91.31 28 THR B O 1
ATOM 3001 N N . SER B 1 29 ? 1.377 25.672 -10.062 1 93.88 29 SER B N 1
ATOM 3002 C CA . SER B 1 29 ? 0.473 26.812 -10.164 1 93.88 29 SER B CA 1
ATOM 3003 C C . SER B 1 29 ? 0.046 27.312 -8.781 1 93.88 29 SER B C 1
ATOM 3005 O O . SER B 1 29 ? 0.278 26.625 -7.777 1 93.88 29 SER B O 1
ATOM 3007 N N . TYR B 1 30 ? -0.531 28.5 -8.734 1 95.19 30 TYR B N 1
ATOM 3008 C CA . TYR B 1 30 ? -0.917 29.109 -7.469 1 95.19 30 TYR B CA 1
ATOM 3009 C C . TYR B 1 30 ? -2.391 29.5 -7.477 1 95.19 30 TYR B C 1
ATOM 3011 O O . TYR B 1 30 ? -2.918 29.938 -8.5 1 95.19 30 TYR B O 1
ATOM 3019 N N . LEU B 1 31 ? -3.023 29.281 -6.363 1 96.62 31 LEU B N 1
ATOM 3020 C CA . LEU B 1 31 ? -4.391 29.75 -6.129 1 96.62 31 LEU B CA 1
ATOM 3021 C C . LEU B 1 31 ? -4.398 31.031 -5.301 1 96.62 31 LEU B C 1
ATOM 3023 O O . LEU B 1 31 ? -3.762 31.094 -4.246 1 96.62 31 LEU B O 1
ATOM 3027 N N . LYS B 1 32 ? -5.055 32.031 -5.824 1 97.19 32 LYS B N 1
ATOM 3028 C CA . LYS B 1 32 ? -5.238 33.281 -5.078 1 97.19 32 LYS B CA 1
ATOM 3029 C C . LYS B 1 32 ? -6.543 33.25 -4.293 1 97.19 32 LYS B C 1
ATOM 3031 O O . LYS B 1 32 ? -7.625 33.188 -4.875 1 97.19 32 LYS B O 1
ATOM 3036 N N . ALA B 1 33 ? -6.441 33.25 -2.971 1 97.94 33 ALA B N 1
ATOM 3037 C CA . ALA B 1 33 ? -7.617 33.312 -2.102 1 97.94 33 ALA B CA 1
ATOM 3038 C C . ALA B 1 33 ? -7.902 34.719 -1.642 1 97.94 33 ALA B C 1
ATOM 3040 O O . ALA B 1 33 ? -7.02 35.406 -1.098 1 97.94 33 ALA B O 1
ATOM 3041 N N . LYS B 1 34 ? -9.219 35.156 -1.83 1 97.19 34 LYS B N 1
ATOM 3042 C CA . LYS B 1 34 ? -9.594 36.531 -1.49 1 97.19 34 LYS B CA 1
ATOM 3043 C C . LYS B 1 34 ? -10.695 36.531 -0.441 1 97.19 34 LYS B C 1
ATOM 3045 O O . LYS B 1 34 ? -11.008 37.594 0.111 1 97.19 34 LYS B O 1
ATOM 3050 N N . THR B 1 35 ? -11.25 35.375 -0.198 1 97.44 35 THR B N 1
ATOM 3051 C CA . THR B 1 35 ? -12.352 35.281 0.754 1 97.44 35 THR B CA 1
ATOM 3052 C C . THR B 1 35 ? -12.172 34.062 1.677 1 97.44 35 THR B C 1
ATOM 3054 O O . THR B 1 35 ? -11.305 33.219 1.439 1 97.44 35 THR B O 1
ATOM 3057 N N . LEU B 1 36 ? -12.977 34.062 2.736 1 97.88 36 LEU B N 1
ATOM 3058 C CA . LEU B 1 36 ? -13.008 32.906 3.615 1 97.88 36 LEU B CA 1
ATOM 3059 C C . LEU B 1 36 ? -13.438 31.672 2.854 1 97.88 36 LEU B C 1
ATOM 3061 O O . LEU B 1 36 ? -12.914 30.578 3.084 1 97.88 36 LEU B O 1
ATOM 3065 N N . GLU B 1 37 ? -14.398 31.812 1.96 1 97.75 37 GLU B N 1
ATOM 3066 C CA . GLU B 1 37 ? -14.906 30.703 1.159 1 97.75 37 GLU B CA 1
ATOM 3067 C C . GLU B 1 37 ? -13.805 30.094 0.293 1 97.75 37 GLU B C 1
ATOM 3069 O O . GLU B 1 37 ? -13.75 28.891 0.104 1 97.75 37 GLU B O 1
ATOM 3074 N N . ASP B 1 38 ? -12.914 30.969 -0.187 1 97.81 38 ASP B N 1
ATOM 3075 C CA . ASP B 1 38 ? -11.766 30.5 -0.958 1 97.81 38 ASP B CA 1
ATOM 3076 C C . ASP B 1 38 ? -10.859 29.609 -0.104 1 97.81 38 ASP B C 1
ATOM 3078 O O . ASP B 1 38 ? -10.352 28.594 -0.58 1 97.81 38 ASP B O 1
ATOM 3082 N N . CYS B 1 39 ? -10.648 30.047 1.116 1 98.06 39 CYS B N 1
ATOM 3083 C CA . CYS B 1 39 ? -9.797 29.297 2.027 1 98.06 39 CYS B CA 1
ATOM 3084 C C . CYS B 1 39 ? -10.445 27.953 2.389 1 98.06 39 CYS B C 1
ATOM 3086 O O . CYS B 1 39 ? -9.766 26.938 2.438 1 98.06 39 CYS B O 1
ATOM 3088 N N . ILE B 1 40 ? -11.75 27.953 2.619 1 97.56 40 ILE B N 1
ATOM 3089 C CA . ILE B 1 40 ? -12.484 26.734 2.92 1 97.56 40 ILE B CA 1
ATOM 3090 C C . ILE B 1 40 ? -12.375 25.766 1.748 1 97.56 40 ILE B C 1
ATOM 3092 O O . ILE B 1 40 ? -12.117 24.562 1.945 1 97.56 40 ILE B O 1
ATOM 3096 N N . PHE B 1 41 ? -12.453 26.297 0.599 1 96.56 41 PHE B N 1
ATOM 3097 C CA . PHE B 1 41 ? -12.297 25.5 -0.612 1 96.56 41 PHE B CA 1
ATOM 3098 C C . PHE B 1 41 ? -10.898 24.891 -0.686 1 96.56 41 PHE B C 1
ATOM 3100 O O . PHE B 1 41 ? -10.742 23.703 -0.958 1 96.56 41 PHE B O 1
ATOM 3107 N N . ALA B 1 42 ? -9.891 25.719 -0.462 1 97.06 42 ALA B N 1
ATOM 3108 C CA . ALA B 1 42 ? -8.5 25.297 -0.557 1 97.06 42 ALA B CA 1
ATOM 3109 C C . ALA B 1 42 ? -8.211 24.156 0.419 1 97.06 42 ALA B C 1
ATOM 3111 O O . ALA B 1 42 ? -7.465 23.219 0.096 1 97.06 42 ALA B O 1
ATOM 3112 N N . ILE B 1 43 ? -8.789 24.219 1.568 1 95.31 43 ILE B N 1
ATOM 3113 C CA . ILE B 1 43 ? -8.586 23.203 2.596 1 95.31 43 ILE B CA 1
ATOM 3114 C C . ILE B 1 43 ? -9.367 21.938 2.229 1 95.31 43 ILE B C 1
ATOM 3116 O O . ILE B 1 43 ? -8.797 20.844 2.203 1 95.31 43 ILE B O 1
ATOM 3120 N N . ARG B 1 44 ? -10.562 22.062 1.816 1 92.12 44 ARG B N 1
ATOM 3121 C CA . ARG B 1 44 ? -11.445 20.938 1.529 1 92.12 44 ARG B CA 1
ATOM 3122 C C . ARG B 1 44 ? -10.977 20.172 0.298 1 92.12 44 ARG B C 1
ATOM 3124 O O . ARG B 1 44 ? -10.992 18.938 0.285 1 92.12 44 ARG B O 1
ATOM 3131 N N . GLU B 1 45 ? -10.523 20.953 -0.711 1 90.44 45 GLU B N 1
ATOM 3132 C CA . GLU B 1 45 ? -10.148 20.344 -1.981 1 90.44 45 GLU B CA 1
ATOM 3133 C C . GLU B 1 45 ? -8.656 20.031 -2.016 1 90.44 45 GLU B C 1
ATOM 3135 O O . GLU B 1 45 ? -8.117 19.656 -3.062 1 90.44 45 GLU B O 1
ATOM 3140 N N . MET B 1 46 ? -7.973 20.266 -0.961 1 92.62 46 MET B N 1
ATOM 3141 C CA . MET B 1 46 ? -6.586 19.859 -0.729 1 92.62 46 MET B CA 1
ATOM 3142 C C . MET B 1 46 ? -5.645 20.609 -1.667 1 92.62 46 MET B C 1
ATOM 3144 O O . MET B 1 46 ? -4.656 20.031 -2.143 1 92.62 46 MET B O 1
ATOM 3148 N N . VAL B 1 47 ? -6.117 21.891 -1.967 1 94.94 47 VAL B N 1
ATOM 3149 C CA . VAL B 1 47 ? -5.121 22.812 -2.512 1 94.94 47 VAL B CA 1
ATOM 3150 C C . VAL B 1 47 ? -3.939 22.906 -1.554 1 94.94 47 VAL B C 1
ATOM 3152 O O . VAL B 1 47 ? -2.783 22.953 -1.984 1 94.94 47 VAL B O 1
ATOM 3155 N N . VAL B 1 48 ? -4.328 23.031 -0.354 1 95.38 48 VAL B N 1
ATOM 3156 C CA . VAL B 1 48 ? -3.396 23 0.768 1 95.38 48 VAL B CA 1
ATOM 3157 C C . VAL B 1 48 ? -3.695 21.797 1.655 1 95.38 48 VAL B C 1
ATOM 3159 O O . VAL B 1 48 ? -4.859 21.438 1.868 1 95.38 48 VAL B O 1
ATOM 3162 N N . ARG B 1 49 ? -2.639 21.188 1.999 1 92.62 49 ARG B N 1
ATOM 3163 C CA . ARG B 1 49 ? -2.773 20.078 2.936 1 92.62 49 ARG B CA 1
ATOM 3164 C C . ARG B 1 49 ? -1.662 20.094 3.979 1 92.62 49 ARG B C 1
ATOM 3166 O O . ARG B 1 49 ? -0.73 20.906 3.883 1 92.62 49 ARG B O 1
ATOM 3173 N N . GLY B 1 50 ? -1.777 19.141 5.059 1 93.44 50 GLY B N 1
ATOM 3174 C CA . GLY B 1 50 ? -0.918 19.203 6.23 1 93.44 50 GLY B CA 1
ATOM 3175 C C . GLY B 1 50 ? -1.506 20.031 7.359 1 93.44 50 GLY B C 1
ATOM 3176 O O . GLY B 1 50 ? -1.96 21.156 7.148 1 93.44 50 GLY B O 1
ATOM 3177 N N . ALA B 1 51 ? -1.442 19.531 8.492 1 92.62 51 ALA B N 1
ATOM 3178 C CA . ALA B 1 51 ? -2.143 20.109 9.641 1 92.62 51 ALA B CA 1
ATOM 3179 C C . ALA B 1 51 ? -1.686 21.547 9.891 1 92.62 51 ALA B C 1
ATOM 3181 O O . ALA B 1 51 ? -2.512 22.453 10.039 1 92.62 51 ALA B O 1
ATOM 3182 N N . PRO B 1 52 ? -0.406 21.875 9.852 1 94.75 52 PRO B N 1
ATOM 3183 C CA . PRO B 1 52 ? 0.019 23.25 10.078 1 94.75 52 PRO B CA 1
ATOM 3184 C C . PRO B 1 52 ? -0.409 24.188 8.953 1 94.75 52 PRO B C 1
ATOM 3186 O O . PRO B 1 52 ? -0.88 25.297 9.219 1 94.75 52 PRO B O 1
ATOM 3189 N N . ALA B 1 53 ? -0.23 23.734 7.734 1 96.06 53 ALA B N 1
ATOM 3190 C CA . ALA B 1 53 ? -0.58 24.578 6.59 1 96.06 53 ALA B CA 1
ATOM 3191 C C . ALA B 1 53 ? -2.08 24.859 6.555 1 96.06 53 ALA B C 1
ATOM 3193 O O . ALA B 1 53 ? -2.504 25.953 6.195 1 96.06 53 ALA B O 1
ATOM 3194 N N . ILE B 1 54 ? -2.832 23.875 6.887 1 95.81 54 ILE B N 1
ATOM 3195 C CA . ILE B 1 54 ? -4.281 24.031 6.953 1 95.81 54 ILE B CA 1
ATOM 3196 C C . ILE B 1 54 ? -4.645 25.094 7.988 1 95.81 54 ILE B C 1
ATOM 3198 O O . ILE B 1 54 ? -5.461 25.969 7.727 1 95.81 54 ILE B O 1
ATOM 3202 N N . ALA B 1 55 ? -4.012 25.016 9.141 1 96.62 55 ALA B N 1
ATOM 3203 C CA . ALA B 1 55 ? -4.262 25.969 10.227 1 96.62 55 ALA B CA 1
ATOM 3204 C C . ALA B 1 55 ? -3.904 27.391 9.797 1 96.62 55 ALA B C 1
ATOM 3206 O O . ALA B 1 55 ? -4.66 28.328 10.055 1 96.62 55 ALA B O 1
ATOM 3207 N N . ILE B 1 56 ? -2.811 27.531 9.18 1 97.38 56 ILE B N 1
ATOM 3208 C CA . ILE B 1 56 ? -2.334 28.844 8.742 1 97.38 56 ILE B CA 1
ATOM 3209 C C . ILE B 1 56 ? -3.275 29.406 7.676 1 97.38 56 ILE B C 1
ATOM 3211 O O . ILE B 1 56 ? -3.641 30.578 7.719 1 97.38 56 ILE B O 1
ATOM 3215 N N . THR B 1 57 ? -3.664 28.562 6.773 1 97.94 57 THR B N 1
ATOM 3216 C CA . THR B 1 57 ? -4.629 28.953 5.754 1 97.94 57 THR B CA 1
ATOM 3217 C C . THR B 1 57 ? -5.941 29.391 6.391 1 97.94 57 THR B C 1
ATOM 3219 O O . THR B 1 57 ? -6.543 30.391 5.969 1 97.94 57 THR B O 1
ATOM 3222 N N . GLY B 1 58 ? -6.363 28.656 7.402 1 97.88 58 GLY B N 1
ATOM 3223 C CA . GLY B 1 58 ? -7.562 29.047 8.141 1 97.88 58 GLY B CA 1
ATOM 3224 C C . GLY B 1 58 ? -7.445 30.391 8.812 1 97.88 58 GLY B C 1
ATOM 3225 O O . GLY B 1 58 ? -8.383 31.188 8.773 1 97.88 58 GLY B O 1
ATOM 3226 N N . ALA B 1 59 ? -6.324 30.641 9.438 1 98.06 59 ALA B N 1
ATOM 3227 C CA . ALA B 1 59 ? -6.086 31.938 10.086 1 98.06 59 ALA B CA 1
ATOM 3228 C C . ALA B 1 59 ? -6.184 33.062 9.086 1 98.06 59 ALA B C 1
ATOM 3230 O O . ALA B 1 59 ? -6.816 34.094 9.359 1 98.06 59 ALA B O 1
ATOM 3231 N N . PHE B 1 60 ? -5.574 32.875 7.945 1 98.38 60 PHE B N 1
ATOM 3232 C CA . PHE B 1 60 ? -5.676 33.875 6.898 1 98.38 60 PHE B CA 1
ATOM 3233 C C . PHE B 1 60 ? -7.109 34 6.398 1 98.38 60 PHE B C 1
ATOM 3235 O O . PHE B 1 60 ? -7.559 35.094 6.035 1 98.38 60 PHE B O 1
ATOM 3242 N N . GLY B 1 61 ? -7.805 32.875 6.391 1 98.44 61 GLY B N 1
ATOM 3243 C CA . GLY B 1 61 ? -9.219 32.906 6.043 1 98.44 61 GLY B CA 1
ATOM 3244 C C . GLY B 1 61 ? -10.039 33.812 6.941 1 98.44 61 GLY B C 1
ATOM 3245 O O . GLY B 1 61 ? -10.906 34.531 6.465 1 98.44 61 GLY B O 1
ATOM 3246 N N . ILE B 1 62 ? -9.789 33.781 8.219 1 98.06 62 ILE B N 1
ATOM 3247 C CA . ILE B 1 62 ? -10.469 34.656 9.172 1 98.06 62 ILE B CA 1
ATOM 3248 C C . ILE B 1 62 ? -10.156 36.125 8.852 1 98.06 62 ILE B C 1
ATOM 3250 O O . ILE B 1 62 ? -11.055 36.938 8.844 1 98.06 62 ILE B O 1
ATOM 3254 N N . ALA B 1 63 ? -8.906 36.375 8.594 1 98.19 63 ALA B N 1
ATOM 3255 C CA . ALA B 1 63 ? -8.5 37.75 8.234 1 98.19 63 ALA B CA 1
ATOM 3256 C C . ALA B 1 63 ? -9.227 38.219 6.977 1 98.19 63 ALA B C 1
ATOM 3258 O O . ALA B 1 63 ? -9.727 39.344 6.926 1 98.19 63 ALA B O 1
ATOM 3259 N N . LEU B 1 64 ? -9.281 37.344 5.984 1 98.38 64 LEU B N 1
ATOM 3260 C CA . LEU B 1 64 ? -9.93 37.688 4.723 1 98.38 64 LEU B CA 1
ATOM 3261 C C . LEU B 1 64 ? -11.422 37.938 4.934 1 98.38 64 LEU B C 1
ATOM 3263 O O . LEU B 1 64 ? -11.992 38.844 4.324 1 98.38 64 LEU B O 1
ATOM 3267 N N . TYR B 1 65 ? -12.047 37.125 5.777 1 98.12 65 TYR B N 1
ATOM 3268 C CA . TYR B 1 65 ? -13.461 37.312 6.086 1 98.12 65 TYR B CA 1
ATOM 3269 C C . TYR B 1 65 ? -13.719 38.688 6.688 1 98.12 65 TYR B C 1
ATOM 3271 O O . TYR B 1 65 ? -14.562 39.438 6.199 1 98.12 65 TYR B O 1
ATOM 3279 N N . LEU B 1 66 ? -12.984 39.031 7.676 1 97.56 66 LEU B N 1
ATOM 3280 C CA . LEU B 1 66 ? -13.172 40.281 8.391 1 97.56 66 LEU B CA 1
ATOM 3281 C C . LEU B 1 66 ? -12.844 41.469 7.488 1 97.56 66 LEU B C 1
ATOM 3283 O O . LEU B 1 66 ? -13.523 42.5 7.535 1 97.56 66 LEU B O 1
ATOM 3287 N N . ASN B 1 67 ? -11.805 41.312 6.703 1 96.69 67 ASN B N 1
ATOM 3288 C CA . ASN B 1 67 ? -11.406 42.375 5.797 1 96.69 67 ASN B CA 1
ATOM 3289 C C . ASN B 1 67 ? -12.492 42.688 4.766 1 96.69 67 ASN B C 1
ATOM 3291 O O . ASN B 1 67 ? -12.539 43.781 4.207 1 96.69 67 ASN B O 1
ATOM 3295 N N . GLY B 1 68 ? -13.328 41.719 4.488 1 95.81 68 GLY B N 1
ATOM 3296 C CA . GLY B 1 68 ? -14.383 41.875 3.504 1 95.81 68 GLY B CA 1
ATOM 3297 C C . GLY B 1 68 ? -15.625 42.562 4.07 1 95.81 68 GLY B C 1
ATOM 3298 O O . GLY B 1 68 ? -16.547 42.875 3.33 1 95.81 68 GLY B O 1
ATOM 3299 N N . LEU B 1 69 ? -15.594 42.844 5.355 1 96.12 69 LEU B N 1
ATOM 3300 C CA . LEU B 1 69 ? -16.781 43.375 6.016 1 96.12 69 LEU B CA 1
ATOM 3301 C C . LEU B 1 69 ? -16.672 44.906 6.141 1 96.12 69 LEU B C 1
ATOM 3303 O O . LEU B 1 69 ? -15.586 45.438 6.336 1 96.12 69 LEU B O 1
ATOM 3307 N N . SER B 1 70 ? -17.844 45.531 6.02 1 95.12 70 SER B N 1
ATOM 3308 C CA . SER B 1 70 ? -17.922 46.969 6.203 1 95.12 70 SER B CA 1
ATOM 3309 C C . SER B 1 70 ? -18.359 47.344 7.621 1 95.12 70 SER B C 1
ATOM 3311 O O . SER B 1 70 ? -18.188 48.469 8.062 1 95.12 70 SER B O 1
ATOM 3313 N N . SER B 1 71 ? -19 46.438 8.273 1 94.62 71 SER B N 1
ATOM 3314 C CA . SER B 1 71 ? -19.438 46.594 9.648 1 94.62 71 SER B CA 1
ATOM 3315 C C . SER B 1 71 ? -19.156 45.344 10.484 1 94.62 71 SER B C 1
ATOM 3317 O O . SER B 1 71 ? -19.047 44.25 9.938 1 94.62 71 SER B O 1
ATOM 3319 N N . GLN B 1 72 ? -19 45.594 11.758 1 94.75 72 GLN B N 1
ATOM 3320 C CA . GLN B 1 72 ? -18.703 44.5 12.672 1 94.75 72 GLN B CA 1
ATOM 3321 C C . GLN B 1 72 ? -19.812 43.438 12.656 1 94.75 72 GLN B C 1
ATOM 3323 O O . GLN B 1 72 ? -21 43.781 12.797 1 94.75 72 GLN B O 1
ATOM 3328 N N . PRO B 1 73 ? -19.453 42.188 12.383 1 95.62 73 PRO B N 1
ATOM 3329 C CA . PRO B 1 73 ? -20.484 41.156 12.484 1 95.62 73 PRO B CA 1
ATOM 3330 C C . PRO B 1 73 ? -20.922 40.906 13.922 1 95.62 73 PRO B C 1
ATOM 3332 O O . PRO B 1 73 ? -20.172 41.188 14.867 1 95.62 73 PRO B O 1
ATOM 3335 N N . THR B 1 74 ? -22.188 40.344 14.023 1 95.56 74 THR B N 1
ATOM 3336 C CA . THR B 1 74 ? -22.578 39.875 15.344 1 95.56 74 THR B CA 1
ATOM 3337 C C . THR B 1 74 ? -21.734 38.656 15.75 1 95.56 74 THR B C 1
ATOM 3339 O O . THR B 1 74 ? -21.141 38 14.898 1 95.56 74 THR B O 1
ATOM 3342 N N . PHE B 1 75 ? -21.688 38.5 17.016 1 96.25 75 PHE B N 1
ATOM 3343 C CA . PHE B 1 75 ? -20.938 37.344 17.5 1 96.25 75 PHE B CA 1
ATOM 3344 C C . PHE B 1 75 ? -21.469 36.062 16.891 1 96.25 75 PHE B C 1
ATOM 3346 O O . PHE B 1 75 ? -20.688 35.188 16.531 1 96.25 75 PHE B O 1
ATOM 3353 N N . SER B 1 76 ? -22.781 35.938 16.766 1 96.56 76 SER B N 1
ATOM 3354 C CA . SER B 1 76 ? -23.422 34.75 16.188 1 96.56 76 SER B CA 1
ATOM 3355 C C . SER B 1 76 ? -23.031 34.562 14.727 1 96.56 76 SER B C 1
ATOM 3357 O O . SER B 1 76 ? -22.812 33.438 14.281 1 96.56 76 SER B O 1
ATOM 3359 N N . GLN B 1 77 ? -22.969 35.656 14.039 1 95.94 77 GLN B N 1
ATOM 3360 C CA . GLN B 1 77 ? -22.562 35.594 12.641 1 95.94 77 GLN B CA 1
ATOM 3361 C C . GLN B 1 77 ? -21.109 35.125 12.508 1 95.94 77 GLN B C 1
ATOM 3363 O O . GLN B 1 77 ? -20.797 34.312 11.648 1 95.94 77 GLN B O 1
ATOM 3368 N N . LEU B 1 78 ? -20.266 35.688 13.32 1 96.81 78 LEU B N 1
ATOM 3369 C CA . LEU B 1 78 ? -18.859 35.312 13.336 1 96.81 78 LEU B CA 1
ATOM 3370 C C . LEU B 1 78 ? -18.703 33.844 13.68 1 96.81 78 LEU B C 1
ATOM 3372 O O . LEU B 1 78 ? -17.969 33.094 13 1 96.81 78 LEU B O 1
ATOM 3376 N N . LYS B 1 79 ? -19.375 33.375 14.641 1 97.06 79 LYS B N 1
ATOM 3377 C CA . LYS B 1 79 ? -19.312 31.984 15.086 1 97.06 79 LYS B CA 1
ATOM 3378 C C . LYS B 1 79 ? -19.75 31.031 13.984 1 97.06 79 LYS B C 1
ATOM 3380 O O . LYS B 1 79 ? -19.125 30 13.766 1 97.06 79 LYS B O 1
ATOM 3385 N N . THR B 1 80 ? -20.766 31.344 13.297 1 97.25 80 THR B N 1
ATOM 3386 C CA . THR B 1 80 ? -21.281 30.516 12.211 1 97.25 80 THR B CA 1
ATOM 3387 C C . THR B 1 80 ? -20.25 30.359 11.109 1 97.25 80 THR B C 1
ATOM 3389 O O . THR B 1 80 ? -20.031 29.25 10.602 1 97.25 80 THR B O 1
ATOM 3392 N N . LYS B 1 81 ? -19.578 31.438 10.773 1 96.62 81 LYS B N 1
ATOM 3393 C CA . LYS B 1 81 ? -18.578 31.422 9.719 1 96.62 81 LYS B CA 1
ATOM 3394 C C . LYS B 1 81 ? -17.359 30.609 10.133 1 96.62 81 LYS B C 1
ATOM 3396 O O . LYS B 1 81 ? -16.797 29.859 9.328 1 96.62 81 LYS B O 1
ATOM 3401 N N . LEU B 1 82 ? -16.969 30.766 11.328 1 96.69 82 LEU B N 1
ATOM 3402 C CA . LEU B 1 82 ? -15.781 30.047 11.797 1 96.69 82 LEU B CA 1
ATOM 3403 C C . LEU B 1 82 ? -16.094 28.578 12.008 1 96.69 82 LEU B C 1
ATOM 3405 O O . LEU B 1 82 ? -15.219 27.719 11.852 1 96.69 82 LEU B O 1
ATOM 3409 N N . ASP B 1 83 ? -17.344 28.234 12.266 1 95.88 83 ASP B N 1
ATOM 3410 C CA . ASP B 1 83 ? -17.766 26.844 12.312 1 95.88 83 ASP B CA 1
ATOM 3411 C C . ASP B 1 83 ? -17.703 26.203 10.93 1 95.88 83 ASP B C 1
ATOM 3413 O O . ASP B 1 83 ? -17.328 25.031 10.805 1 95.88 83 ASP B O 1
ATOM 3417 N N . GLU B 1 84 ? -18.047 26.938 9.969 1 96 84 GLU B N 1
ATOM 3418 C CA . GLU B 1 84 ? -17.922 26.469 8.594 1 96 84 GLU B CA 1
ATOM 3419 C C . GLU B 1 84 ? -16.469 26.156 8.25 1 96 84 GLU B C 1
ATOM 3421 O O . GLU B 1 84 ? -16.172 25.156 7.586 1 96 84 GLU B O 1
ATOM 3426 N N . LEU B 1 85 ? -15.617 27.047 8.672 1 96.5 85 LEU B N 1
ATOM 3427 C CA . LEU B 1 85 ? -14.188 26.844 8.469 1 96.5 85 LEU B CA 1
ATOM 3428 C C . LEU B 1 85 ? -13.711 25.578 9.156 1 96.5 85 LEU B C 1
ATOM 3430 O O . LEU B 1 85 ? -12.977 24.781 8.57 1 96.5 85 LEU B O 1
ATOM 3434 N N . LEU B 1 86 ? -14.125 25.312 10.32 1 93.44 86 LEU B N 1
ATOM 3435 C CA . LEU B 1 86 ? -13.727 24.156 11.102 1 93.44 86 LEU B CA 1
ATOM 3436 C C .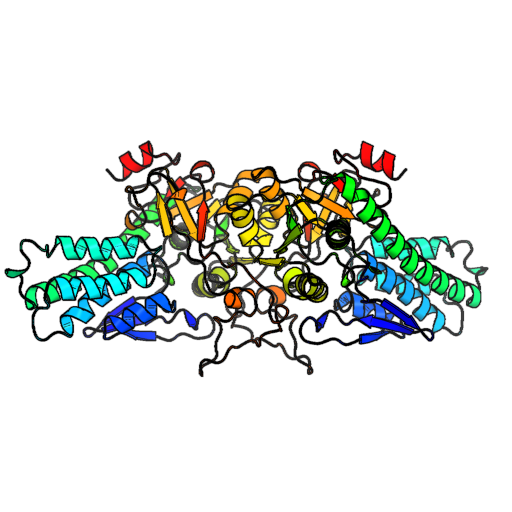 LEU B 1 86 ? -14.211 22.859 10.43 1 93.44 86 LEU B C 1
ATOM 3438 O O . LEU B 1 86 ? -13.523 21.844 10.484 1 93.44 86 LEU B O 1
ATOM 3442 N N . GLU B 1 87 ? -15.312 22.891 9.766 1 91.38 87 GLU B N 1
ATOM 3443 C CA . GLU B 1 87 ? -15.938 21.719 9.141 1 91.38 87 GLU B CA 1
ATOM 3444 C C . GLU B 1 87 ? -15.211 21.328 7.859 1 91.38 87 GLU B C 1
ATOM 3446 O O . GLU B 1 87 ? -15.453 20.25 7.309 1 91.38 87 GLU B O 1
ATOM 3451 N N . SER B 1 88 ? -14.398 22.266 7.438 1 89.12 88 SER B N 1
ATOM 3452 C CA . SER B 1 88 ? -13.672 21.953 6.207 1 89.12 88 SER B CA 1
ATOM 3453 C C . SER B 1 88 ? -12.727 20.781 6.402 1 89.12 88 SER B C 1
ATOM 3455 O O . SER B 1 88 ? -12.406 20.062 5.449 1 89.12 88 SER B O 1
ATOM 3457 N N . ARG B 1 89 ? -12.234 20.484 7.559 1 85.19 89 ARG B N 1
ATOM 3458 C CA . ARG B 1 89 ? -11.422 19.312 7.883 1 85.19 89 ARG B CA 1
ATOM 3459 C C . ARG B 1 89 ? -11.516 18.969 9.367 1 85.19 89 ARG B C 1
ATOM 3461 O O . ARG B 1 89 ? -10.586 19.25 10.133 1 85.19 89 ARG B O 1
ATOM 3468 N N . PRO B 1 90 ? -12.414 18.156 9.703 1 78.12 90 PRO B N 1
ATOM 3469 C CA . PRO B 1 90 ? -12.781 17.938 11.109 1 78.12 90 PRO B CA 1
ATOM 3470 C C . PRO B 1 90 ? -11.648 17.312 11.922 1 78.12 90 PRO B C 1
ATOM 3472 O O . PRO B 1 90 ? -11.594 17.469 13.141 1 78.12 90 PRO B O 1
ATOM 3475 N N . THR B 1 91 ? -10.672 16.625 11.32 1 78.25 91 THR B N 1
ATOM 3476 C CA . THR B 1 91 ? -9.609 15.938 12.047 1 78.25 91 THR B CA 1
ATOM 3477 C C . THR B 1 91 ? -8.477 16.906 12.398 1 78.25 91 THR B C 1
ATOM 3479 O O . THR B 1 91 ? -7.645 16.594 13.258 1 78.25 91 THR B O 1
ATOM 3482 N N . ALA B 1 92 ? -8.516 18.031 11.836 1 80.69 92 ALA B N 1
ATOM 3483 C CA . ALA B 1 92 ? -7.402 18.953 11.984 1 80.69 92 ALA B CA 1
ATOM 3484 C C . ALA B 1 92 ? -7.523 19.766 13.273 1 80.69 92 ALA B C 1
ATOM 3486 O O . ALA B 1 92 ? -8.141 20.828 13.297 1 80.69 92 ALA B O 1
ATOM 3487 N N . VAL B 1 93 ? -6.805 19.312 14.32 1 86.06 93 VAL B N 1
ATOM 3488 C CA . VAL B 1 93 ? -6.832 19.984 15.617 1 86.06 93 VAL B CA 1
ATOM 3489 C C . VAL B 1 93 ? -6.199 21.375 15.5 1 86.06 93 VAL B C 1
ATOM 3491 O O . VAL B 1 93 ? -6.625 22.312 16.172 1 86.06 93 VAL B O 1
ATOM 3494 N N . ASN B 1 94 ? -5.238 21.469 14.609 1 91.5 94 ASN B N 1
ATOM 3495 C CA . ASN B 1 94 ? -4.559 22.75 14.406 1 91.5 94 ASN B CA 1
ATOM 3496 C C . ASN B 1 94 ? -5.539 23.844 14 1 91.5 94 ASN B C 1
ATOM 3498 O O . ASN B 1 94 ? -5.441 24.984 14.477 1 91.5 94 ASN B O 1
ATOM 3502 N N . LEU B 1 95 ? -6.469 23.5 13.188 1 91.38 95 LEU B N 1
ATOM 3503 C CA . LEU B 1 95 ? -7.469 24.453 12.727 1 91.38 95 LEU B CA 1
ATOM 3504 C C . LEU B 1 95 ? -8.383 24.875 13.867 1 91.38 95 LEU B C 1
ATOM 3506 O O . LEU B 1 95 ? -8.727 26.047 13.992 1 91.38 95 LEU B O 1
ATOM 3510 N N . ARG B 1 96 ? -8.758 23.953 14.664 1 91.06 96 ARG B N 1
ATOM 3511 C CA . ARG B 1 96 ? -9.578 24.25 15.836 1 91.06 96 ARG B CA 1
ATOM 3512 C C . ARG B 1 96 ? -8.867 25.234 16.766 1 91.06 96 ARG B C 1
ATOM 3514 O O . ARG B 1 96 ? -9.477 26.172 17.281 1 91.06 96 ARG B O 1
ATOM 3521 N N . LEU B 1 97 ? -7.613 25 16.969 1 91.69 97 LEU B N 1
ATOM 3522 C CA . LEU B 1 97 ? -6.824 25.844 17.859 1 91.69 97 LEU B CA 1
ATOM 3523 C C . LEU B 1 97 ? -6.773 27.281 17.328 1 91.69 97 LEU B C 1
ATOM 3525 O O . LEU B 1 97 ? -6.766 28.234 18.125 1 91.69 97 LEU B O 1
ATOM 3529 N N . VAL B 1 98 ? -6.727 27.438 16.062 1 94.88 98 VAL B N 1
ATOM 3530 C CA . VAL B 1 98 ? -6.723 28.766 15.43 1 94.88 98 VAL B CA 1
ATOM 3531 C C . VAL B 1 98 ? -8.016 29.5 15.773 1 94.88 98 VAL B C 1
ATOM 3533 O O . VAL B 1 98 ? -7.977 30.672 16.172 1 94.88 98 VAL B O 1
ATOM 3536 N N . ILE B 1 99 ? -9.102 28.828 15.672 1 95.25 99 ILE B N 1
ATOM 3537 C CA . ILE B 1 99 ? -10.414 29.406 15.914 1 95.25 99 ILE B CA 1
ATOM 3538 C C . ILE B 1 99 ? -10.578 29.734 17.391 1 95.25 99 ILE B C 1
ATOM 3540 O O . ILE B 1 99 ? -11.047 30.812 17.75 1 95.25 99 ILE B O 1
ATOM 3544 N N . GLU B 1 100 ? -10.125 28.844 18.219 1 94.25 100 GLU B N 1
ATOM 3545 C CA . GLU B 1 100 ? -10.188 29.062 19.656 1 94.25 100 GLU B CA 1
ATOM 3546 C C . GLU B 1 100 ? -9.336 30.266 20.062 1 94.25 100 GLU B C 1
ATOM 3548 O O . GLU B 1 100 ? -9.766 31.078 20.891 1 94.25 100 GLU B O 1
ATOM 3553 N N . GLU B 1 101 ? -8.148 30.312 19.531 1 94.94 101 GLU B N 1
ATOM 3554 C CA . GLU B 1 101 ? -7.273 31.438 19.828 1 94.94 101 GLU B CA 1
ATOM 3555 C C . GLU B 1 101 ? -7.91 32.75 19.391 1 94.94 101 GLU B C 1
ATOM 3557 O O . GLU B 1 101 ? -7.816 33.75 20.094 1 94.94 101 GLU B O 1
ATOM 3562 N N . PHE B 1 102 ? -8.523 32.812 18.234 1 95.25 102 PHE B N 1
ATOM 3563 C CA . PHE B 1 102 ? -9.18 34.031 17.75 1 95.25 102 PHE B CA 1
ATOM 3564 C C . PHE B 1 102 ? -10.305 34.469 18.703 1 95.25 102 PHE B C 1
ATOM 3566 O O . PHE B 1 102 ? -10.422 35.625 19.047 1 95.25 102 PHE B O 1
ATOM 3573 N N . PHE B 1 103 ? -11.102 33.5 19.188 1 95.31 103 PHE B N 1
ATOM 3574 C CA . PHE B 1 103 ? -12.211 33.781 20.094 1 95.31 103 PHE B CA 1
ATOM 3575 C C . PHE B 1 103 ? -11.703 34.188 21.469 1 95.31 103 PHE B C 1
ATOM 3577 O O . PHE B 1 103 ? -12.391 34.906 22.203 1 95.31 103 PHE B O 1
ATOM 3584 N N . SER B 1 104 ? -10.555 33.688 21.812 1 95.69 104 SER B N 1
ATOM 3585 C CA . SER B 1 104 ? -9.969 34.156 23.062 1 95.69 104 SER B CA 1
ATOM 3586 C C . SER B 1 104 ? -9.602 35.625 23.016 1 95.69 104 SER B C 1
ATOM 3588 O O . SER B 1 104 ? -9.633 36.312 24.031 1 95.69 104 SER B O 1
ATOM 3590 N N . ARG B 1 105 ? -9.227 36.094 21.844 1 93.94 105 ARG B N 1
ATOM 3591 C CA . ARG B 1 105 ? -8.898 37.5 21.656 1 93.94 105 ARG B CA 1
ATOM 3592 C C . ARG B 1 105 ? -10.164 38.375 21.609 1 93.94 105 ARG B C 1
ATOM 3594 O O . ARG B 1 105 ? -10.141 39.531 22 1 93.94 105 ARG B O 1
ATOM 3601 N N . PHE B 1 106 ? -11.195 37.781 21.141 1 94.88 106 PHE B N 1
ATOM 3602 C CA . PHE B 1 106 ? -12.477 38.469 21.016 1 94.88 106 PHE B CA 1
ATOM 3603 C C . PHE B 1 106 ? -13.602 37.625 21.609 1 94.88 106 PHE B C 1
ATOM 3605 O O . PHE B 1 106 ? -14.492 37.188 20.891 1 94.88 106 PHE B O 1
ATOM 3612 N N . PRO B 1 107 ? -13.648 37.594 22.938 1 94.75 107 PRO B N 1
ATOM 3613 C CA . PRO B 1 107 ? -14.656 36.75 23.594 1 94.75 107 PRO B CA 1
ATOM 3614 C C . PRO B 1 107 ? -16.062 37.344 23.516 1 94.75 107 PRO B C 1
ATOM 3616 O O . PRO B 1 107 ? -16.219 38.531 23.359 1 94.75 107 PRO B O 1
ATOM 3619 N N . GLU B 1 108 ? -16.969 36.406 23.656 1 92.5 108 GLU B N 1
ATOM 3620 C CA . GLU B 1 108 ? -18.359 36.812 23.562 1 92.5 108 GLU B CA 1
ATOM 3621 C C . GLU B 1 108 ? -18.719 37.875 24.594 1 92.5 108 GLU B C 1
ATOM 3623 O O . GLU B 1 108 ? -19.438 38.844 24.297 1 92.5 108 GLU B O 1
ATOM 3628 N N . ALA B 1 109 ? -18.25 37.781 25.766 1 91.5 109 ALA B N 1
ATOM 3629 C CA . ALA B 1 109 ? -18.578 38.656 26.891 1 91.5 109 ALA B CA 1
ATOM 3630 C C . ALA B 1 109 ? -18.141 40.094 26.609 1 91.5 109 ALA B C 1
ATOM 3632 O O . ALA B 1 109 ? -18.766 41.031 27.078 1 91.5 109 ALA B O 1
ATOM 3633 N N . ASP B 1 110 ? -17.156 40.281 25.828 1 91.25 110 ASP B N 1
ATOM 3634 C CA . ASP B 1 110 ? -16.594 41.625 25.578 1 91.25 110 ASP B CA 1
ATOM 3635 C C . ASP B 1 110 ? -16.734 42 24.109 1 91.25 110 ASP B C 1
ATOM 3637 O O . ASP B 1 110 ? -16.078 42.938 23.641 1 91.25 110 ASP B O 1
ATOM 3641 N N . TYR B 1 111 ? -17.453 41.281 23.391 1 92 111 TYR B N 1
ATOM 3642 C CA . TYR B 1 111 ? -17.516 41.438 21.938 1 92 111 TYR B CA 1
ATOM 3643 C C . TYR B 1 111 ? -18.078 42.781 21.531 1 92 111 TYR B C 1
ATOM 3645 O O . TYR B 1 111 ? -17.703 43.344 20.484 1 92 111 TYR B O 1
ATOM 3653 N N . SER B 1 112 ? -18.953 43.312 22.359 1 86 112 SER B N 1
ATOM 3654 C CA . SER B 1 112 ? -19.609 44.594 22.062 1 86 112 SER B CA 1
ATOM 3655 C C . SER B 1 112 ? -18.609 45.75 22.062 1 86 112 SER B C 1
ATOM 3657 O O . SER B 1 112 ? -18.828 46.75 21.406 1 86 112 SER B O 1
ATOM 3659 N N . SER B 1 113 ? -17.578 45.562 22.781 1 88.19 113 SER B N 1
ATOM 3660 C CA . SER B 1 113 ? -16.562 46.594 22.891 1 88.19 113 SER B CA 1
ATOM 3661 C C . SER B 1 113 ? -15.523 46.5 21.781 1 88.19 113 SER B C 1
ATOM 3663 O O . SER B 1 113 ? -14.703 47.406 21.609 1 88.19 113 SER B O 1
ATOM 3665 N N . ALA B 1 114 ? -15.617 45.406 21.078 1 85.06 114 ALA B N 1
ATOM 3666 C CA . ALA B 1 114 ? -14.688 45.219 19.969 1 85.06 114 ALA B CA 1
ATOM 3667 C C . ALA B 1 114 ? -15.039 46.156 18.812 1 85.06 114 ALA B C 1
ATOM 3669 O O . ALA B 1 114 ? -16.141 46.688 18.766 1 85.06 114 ALA B O 1
ATOM 3670 N N . ASN B 1 115 ? -14.062 46.562 18.016 1 92.19 115 ASN B N 1
ATOM 3671 C CA . ASN B 1 115 ? -14.32 47.25 16.766 1 92.19 115 ASN B CA 1
ATOM 3672 C C . ASN B 1 115 ? -13.719 46.531 15.578 1 92.19 115 ASN B C 1
ATOM 3674 O O . ASN B 1 115 ? -12.711 45.812 15.719 1 92.19 115 ASN B O 1
ATOM 3678 N N . LEU B 1 116 ? -14.352 46.656 14.523 1 95.94 116 LEU B N 1
ATOM 3679 C CA . LEU B 1 116 ? -14.023 45.906 13.312 1 95.94 116 LEU B CA 1
ATOM 3680 C C . LEU B 1 116 ? -12.57 46.156 12.906 1 95.94 116 LEU B C 1
ATOM 3682 O O . LEU B 1 116 ? -11.867 45.188 12.539 1 95.94 116 LEU B O 1
ATOM 3686 N N . GLU B 1 117 ? -12.133 47.312 13.039 1 96.19 117 GLU B N 1
ATOM 3687 C CA . GLU B 1 117 ? -10.766 47.656 12.648 1 96.19 117 GLU B CA 1
ATOM 3688 C C . GLU B 1 117 ? -9.75 46.906 13.508 1 96.19 117 GLU B C 1
ATOM 3690 O O . GLU B 1 117 ? -8.75 46.406 13 1 96.19 117 GLU B O 1
ATOM 3695 N N . LYS B 1 118 ? -9.992 46.844 14.742 1 95.5 118 LYS B N 1
ATOM 3696 C CA . LYS B 1 118 ? -9.125 46.125 15.664 1 95.5 118 LYS B CA 1
ATOM 3697 C C . LYS B 1 118 ? -9.141 44.625 15.367 1 95.5 118 LYS B C 1
ATOM 3699 O O . LYS B 1 118 ? -8.109 43.969 15.438 1 95.5 118 LYS B O 1
ATOM 3704 N N . MET B 1 119 ? -10.32 44.125 15.07 1 96.94 119 MET B N 1
ATOM 3705 C CA . MET B 1 119 ? -10.461 42.688 14.75 1 96.94 119 MET B CA 1
ATOM 3706 C C . MET B 1 119 ? -9.703 42.344 13.477 1 96.94 119 MET B C 1
ATOM 3708 O O . MET B 1 119 ? -9.039 41.312 13.406 1 96.94 119 MET B O 1
ATOM 3712 N N . GLN B 1 120 ? -9.812 43.219 12.461 1 97.19 120 GLN B N 1
ATOM 3713 C CA . GLN B 1 120 ? -9.125 43.031 11.195 1 97.19 120 GLN B CA 1
ATOM 3714 C C . GLN B 1 120 ? -7.609 43 11.383 1 97.19 120 GLN B C 1
ATOM 3716 O O . GLN B 1 120 ? -6.934 42.094 10.914 1 97.19 120 GLN B O 1
ATOM 3721 N N . LYS B 1 121 ? -7.09 43.938 12.117 1 96.75 121 LYS B N 1
ATOM 3722 C CA . LYS B 1 121 ? -5.656 44.031 12.383 1 96.75 121 LYS B CA 1
ATOM 3723 C C . LYS B 1 121 ? -5.172 42.844 13.195 1 96.75 121 LYS B C 1
ATOM 3725 O O . LYS B 1 121 ? -4.133 42.25 12.883 1 96.75 121 LYS B O 1
ATOM 3730 N N . SER B 1 122 ? -5.945 42.469 14.164 1 96.94 122 SER B N 1
ATOM 3731 C CA . SER B 1 122 ? -5.586 41.344 15.031 1 96.94 122 SER B CA 1
ATOM 3732 C C . SER B 1 122 ? -5.562 40.031 14.258 1 96.94 122 SER B C 1
ATOM 3734 O O . SER B 1 122 ? -4.664 39.219 14.453 1 96.94 122 SER B O 1
ATOM 3736 N N . ALA B 1 123 ? -6.547 39.844 13.414 1 97.69 123 ALA B N 1
ATOM 3737 C CA . ALA B 1 123 ? -6.633 38.625 12.633 1 97.69 123 ALA B CA 1
ATOM 3738 C C . ALA B 1 123 ? -5.449 38.469 11.68 1 97.69 123 ALA B C 1
ATOM 3740 O O . ALA B 1 123 ? -4.855 37.406 11.555 1 97.69 123 ALA B O 1
ATOM 3741 N N . GLU B 1 124 ? -5.129 39.531 11.016 1 97.81 124 GLU B N 1
ATOM 3742 C CA . GLU B 1 124 ? -4.008 39.531 10.086 1 97.81 124 GLU B CA 1
ATOM 3743 C C . GLU B 1 124 ? -2.684 39.312 10.812 1 97.81 124 GLU B C 1
ATOM 3745 O O . GLU B 1 124 ? -1.865 38.469 10.383 1 97.81 124 GLU B O 1
ATOM 3750 N N . GLU B 1 125 ? -2.471 40 11.898 1 97.5 125 GLU B N 1
ATOM 3751 C CA . GLU B 1 125 ? -1.252 39.875 12.688 1 97.5 125 GLU B CA 1
ATOM 3752 C C . GLU B 1 125 ? -1.117 38.438 13.242 1 97.5 125 GLU B C 1
ATOM 3754 O O . GLU B 1 125 ? -0.016 37.906 13.281 1 97.5 125 GLU B O 1
ATOM 3759 N N . PHE B 1 126 ? -2.201 37.938 13.625 1 97.56 126 PHE B N 1
ATOM 3760 C CA . PHE B 1 126 ? -2.213 36.562 14.148 1 97.56 126 PHE B CA 1
ATOM 3761 C C . PHE B 1 126 ? -1.816 35.562 13.07 1 97.56 126 PHE B C 1
ATOM 3763 O O . PHE B 1 126 ? -0.994 34.688 13.312 1 97.56 126 PHE B O 1
ATOM 3770 N N . ALA B 1 127 ? -2.381 35.688 11.891 1 98 127 ALA B N 1
ATOM 3771 C CA . ALA B 1 127 ? -2.068 34.781 10.781 1 98 127 ALA B CA 1
ATOM 3772 C C . ALA B 1 127 ? -0.593 34.875 10.398 1 98 127 ALA B C 1
ATOM 3774 O O . ALA B 1 127 ? 0.061 33.844 10.18 1 98 127 ALA B O 1
ATOM 3775 N N . LEU B 1 128 ? -0.073 36.094 10.359 1 97.56 128 LEU B N 1
ATOM 3776 C CA . LEU B 1 128 ? 1.33 36.312 10.031 1 97.56 128 LEU B CA 1
ATOM 3777 C C . LEU B 1 128 ? 2.24 35.75 11.109 1 97.56 128 LEU B C 1
ATOM 3779 O O . LEU B 1 128 ? 3.281 35.156 10.805 1 97.56 128 LEU B O 1
ATOM 3783 N N . PHE B 1 129 ? 1.838 35.938 12.305 1 97.06 129 PHE B N 1
ATOM 3784 C CA . PHE B 1 129 ? 2.582 35.375 13.43 1 97.06 129 PHE B CA 1
ATOM 3785 C C . PHE B 1 129 ? 2.633 33.844 13.336 1 97.06 129 PHE B C 1
ATOM 3787 O O . PHE B 1 129 ? 3.684 33.25 13.555 1 97.06 129 PHE B O 1
ATOM 3794 N N . MET B 1 130 ? 1.558 33.188 13.008 1 96.94 130 MET B N 1
ATOM 3795 C CA . MET B 1 130 ? 1.481 31.734 12.898 1 96.94 130 MET B CA 1
ATOM 3796 C C . MET B 1 130 ? 2.426 31.219 11.82 1 96.94 130 MET B C 1
ATOM 3798 O O . MET B 1 130 ? 3.045 30.172 11.984 1 96.94 130 MET B O 1
ATOM 3802 N N . LEU B 1 131 ? 2.434 31.969 10.734 1 96 131 LEU B N 1
ATOM 3803 C CA . LEU B 1 131 ? 3.328 31.609 9.641 1 96 131 LEU B CA 1
ATOM 3804 C C . LEU B 1 131 ? 4.781 31.594 10.109 1 96 131 LEU B C 1
ATOM 3806 O O . LEU B 1 131 ? 5.504 30.625 9.859 1 96 131 LEU B O 1
ATOM 3810 N N . GLU B 1 132 ? 5.195 32.594 10.805 1 96.12 132 GLU B N 1
ATOM 3811 C CA . GLU B 1 132 ? 6.562 32.719 11.305 1 96.12 132 GLU B CA 1
ATOM 3812 C C . GLU B 1 132 ? 6.859 31.703 12.391 1 96.12 132 GLU B C 1
ATOM 3814 O O . GLU B 1 132 ? 7.93 31.094 12.406 1 96.12 132 GLU B O 1
ATOM 3819 N N . GLU B 1 133 ? 5.965 31.562 13.258 1 96.94 133 GLU B N 1
ATOM 3820 C CA . GLU B 1 133 ? 6.145 30.641 14.375 1 96.94 133 GLU B CA 1
ATOM 3821 C C . GLU B 1 133 ? 6.285 29.203 13.883 1 96.94 133 GLU B C 1
ATOM 3823 O O . GLU B 1 133 ? 7.113 28.438 14.398 1 96.94 133 GLU B O 1
ATOM 3828 N N . ASP B 1 134 ? 5.449 28.828 12.969 1 96.62 134 ASP B N 1
ATOM 3829 C CA . ASP B 1 134 ? 5.5 27.469 12.453 1 96.62 134 ASP B CA 1
ATOM 3830 C C . ASP B 1 134 ? 6.863 27.156 11.836 1 96.62 134 ASP B C 1
ATOM 3832 O O . ASP B 1 134 ? 7.418 26.078 12.055 1 96.62 134 ASP B O 1
ATOM 3836 N N . LEU B 1 135 ? 7.391 28.109 11.055 1 96.06 135 LEU B N 1
ATOM 3837 C CA . LEU B 1 135 ? 8.711 27.938 10.461 1 96.06 135 LEU B CA 1
ATOM 3838 C C . LEU B 1 135 ? 9.773 27.766 11.539 1 96.06 135 LEU B C 1
ATOM 3840 O O . LEU B 1 135 ? 10.609 26.859 11.469 1 96.06 135 LEU B O 1
ATOM 3844 N N . GLU B 1 136 ? 9.703 28.641 12.508 1 97.56 136 GLU B N 1
ATOM 3845 C CA . GLU B 1 136 ? 10.688 28.594 13.594 1 97.56 136 GLU B CA 1
ATOM 3846 C C . GLU B 1 136 ? 10.594 27.281 14.359 1 97.56 136 GLU B C 1
ATOM 3848 O O . GLU B 1 136 ? 11.617 26.703 14.711 1 97.56 136 GLU B O 1
ATOM 3853 N N . ASN B 1 137 ? 9.406 26.875 14.648 1 97.88 137 ASN B N 1
ATOM 3854 C CA . ASN B 1 137 ? 9.188 25.609 15.352 1 97.88 137 ASN B CA 1
ATOM 3855 C C . ASN B 1 137 ? 9.734 24.422 14.555 1 97.88 137 ASN B C 1
ATOM 3857 O O . ASN B 1 137 ? 10.328 23.516 15.133 1 97.88 137 ASN B O 1
ATOM 3861 N N . ASN B 1 138 ? 9.508 24.422 13.258 1 97.38 138 ASN B N 1
ATOM 3862 C CA . ASN B 1 138 ? 9.977 23.344 12.398 1 97.38 138 ASN B CA 1
ATOM 3863 C C . ASN B 1 138 ? 11.5 23.281 12.352 1 97.38 138 ASN B C 1
ATOM 3865 O O . ASN B 1 138 ? 12.086 22.203 12.359 1 97.38 138 ASN B O 1
ATOM 3869 N N . LEU B 1 139 ? 12.125 24.469 12.281 1 97.5 139 LEU B N 1
ATOM 3870 C CA . LEU B 1 139 ? 13.578 24.531 12.297 1 97.5 139 LEU B CA 1
ATOM 3871 C C . LEU B 1 139 ? 14.125 24 13.617 1 97.5 139 LEU B C 1
ATOM 3873 O O . LEU B 1 139 ? 15.086 23.234 13.633 1 97.5 139 LEU B O 1
ATOM 3877 N N . THR B 1 140 ? 13.5 24.391 14.688 1 98.5 140 THR B N 1
ATOM 3878 C CA . THR B 1 140 ? 13.945 24 16.016 1 98.5 140 THR B CA 1
ATOM 3879 C C . THR B 1 140 ? 13.742 22.5 16.219 1 98.5 140 THR B C 1
ATOM 3881 O O . THR B 1 140 ? 14.625 21.812 16.75 1 98.5 140 THR B O 1
ATOM 3884 N N . LEU B 1 141 ? 12.594 22.016 15.859 1 98.31 141 LEU B N 1
ATOM 3885 C CA . LEU B 1 141 ? 12.297 20.594 15.969 1 98.31 141 LEU B CA 1
ATOM 3886 C C . LEU B 1 141 ? 13.32 19.766 15.211 1 98.31 141 LEU B C 1
ATOM 3888 O O . LEU B 1 141 ? 13.789 18.734 15.711 1 98.31 141 LEU B O 1
ATOM 3892 N N . SER B 1 142 ? 13.703 20.188 14.023 1 98.44 142 SER B N 1
ATOM 3893 C CA . SER B 1 142 ? 14.672 19.484 13.195 1 98.44 142 SER B CA 1
ATOM 3894 C C . SER B 1 142 ? 16.047 19.484 13.844 1 98.44 142 SER B C 1
ATOM 3896 O O . SER B 1 142 ? 16.781 18.484 13.789 1 98.44 142 SER B O 1
ATOM 3898 N N . LYS B 1 143 ? 16.359 20.609 14.406 1 98.06 143 LYS B N 1
ATOM 3899 C CA . LYS B 1 143 ? 17.625 20.703 15.125 1 98.06 143 LYS B CA 1
ATOM 3900 C C . LYS B 1 143 ? 17.672 19.734 16.297 1 98.06 143 LYS B C 1
ATOM 3902 O O . LYS B 1 143 ? 18.672 19.062 16.531 1 98.06 143 LYS B O 1
ATOM 3907 N N . ASN B 1 144 ? 16.625 19.656 17.047 1 98.56 144 ASN B N 1
ATOM 3908 C CA . ASN B 1 144 ? 16.531 18.734 18.172 1 98.56 144 ASN B CA 1
ATOM 3909 C C . ASN B 1 144 ? 16.688 17.281 17.734 1 98.56 144 ASN B C 1
ATOM 3911 O O . ASN B 1 144 ? 17.281 16.484 18.453 1 98.56 144 ASN B O 1
ATOM 3915 N N . ALA B 1 145 ? 16.203 16.969 16.578 1 98.75 145 ALA B N 1
ATOM 3916 C CA . ALA B 1 145 ? 16.188 15.594 16.078 1 98.75 145 ALA B CA 1
ATOM 3917 C C . ALA B 1 145 ? 17.594 15.078 15.844 1 98.75 145 ALA B C 1
ATOM 3919 O O . ALA B 1 145 ? 17.844 13.867 15.867 1 98.75 145 ALA B O 1
ATOM 3920 N N . LEU B 1 146 ? 18.578 15.977 15.609 1 98.38 146 LEU B N 1
ATOM 3921 C CA . LEU B 1 146 ? 19.938 15.594 15.25 1 98.38 146 LEU B CA 1
ATOM 3922 C C . LEU B 1 146 ? 20.562 14.758 16.359 1 98.38 146 LEU B C 1
ATOM 3924 O O . LEU B 1 146 ? 21.422 13.914 16.078 1 98.38 146 LEU B O 1
ATOM 3928 N N . SER B 1 147 ? 20.094 14.906 17.594 1 98.25 147 SER B N 1
ATOM 3929 C CA . SER B 1 147 ? 20.672 14.195 18.734 1 98.25 147 SER B CA 1
ATOM 3930 C C . SER B 1 147 ? 20.344 12.703 18.672 1 98.25 147 SER B C 1
ATOM 3932 O O . SER B 1 147 ? 20.969 11.891 19.359 1 98.25 147 SER B O 1
ATOM 3934 N N . LEU B 1 148 ? 19.359 12.281 17.906 1 98.44 148 LEU B N 1
ATOM 3935 C CA . LEU B 1 148 ? 18.922 10.891 17.781 1 98.44 148 LEU B CA 1
ATOM 3936 C C . LEU B 1 148 ? 19.844 10.109 16.844 1 98.44 148 LEU B C 1
ATOM 3938 O O . LEU B 1 148 ? 19.781 8.883 16.781 1 98.44 148 LEU B O 1
ATOM 3942 N N . PHE B 1 149 ? 20.75 10.82 16.141 1 98.31 149 PHE B N 1
ATOM 3943 C CA . PHE B 1 149 ? 21.594 10.219 15.109 1 98.31 149 PHE B CA 1
ATOM 3944 C C . PHE B 1 149 ? 23.062 10.438 15.43 1 98.31 149 PHE B C 1
ATOM 3946 O O . PHE B 1 149 ? 23.406 11.242 16.297 1 98.31 149 PHE B O 1
ATOM 3953 N N . PRO B 1 150 ? 23.969 9.773 14.727 1 97.25 150 PRO B N 1
ATOM 3954 C CA . PRO B 1 150 ? 25.406 9.93 14.992 1 97.25 150 PRO B CA 1
ATOM 3955 C C . PRO B 1 150 ? 25.891 11.367 14.781 1 97.25 150 PRO B C 1
ATOM 3957 O O . PRO B 1 150 ? 25.422 12.047 13.859 1 97.25 150 PRO B O 1
ATOM 3960 N N . LYS B 1 151 ? 26.828 11.758 15.609 1 95.38 151 LYS B N 1
ATOM 3961 C CA . LYS B 1 151 ? 27.375 13.109 15.516 1 95.38 151 LYS B CA 1
ATOM 3962 C C . LYS B 1 151 ? 28.25 13.266 14.273 1 95.38 151 LYS B C 1
ATOM 3964 O O . LYS B 1 151 ? 28.234 14.32 13.633 1 95.38 151 LYS B O 1
ATOM 3969 N N . SER B 1 152 ? 28.875 12.203 13.922 1 96.75 152 SER B N 1
ATOM 3970 C CA . SER B 1 152 ? 29.734 12.227 12.742 1 96.75 152 SER B CA 1
ATOM 3971 C C . SER B 1 152 ? 28.969 11.82 11.484 1 96.75 152 SER B C 1
ATOM 3973 O O . SER B 1 152 ? 28.031 11.016 11.562 1 96.75 152 SER B O 1
ATOM 3975 N N . PRO B 1 153 ? 29.391 12.406 10.414 1 96.44 153 PRO B N 1
ATOM 3976 C CA . PRO B 1 153 ? 28.734 12.016 9.156 1 96.44 153 PRO B CA 1
ATOM 3977 C C . PRO B 1 153 ? 28.688 10.508 8.961 1 96.44 153 PRO B C 1
ATOM 3979 O O . PRO B 1 153 ? 29.688 9.82 9.148 1 96.44 153 PRO B O 1
ATOM 3982 N N . SER B 1 154 ? 27.484 10.031 8.656 1 97.56 154 SER B N 1
ATOM 3983 C CA . SER B 1 154 ? 27.219 8.609 8.445 1 97.56 154 SER B CA 1
ATOM 3984 C C . SER B 1 154 ? 26.234 8.398 7.305 1 97.56 154 SER B C 1
ATOM 3986 O O . SER B 1 154 ? 25.609 9.352 6.832 1 97.56 154 SER B O 1
ATOM 3988 N N . SER B 1 155 ? 26.25 7.129 6.816 1 98.25 155 SER B N 1
ATOM 3989 C CA . SER B 1 155 ? 25.203 6.734 5.871 1 98.25 155 SER B CA 1
ATOM 3990 C C . SER B 1 155 ? 23.938 6.312 6.59 1 98.25 155 SER B C 1
ATOM 3992 O O . SER B 1 155 ? 23.969 5.418 7.441 1 98.25 155 SER B O 1
ATOM 3994 N N . LEU B 1 156 ? 22.844 7.031 6.301 1 98.69 156 LEU B N 1
ATOM 3995 C CA . LEU B 1 156 ? 21.594 6.773 6.98 1 98.69 156 LEU B CA 1
ATOM 3996 C C . LEU B 1 156 ? 20.5 6.41 5.98 1 98.69 156 LEU B C 1
ATOM 3998 O O . LEU B 1 156 ? 20.312 7.102 4.973 1 98.69 156 LEU B O 1
ATOM 4002 N N . ASN B 1 157 ? 19.812 5.277 6.188 1 98.88 157 ASN B N 1
ATOM 4003 C CA . ASN B 1 157 ? 18.578 4.898 5.492 1 98.88 157 ASN B CA 1
ATOM 4004 C C . ASN B 1 157 ? 17.344 5.23 6.32 1 98.88 157 ASN B C 1
ATOM 4006 O O . ASN B 1 157 ? 17.203 4.758 7.449 1 98.88 157 ASN B O 1
ATOM 4010 N N . ILE B 1 158 ? 16.5 6.062 5.684 1 98.94 158 ILE B N 1
ATOM 4011 C CA . ILE B 1 158 ? 15.328 6.535 6.422 1 98.94 158 ILE B CA 1
ATOM 4012 C C . ILE B 1 158 ? 14.062 6.266 5.617 1 98.94 158 ILE B C 1
ATOM 4014 O O . ILE B 1 158 ? 14.031 6.48 4.402 1 98.94 158 ILE B O 1
ATOM 4018 N N . ILE B 1 159 ? 13.047 5.699 6.27 1 98.94 159 ILE B N 1
ATOM 4019 C CA . ILE B 1 159 ? 11.734 5.574 5.652 1 98.94 159 ILE B CA 1
ATOM 4020 C C . ILE B 1 159 ? 10.82 6.691 6.156 1 98.94 159 ILE B C 1
ATOM 4022 O O . ILE B 1 159 ? 10.844 7.035 7.34 1 98.94 159 ILE B O 1
ATOM 4026 N N . THR B 1 160 ? 10.078 7.332 5.262 1 98.94 160 THR B N 1
ATOM 4027 C CA . THR B 1 160 ? 9.07 8.312 5.648 1 98.94 160 THR B CA 1
ATOM 4028 C C . THR B 1 160 ? 7.746 8.023 4.941 1 98.94 160 THR B C 1
ATOM 4030 O O . THR B 1 160 ? 7.684 7.176 4.051 1 98.94 160 THR B O 1
ATOM 4033 N N . HIS B 1 161 ? 6.676 8.594 5.43 1 98.88 161 HIS B N 1
ATOM 4034 C CA . HIS B 1 161 ? 5.312 8.352 4.977 1 98.88 161 HIS B CA 1
ATOM 4035 C C . HIS B 1 161 ? 4.547 9.664 4.82 1 98.88 161 HIS B C 1
ATOM 4037 O O . HIS B 1 161 ? 4.727 10.594 5.617 1 98.88 161 HIS B O 1
ATOM 4043 N N . CYS B 1 162 ? 3.723 9.734 3.783 1 98.19 162 CYS B N 1
ATOM 4044 C CA . CYS B 1 162 ? 2.959 10.93 3.447 1 98.19 162 CYS B CA 1
ATOM 4045 C C . CYS B 1 162 ? 3.883 12.102 3.131 1 98.19 162 CYS B C 1
ATOM 4047 O O . CYS B 1 162 ? 4.973 11.906 2.592 1 98.19 162 CYS B O 1
ATOM 4049 N N . ASN B 1 163 ? 3.402 13.305 3.191 1 98.44 163 ASN B N 1
ATOM 4050 C CA . ASN B 1 163 ? 4.211 14.5 2.982 1 98.44 163 ASN B CA 1
ATOM 4051 C C . ASN B 1 163 ? 4.254 15.375 4.23 1 98.44 163 ASN B C 1
ATOM 4053 O O . ASN B 1 163 ? 3.213 15.836 4.707 1 98.44 163 ASN B O 1
ATOM 4057 N N . THR B 1 164 ? 5.445 15.508 4.68 1 97.88 164 THR B N 1
ATOM 4058 C CA . THR B 1 164 ? 5.68 16.25 5.91 1 97.88 164 THR B CA 1
ATOM 4059 C C . THR B 1 164 ? 6.73 17.344 5.695 1 97.88 164 THR B C 1
ATOM 4061 O O . THR B 1 164 ? 7.5 17.656 6.605 1 97.88 164 THR B O 1
ATOM 4064 N N . GLY B 1 165 ? 6.824 17.828 4.473 1 97.12 165 GLY B N 1
ATOM 4065 C CA . GLY B 1 165 ? 7.84 18.797 4.105 1 97.12 165 GLY B CA 1
ATOM 4066 C C . GLY B 1 165 ? 7.336 20.234 4.129 1 97.12 165 GLY B C 1
ATOM 4067 O O . GLY B 1 165 ? 6.488 20.578 4.953 1 97.12 165 GLY B O 1
ATOM 4068 N N . ALA B 1 166 ? 7.977 21.031 3.32 1 95.25 166 ALA B N 1
ATOM 4069 C CA . ALA B 1 166 ? 7.641 22.453 3.227 1 95.25 166 ALA B CA 1
ATOM 4070 C C . ALA B 1 166 ? 6.207 22.641 2.746 1 95.25 166 ALA B C 1
ATOM 4072 O O . ALA B 1 166 ? 5.523 23.578 3.168 1 95.25 166 ALA B O 1
ATOM 4073 N N . LEU B 1 167 ? 5.703 21.734 1.926 1 95.75 167 LEU B N 1
ATOM 4074 C CA . LEU B 1 167 ? 4.363 21.844 1.354 1 95.75 167 LEU B CA 1
ATOM 4075 C C . LEU B 1 167 ? 3.297 21.672 2.43 1 95.75 167 LEU B C 1
ATOM 4077 O O . LEU B 1 167 ? 2.172 22.141 2.277 1 95.75 167 LEU B O 1
ATOM 4081 N N . ALA B 1 168 ? 3.652 21 3.535 1 95.81 168 ALA B N 1
ATOM 4082 C CA . ALA B 1 168 ? 2.682 20.656 4.57 1 95.81 168 ALA B CA 1
ATOM 4083 C C . ALA B 1 168 ? 2.723 21.656 5.719 1 95.81 168 ALA B C 1
ATOM 4085 O O . ALA B 1 168 ? 1.967 21.531 6.688 1 95.81 168 ALA B O 1
ATOM 4086 N N . THR B 1 169 ? 3.621 22.688 5.625 1 95.38 169 THR B N 1
ATOM 4087 C CA . THR B 1 169 ? 3.873 23.609 6.715 1 95.38 169 THR B CA 1
ATOM 4088 C C . THR B 1 169 ? 4.133 25.016 6.18 1 95.38 169 THR B C 1
ATOM 4090 O O . THR B 1 169 ? 3.75 25.344 5.051 1 95.38 169 THR B O 1
ATOM 4093 N N . ALA B 1 170 ? 4.664 25.891 7.051 1 93.31 170 ALA B N 1
ATOM 4094 C CA . ALA B 1 170 ? 5.07 27.234 6.621 1 93.31 170 ALA B CA 1
ATOM 4095 C C . ALA B 1 170 ? 6.441 27.203 5.949 1 93.31 170 ALA B C 1
ATOM 4097 O O . ALA B 1 170 ? 6.879 28.188 5.363 1 93.31 170 ALA B O 1
ATOM 4098 N N . GLY B 1 171 ? 7.008 26.062 6.016 1 91.56 171 GLY B N 1
ATOM 4099 C CA . GLY B 1 171 ? 8.336 25.875 5.453 1 91.56 171 GLY B CA 1
ATOM 4100 C C . GLY B 1 171 ? 9.172 24.875 6.223 1 91.56 171 GLY B C 1
ATOM 4101 O O . GLY B 1 171 ? 8.875 24.578 7.379 1 91.56 171 GLY B O 1
ATOM 4102 N N . HIS B 1 172 ? 10.117 24.281 5.598 1 93.75 172 HIS B N 1
ATOM 4103 C CA . HIS B 1 172 ? 11.078 23.328 6.129 1 93.75 172 HIS B CA 1
ATOM 4104 C C . HIS B 1 172 ? 10.438 21.953 6.336 1 93.75 172 HIS B C 1
ATOM 4106 O O . HIS B 1 172 ? 10.953 20.953 5.852 1 93.75 172 HIS B O 1
ATOM 4112 N N . GLY B 1 173 ? 9.297 21.969 7.129 1 96.69 173 GLY B N 1
ATOM 4113 C CA . GLY B 1 173 ? 8.602 20.719 7.363 1 96.69 173 GLY B CA 1
ATOM 4114 C C . GLY B 1 173 ? 8.898 20.109 8.727 1 96.69 173 GLY B C 1
ATOM 4115 O O . GLY B 1 173 ? 9.711 20.641 9.484 1 96.69 173 GLY B O 1
ATOM 4116 N N . THR B 1 174 ? 8.203 18.984 8.984 1 97.94 174 THR B N 1
ATOM 4117 C CA . THR B 1 174 ? 8.422 18.281 10.242 1 97.94 174 THR B CA 1
ATOM 4118 C C . THR B 1 174 ? 9.352 17.078 10.023 1 97.94 174 THR B C 1
ATOM 4120 O O . THR B 1 174 ? 10.57 17.219 10.062 1 97.94 174 THR B O 1
ATOM 4123 N N . ALA B 1 175 ? 8.805 15.93 9.586 1 98.69 175 ALA B N 1
ATOM 4124 C CA . ALA B 1 175 ? 9.641 14.742 9.359 1 98.69 175 ALA B CA 1
ATOM 4125 C C . ALA B 1 175 ? 10.625 14.977 8.219 1 98.69 175 ALA B C 1
ATOM 4127 O O . ALA B 1 175 ? 11.797 14.617 8.32 1 98.69 175 ALA B O 1
ATOM 4128 N N . LEU B 1 176 ? 10.133 15.523 7.113 1 98.19 176 LEU B N 1
ATOM 4129 C CA . LEU B 1 176 ? 11.039 15.828 6.008 1 98.19 176 LEU B CA 1
ATOM 4130 C C . LEU B 1 176 ? 12.023 16.922 6.395 1 98.19 176 LEU B C 1
ATOM 4132 O O . LEU B 1 176 ? 13.141 16.969 5.879 1 98.19 176 LEU B O 1
ATOM 4136 N N . GLY B 1 177 ? 11.57 17.859 7.312 1 97.94 177 GLY B N 1
ATOM 4137 C CA . GLY B 1 177 ? 12.5 18.828 7.863 1 97.94 177 GLY B CA 1
ATOM 4138 C C . GLY B 1 177 ? 13.672 18.188 8.586 1 97.94 177 GLY B C 1
ATOM 4139 O O . GLY B 1 177 ? 14.812 18.625 8.445 1 97.94 177 GLY B O 1
ATOM 4140 N N . VAL B 1 178 ? 13.367 17.141 9.344 1 98.69 178 VAL B N 1
ATOM 4141 C CA . VAL B 1 178 ? 14.414 16.375 10.023 1 98.69 178 VAL B CA 1
ATOM 4142 C C . VAL B 1 178 ? 15.383 15.789 9 1 98.69 178 VAL B C 1
ATOM 4144 O O . VAL B 1 178 ? 16.594 15.867 9.172 1 98.69 178 VAL B O 1
ATOM 4147 N N . ILE B 1 179 ? 14.898 15.219 7.949 1 98.56 179 ILE B N 1
ATOM 4148 C CA . ILE B 1 179 ? 15.703 14.617 6.891 1 98.56 179 ILE B CA 1
ATOM 4149 C C . ILE B 1 179 ? 16.594 15.68 6.254 1 98.56 179 ILE B C 1
ATOM 4151 O O . ILE B 1 179 ? 17.781 15.445 6.031 1 98.56 179 ILE B O 1
ATOM 4155 N N . ARG B 1 180 ? 16.062 16.906 6.016 1 97.31 180 ARG B N 1
ATOM 4156 C CA . ARG B 1 180 ? 16.828 18.031 5.477 1 97.31 180 ARG B CA 1
ATOM 4157 C C . ARG B 1 180 ? 17.984 18.391 6.41 1 97.31 180 ARG B C 1
ATOM 4159 O O . ARG B 1 180 ? 19.109 18.625 5.957 1 97.31 180 ARG B O 1
ATOM 4166 N N . SER B 1 181 ? 17.625 18.453 7.621 1 97.5 181 SER B N 1
ATOM 4167 C CA . SER B 1 181 ? 18.625 18.859 8.609 1 97.5 181 SER B CA 1
ATOM 4168 C C . SER B 1 181 ? 19.719 17.828 8.742 1 97.5 181 SER B C 1
ATOM 4170 O O . SER B 1 181 ? 20.875 18.172 8.984 1 97.5 181 SER B O 1
ATOM 4172 N N . LEU B 1 182 ? 19.375 16.531 8.617 1 98.38 182 LEU B N 1
ATOM 4173 C CA . LEU B 1 182 ? 20.375 15.477 8.617 1 98.38 182 LEU B CA 1
ATOM 4174 C C . LEU B 1 182 ? 21.312 15.609 7.422 1 98.38 182 LEU B C 1
ATOM 4176 O O . LEU B 1 182 ? 22.531 15.445 7.559 1 98.38 182 LEU B O 1
ATOM 4180 N N . ARG B 1 183 ? 20.75 15.898 6.254 1 97.56 183 ARG B N 1
ATOM 4181 C CA . ARG B 1 183 ? 21.562 16.156 5.07 1 97.56 183 ARG B CA 1
ATOM 4182 C C . ARG B 1 183 ? 22.5 17.328 5.301 1 97.56 183 ARG B C 1
ATOM 4184 O O . ARG B 1 183 ? 23.703 17.219 5.035 1 97.56 183 ARG B O 1
ATOM 4191 N N . ASP B 1 184 ? 21.969 18.391 5.848 1 96.5 184 ASP B N 1
ATOM 4192 C CA . ASP B 1 184 ? 22.75 19.625 6.062 1 96.5 184 ASP B CA 1
ATOM 4193 C C . ASP B 1 184 ? 23.844 19.406 7.098 1 96.5 184 ASP B C 1
ATOM 4195 O O . ASP B 1 184 ? 24.859 20.094 7.09 1 96.5 184 ASP B O 1
ATOM 4199 N N . ALA B 1 185 ? 23.625 18.438 7.973 1 97.38 185 ALA B N 1
ATOM 4200 C CA . ALA B 1 185 ? 24.625 18.094 9 1 97.38 185 ALA B CA 1
ATOM 4201 C C . ALA B 1 185 ? 25.719 17.219 8.422 1 97.38 185 ALA B C 1
ATOM 4203 O O . ALA B 1 185 ? 26.672 16.859 9.125 1 97.38 185 ALA B O 1
ATOM 4204 N N . GLY B 1 186 ? 25.547 16.75 7.176 1 97.5 186 GLY B N 1
ATOM 4205 C CA . GLY B 1 186 ? 26.641 16.078 6.492 1 97.5 186 GLY B CA 1
ATOM 4206 C C . GLY B 1 186 ? 26.406 14.594 6.305 1 97.5 186 GLY B C 1
ATOM 4207 O O . GLY B 1 186 ? 27.234 13.891 5.73 1 97.5 186 GLY B O 1
ATOM 4208 N N . HIS B 1 187 ? 25.281 14.078 6.762 1 98.12 187 HIS B N 1
ATOM 4209 C CA . HIS B 1 187 ? 25 12.656 6.598 1 98.12 187 HIS B CA 1
ATOM 4210 C C . HIS B 1 187 ? 24.672 12.32 5.145 1 98.12 187 HIS B C 1
ATOM 4212 O O . HIS B 1 187 ? 24.109 13.148 4.422 1 98.12 187 HIS B O 1
ATOM 4218 N N . SER B 1 188 ? 25.094 11.141 4.688 1 98 188 SER B N 1
ATOM 4219 C CA . SER B 1 188 ? 24.656 10.586 3.416 1 98 188 SER B CA 1
ATOM 4220 C C . SER B 1 188 ? 23.328 9.844 3.566 1 98 188 SER B C 1
ATOM 4222 O O . SER B 1 188 ? 23.281 8.773 4.172 1 98 188 SER B O 1
ATOM 4224 N N . LEU B 1 189 ? 22.391 10.406 2.939 1 98 189 LEU B N 1
ATOM 4225 C CA . LEU B 1 189 ? 21.047 9.883 3.17 1 98 189 LEU B CA 1
ATOM 4226 C C . LEU B 1 189 ? 20.547 9.086 1.963 1 98 189 LEU B C 1
ATOM 4228 O O . LEU B 1 189 ? 20.844 9.445 0.82 1 98 189 LEU B O 1
ATOM 4232 N N . THR B 1 190 ? 19.875 8 2.229 1 98.75 190 THR B N 1
ATOM 4233 C CA . THR B 1 190 ? 18.922 7.387 1.308 1 98.75 190 THR B CA 1
ATOM 4234 C C . THR B 1 190 ? 17.531 7.344 1.918 1 98.75 190 THR B C 1
ATOM 4236 O O . THR B 1 190 ? 17.312 6.719 2.959 1 98.75 190 THR B O 1
ATOM 4239 N N . VAL B 1 191 ? 16.656 8.055 1.269 1 98.94 191 VAL B N 1
ATOM 4240 C CA . VAL B 1 191 ? 15.297 8.141 1.79 1 98.94 191 VAL B CA 1
ATOM 4241 C C . VAL B 1 191 ? 14.383 7.207 1 1 98.94 191 VAL B C 1
ATOM 4243 O O . VAL B 1 191 ? 14.391 7.215 -0.233 1 98.94 191 VAL B O 1
ATOM 4246 N N . PHE B 1 192 ? 13.703 6.344 1.682 1 98.94 192 PHE B N 1
ATOM 4247 C CA . PHE B 1 192 ? 12.625 5.551 1.101 1 98.94 192 PHE B CA 1
ATOM 4248 C C . PHE B 1 192 ? 11.266 6.18 1.399 1 98.94 192 PHE B C 1
ATOM 4250 O O . PHE B 1 192 ? 10.812 6.164 2.543 1 98.94 192 PHE B O 1
ATOM 4257 N N . ALA B 1 193 ? 10.672 6.766 0.364 1 98.94 193 ALA B N 1
ATOM 4258 C CA . ALA B 1 193 ? 9.391 7.449 0.513 1 98.94 193 ALA B CA 1
ATOM 4259 C C . ALA B 1 193 ? 8.234 6.527 0.137 1 98.94 193 ALA B C 1
ATOM 4261 O O . ALA B 1 193 ? 8.117 6.102 -1.015 1 98.94 193 ALA B O 1
ATOM 4262 N N . ASP B 1 194 ? 7.402 6.211 1.132 1 98.94 194 ASP B N 1
ATOM 4263 C CA . ASP B 1 194 ? 6.164 5.512 0.814 1 98.94 194 ASP B CA 1
ATOM 4264 C C . ASP B 1 194 ? 5.285 6.348 -0.113 1 98.94 194 ASP B C 1
ATOM 4266 O O . ASP B 1 194 ? 5.133 7.555 0.086 1 98.94 194 ASP B O 1
ATOM 4270 N N . GLU B 1 195 ? 4.723 5.727 -1.079 1 98.88 195 GLU B N 1
ATOM 4271 C CA . GLU B 1 195 ? 3.906 6.449 -2.051 1 98.88 195 GLU B CA 1
ATOM 4272 C C . GLU B 1 195 ? 2.662 7.039 -1.395 1 98.88 195 GLU B C 1
ATOM 4274 O O . GLU B 1 195 ? 2.162 8.078 -1.827 1 98.88 195 GLU B O 1
ATOM 4279 N N . THR B 1 196 ? 2.111 6.32 -0.387 1 98.69 196 THR B N 1
ATOM 4280 C CA . THR B 1 196 ? 1.007 6.754 0.461 1 98.69 196 THR B CA 1
ATOM 4281 C C . THR B 1 196 ? -0.309 6.727 -0.31 1 98.69 196 THR B C 1
ATOM 4283 O O . THR B 1 196 ? -0.957 7.762 -0.479 1 98.69 196 THR B O 1
ATOM 4286 N N . ARG B 1 197 ? -0.68 5.531 -0.667 1 98.56 197 ARG B N 1
ATOM 4287 C CA . ARG B 1 197 ? -2.016 5.316 -1.212 1 98.56 197 ARG B CA 1
ATOM 4288 C C . ARG B 1 197 ? -3.088 5.648 -0.179 1 98.56 197 ARG B C 1
ATOM 4290 O O . ARG B 1 197 ? -2.855 5.527 1.025 1 98.56 197 ARG B O 1
ATOM 4297 N N . PRO B 1 198 ? -4.34 6.266 -0.656 1 97.69 198 PRO B N 1
ATOM 4298 C CA . PRO B 1 198 ? -4.797 6.332 -2.047 1 97.69 198 PRO B CA 1
ATOM 4299 C C . PRO B 1 198 ? -4.449 7.656 -2.719 1 97.69 198 PRO B C 1
ATOM 4301 O O . PRO B 1 198 ? -4.426 7.742 -3.949 1 97.69 198 PRO B O 1
ATOM 4304 N N . TYR B 1 199 ? -4.145 8.719 -1.93 1 96.69 199 TYR B N 1
ATOM 4305 C CA . TYR B 1 199 ? -4.027 10.055 -2.51 1 96.69 199 TYR B CA 1
ATOM 4306 C C . TYR B 1 199 ? -2.613 10.305 -3.02 1 96.69 199 TYR B C 1
ATOM 4308 O O . TYR B 1 199 ? -2.357 11.305 -3.693 1 96.69 199 TYR B O 1
ATOM 4316 N N . LEU B 1 200 ? -1.646 9.469 -2.689 1 98 200 LEU B N 1
ATOM 4317 C CA . LEU B 1 200 ? -0.297 9.453 -3.242 1 98 200 LEU B CA 1
ATOM 4318 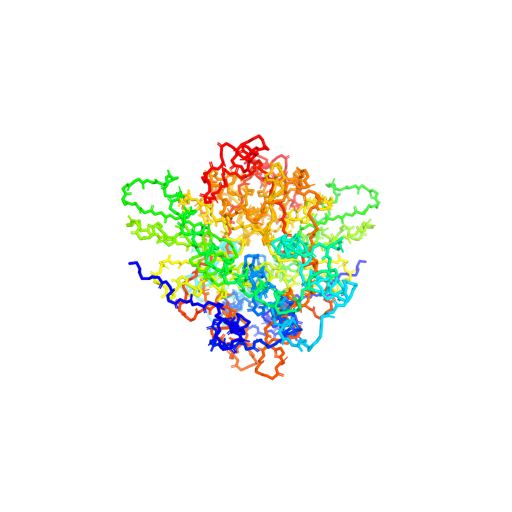C C . LEU B 1 200 ? 0.485 10.688 -2.807 1 98 200 LEU B C 1
ATOM 4320 O O . LEU B 1 200 ? 1.262 11.242 -3.588 1 98 200 LEU B O 1
ATOM 4324 N N . GLN B 1 201 ? 0.297 11.117 -1.586 1 97.94 201 GLN B N 1
ATOM 4325 C CA . GLN B 1 201 ? 1.027 12.297 -1.129 1 97.94 201 GLN B CA 1
ATOM 4326 C C . GLN B 1 201 ? 2.531 12.039 -1.118 1 97.94 201 GLN B C 1
ATOM 4328 O O . GLN B 1 201 ? 3.324 12.945 -1.376 1 97.94 201 GLN B O 1
ATOM 4333 N N . GLY B 1 202 ? 2.92 10.812 -0.793 1 98.69 202 GLY B N 1
ATOM 4334 C CA . GLY B 1 202 ? 4.336 10.492 -0.853 1 98.69 202 GLY B CA 1
ATOM 4335 C C . GLY B 1 202 ? 4.898 10.523 -2.26 1 98.69 202 GLY B C 1
ATOM 4336 O O . GLY B 1 202 ? 5.961 11.102 -2.494 1 98.69 202 GLY B O 1
ATOM 4337 N N . ALA B 1 203 ? 4.203 9.984 -3.168 1 98.62 203 ALA B N 1
ATOM 4338 C CA . ALA B 1 203 ? 4.664 9.898 -4.551 1 98.62 203 ALA B CA 1
ATOM 4339 C C . ALA B 1 203 ? 4.617 11.273 -5.227 1 98.62 203 ALA B C 1
ATOM 4341 O O . ALA B 1 203 ? 5.543 11.641 -5.953 1 98.62 203 ALA B O 1
ATOM 4342 N N . ARG B 1 204 ? 3.592 12.023 -4.938 1 97.88 204 ARG B N 1
ATOM 4343 C CA . ARG B 1 204 ? 3.355 13.258 -5.68 1 97.88 204 ARG B CA 1
ATOM 4344 C C . ARG B 1 204 ? 4.105 14.43 -5.047 1 97.88 204 ARG B C 1
ATOM 4346 O O . ARG B 1 204 ? 4.602 15.312 -5.758 1 97.88 204 ARG B O 1
ATOM 4353 N N . LEU B 1 205 ? 4.16 14.398 -3.719 1 98.06 205 LEU B N 1
ATOM 4354 C CA . LEU B 1 205 ? 4.617 15.609 -3.039 1 98.06 205 LEU B CA 1
ATOM 4355 C C . LEU B 1 205 ? 5.969 15.375 -2.369 1 98.06 205 LEU B C 1
ATOM 4357 O O . LEU B 1 205 ? 6.926 16.109 -2.617 1 98.06 205 LEU B O 1
ATOM 4361 N N . THR B 1 206 ? 6.082 14.367 -1.547 1 98.62 206 THR B N 1
ATOM 4362 C CA . THR B 1 206 ? 7.332 14.086 -0.856 1 98.62 206 THR B CA 1
ATOM 4363 C C . THR B 1 206 ? 8.453 13.812 -1.857 1 98.62 206 THR B C 1
ATOM 4365 O O . THR B 1 206 ? 9.539 14.398 -1.759 1 98.62 206 THR B O 1
ATOM 4368 N N . ALA B 1 207 ? 8.148 12.953 -2.812 1 98.56 207 ALA B N 1
ATOM 4369 C CA . ALA B 1 207 ? 9.141 12.633 -3.84 1 98.56 207 ALA B CA 1
ATOM 4370 C C . ALA B 1 207 ? 9.531 13.875 -4.629 1 98.56 207 ALA B C 1
ATOM 4372 O O . ALA B 1 207 ? 10.688 14.039 -5.02 1 98.56 207 ALA B O 1
ATOM 4373 N N . TRP B 1 208 ? 8.562 14.734 -4.879 1 97.25 208 TRP B N 1
ATOM 4374 C CA . TRP B 1 208 ? 8.812 15.984 -5.594 1 97.25 208 TRP B CA 1
ATOM 4375 C C . TRP B 1 208 ? 9.773 16.875 -4.816 1 97.25 208 TRP B C 1
ATOM 4377 O O . TRP B 1 208 ? 10.742 17.391 -5.375 1 97.25 208 TRP B O 1
ATOM 4387 N N . GLU B 1 209 ? 9.562 17.047 -3.529 1 96.94 209 GLU B N 1
ATOM 4388 C CA . GLU B 1 209 ? 10.43 17.875 -2.695 1 96.94 209 GLU B CA 1
ATOM 4389 C C . GLU B 1 209 ? 11.836 17.281 -2.619 1 96.94 209 GLU B C 1
ATOM 4391 O O . GLU B 1 209 ? 12.828 18.016 -2.721 1 96.94 209 GLU B O 1
ATOM 4396 N N . LEU B 1 210 ? 11.93 15.961 -2.424 1 97.69 210 LEU B N 1
ATOM 4397 C CA . LEU B 1 210 ? 13.219 15.289 -2.332 1 97.69 210 LEU B CA 1
ATOM 4398 C C . LEU B 1 210 ? 14.008 15.461 -3.625 1 97.69 210 LEU B C 1
ATOM 4400 O O . LEU B 1 210 ? 15.211 15.75 -3.59 1 97.69 210 LEU B O 1
ATOM 4404 N N . LYS B 1 211 ? 13.336 15.281 -4.707 1 95.75 211 LYS B N 1
ATOM 4405 C CA . LYS B 1 211 ? 13.984 15.422 -6.008 1 95.75 211 LYS B CA 1
ATOM 4406 C C . LYS B 1 211 ? 14.484 16.844 -6.223 1 95.75 211 LYS B C 1
ATOM 4408 O O . LYS B 1 211 ? 15.617 17.062 -6.652 1 95.75 211 LYS B O 1
ATOM 4413 N N . GLU B 1 212 ? 13.609 17.812 -5.93 1 93.12 212 GLU B N 1
ATOM 4414 C CA . GLU B 1 212 ? 13.953 19.219 -6.105 1 93.12 212 GLU B CA 1
ATOM 4415 C C . GLU B 1 212 ? 15.172 19.594 -5.27 1 93.12 212 GLU B C 1
ATOM 4417 O O . GLU B 1 212 ? 15.961 20.453 -5.668 1 93.12 212 GLU B O 1
ATOM 4422 N N . GLU B 1 213 ? 15.352 18.906 -4.223 1 94.19 213 GLU B N 1
ATOM 4423 C CA . GLU B 1 213 ? 16.422 19.266 -3.297 1 94.19 213 GLU B CA 1
ATOM 4424 C C . GLU B 1 213 ? 17.641 18.359 -3.488 1 94.19 213 GLU B C 1
ATOM 4426 O O . GLU B 1 213 ? 18.641 18.516 -2.797 1 94.19 213 GLU B O 1
ATOM 4431 N N . GLY B 1 214 ? 17.484 17.422 -4.348 1 94.88 214 GLY B N 1
ATOM 4432 C CA . GLY B 1 214 ? 18.609 16.531 -4.664 1 94.88 214 GLY B CA 1
ATOM 4433 C C . GLY B 1 214 ? 18.922 15.555 -3.557 1 94.88 214 GLY B C 1
ATOM 4434 O O . GLY B 1 214 ? 20.078 15.156 -3.383 1 94.88 214 GLY B O 1
ATOM 4435 N N . ILE B 1 215 ? 18.016 15.211 -2.707 1 97.19 215 ILE B N 1
ATOM 4436 C CA . ILE B 1 215 ? 18.219 14.203 -1.67 1 97.19 215 ILE B CA 1
ATOM 4437 C C . ILE B 1 215 ? 17.969 12.805 -2.25 1 97.19 215 ILE B C 1
ATOM 4439 O O . ILE B 1 215 ? 16.891 12.516 -2.746 1 97.19 215 ILE B O 1
ATOM 4443 N N . PRO B 1 216 ? 18.969 11.945 -2.25 1 98.31 216 PRO B N 1
ATOM 4444 C CA . PRO B 1 216 ? 18.797 10.602 -2.809 1 98.31 216 PRO B CA 1
ATOM 4445 C C . PRO B 1 216 ? 17.625 9.852 -2.188 1 98.31 216 PRO B C 1
ATOM 4447 O O . PRO B 1 216 ? 17.516 9.781 -0.961 1 98.31 216 PRO B O 1
ATOM 4450 N N . SER B 1 217 ? 16.781 9.359 -3.039 1 98.75 217 SER B N 1
ATOM 4451 C CA . SER B 1 217 ? 15.578 8.727 -2.521 1 98.75 217 SER B CA 1
ATOM 4452 C C . SER B 1 217 ? 15.047 7.668 -3.486 1 98.75 217 SER B C 1
ATOM 4454 O O . SER B 1 217 ? 15.391 7.676 -4.672 1 98.75 217 SER B O 1
ATOM 4456 N N . TYR B 1 218 ? 14.352 6.688 -2.979 1 98.88 218 TYR B N 1
ATOM 4457 C CA . TYR B 1 218 ? 13.562 5.711 -3.715 1 98.88 218 TYR B CA 1
ATOM 4458 C C . TYR B 1 218 ? 12.086 5.801 -3.332 1 98.88 218 TYR B C 1
ATOM 4460 O O . TYR B 1 218 ? 11.75 5.832 -2.146 1 98.88 218 TYR B O 1
ATOM 4468 N N . LEU B 1 219 ? 11.289 5.953 -4.379 1 98.88 219 LEU B N 1
ATOM 4469 C CA . LEU B 1 219 ? 9.852 5.766 -4.168 1 98.88 219 LEU B CA 1
ATOM 4470 C C . LEU B 1 219 ? 9.516 4.289 -4.004 1 98.88 219 LEU B C 1
ATOM 4472 O O . LEU B 1 219 ? 10.008 3.447 -4.762 1 98.88 219 LEU B O 1
ATOM 4476 N N . ILE B 1 220 ? 8.75 3.949 -2.939 1 98.88 220 ILE B N 1
ATOM 4477 C CA . ILE B 1 220 ? 8.289 2.578 -2.748 1 98.88 220 ILE B CA 1
ATOM 4478 C C . ILE B 1 220 ? 6.777 2.566 -2.523 1 98.88 220 ILE B C 1
ATOM 4480 O O . ILE B 1 220 ? 6.211 3.543 -2.029 1 98.88 220 ILE B O 1
ATOM 4484 N N . THR B 1 221 ? 6.078 1.535 -2.996 1 98.88 221 THR B N 1
ATOM 4485 C CA . THR B 1 221 ? 4.68 1.366 -2.613 1 98.88 221 THR B CA 1
ATOM 4486 C C . THR B 1 221 ? 4.562 1.009 -1.136 1 98.88 221 THR B C 1
ATOM 4488 O O . THR B 1 221 ? 5.523 0.542 -0.525 1 98.88 221 THR B O 1
ATOM 4491 N N . ASP B 1 222 ? 3.42 1.262 -0.549 1 98.88 222 ASP B N 1
ATOM 4492 C CA . ASP B 1 222 ? 3.266 1.179 0.9 1 98.88 222 ASP B CA 1
ATOM 4493 C C . ASP B 1 222 ? 3.473 -0.251 1.394 1 98.88 222 ASP B C 1
ATOM 4495 O O . ASP B 1 222 ? 3.877 -0.466 2.539 1 98.88 222 ASP B O 1
ATOM 4499 N N . ASN B 1 223 ? 3.246 -1.254 0.529 1 98.81 223 ASN B N 1
ATOM 4500 C CA . ASN B 1 223 ? 3.365 -2.658 0.905 1 98.81 223 ASN B CA 1
ATOM 4501 C C . ASN B 1 223 ? 4.805 -3.152 0.784 1 98.81 223 ASN B C 1
ATOM 4503 O O . ASN B 1 223 ? 5.078 -4.332 1 1 98.81 223 ASN B O 1
ATOM 4507 N N . MET B 1 224 ? 5.805 -2.277 0.487 1 98.88 224 MET B N 1
ATOM 4508 C CA . MET B 1 224 ? 7.191 -2.674 0.247 1 98.88 224 MET B CA 1
ATOM 4509 C C . MET B 1 224 ? 8.047 -2.424 1.481 1 98.88 224 MET B C 1
ATOM 4511 O O . MET B 1 224 ? 9.188 -2.9 1.562 1 98.88 224 MET B O 1
ATOM 4515 N N . ALA B 1 225 ? 7.535 -1.681 2.477 1 98.75 225 ALA B N 1
ATOM 4516 C CA . ALA B 1 225 ? 8.359 -1.242 3.598 1 98.75 225 ALA B CA 1
ATOM 4517 C C . ALA B 1 225 ? 8.945 -2.436 4.348 1 98.75 225 ALA B C 1
ATOM 4519 O O . ALA B 1 225 ? 10.109 -2.41 4.754 1 98.75 225 ALA B O 1
ATOM 4520 N N . GLY B 1 226 ? 8.117 -3.494 4.539 1 98.75 226 GLY B N 1
ATOM 4521 C CA . GLY B 1 226 ? 8.617 -4.688 5.203 1 98.75 226 GLY B CA 1
ATOM 4522 C C . GLY B 1 226 ? 9.789 -5.324 4.48 1 98.75 226 GLY B C 1
ATOM 4523 O O . GLY B 1 226 ? 10.766 -5.727 5.109 1 98.75 226 GLY B O 1
ATOM 4524 N N . TRP B 1 227 ? 9.672 -5.402 3.143 1 98.69 227 TRP B N 1
ATOM 4525 C CA . TRP B 1 227 ? 10.75 -5.965 2.342 1 98.69 227 TRP B CA 1
ATOM 4526 C C . TRP B 1 227 ? 12.008 -5.105 2.443 1 98.69 227 TRP B C 1
ATOM 4528 O O . TRP B 1 227 ? 13.117 -5.629 2.572 1 98.69 227 TRP B O 1
ATOM 4538 N N . VAL B 1 228 ? 11.852 -3.77 2.434 1 98.81 228 VAL B N 1
ATOM 4539 C CA . VAL B 1 228 ? 12.984 -2.854 2.547 1 98.81 228 VAL B CA 1
ATOM 4540 C C . VAL B 1 228 ? 13.695 -3.074 3.879 1 98.81 228 VAL B C 1
ATOM 4542 O O . VAL B 1 228 ? 14.922 -3.199 3.922 1 98.81 228 VAL B O 1
ATOM 4545 N N . MET B 1 229 ? 12.953 -3.219 4.965 1 98.88 229 MET B N 1
ATOM 4546 C CA . MET B 1 229 ? 13.523 -3.369 6.301 1 98.88 229 MET B CA 1
ATOM 4547 C C . MET B 1 229 ? 14.195 -4.73 6.457 1 98.88 229 MET B C 1
ATOM 4549 O O . MET B 1 229 ? 15.125 -4.883 7.25 1 98.88 229 MET B O 1
ATOM 4553 N N . SER B 1 230 ? 13.711 -5.707 5.676 1 98.25 230 SER B N 1
ATOM 4554 C CA . SER B 1 230 ? 14.297 -7.043 5.742 1 98.25 230 SER B CA 1
ATOM 4555 C C . SER B 1 230 ? 15.555 -7.137 4.887 1 98.25 230 SER B C 1
ATOM 4557 O O . SER B 1 230 ? 16.438 -7.965 5.148 1 98.25 230 SER B O 1
ATOM 4559 N N . SER B 1 231 ? 15.703 -6.262 3.875 1 97.19 231 SER B N 1
ATOM 4560 C CA . SER B 1 231 ? 16.75 -6.41 2.869 1 97.19 231 SER B CA 1
ATOM 4561 C C . SER B 1 231 ? 17.922 -5.477 3.152 1 97.19 231 SER B C 1
ATOM 4563 O O . SER B 1 231 ? 19.016 -5.652 2.596 1 97.19 231 SER B O 1
ATOM 4565 N N . ARG B 1 232 ? 17.734 -4.48 4.043 1 97.88 232 ARG B N 1
ATOM 4566 C CA . ARG B 1 232 ? 18.781 -3.521 4.367 1 97.88 232 ARG B CA 1
ATOM 4567 C C . ARG B 1 232 ? 18.562 -2.895 5.738 1 97.88 232 ARG B C 1
ATOM 4569 O O . ARG B 1 232 ? 17.453 -2.957 6.277 1 97.88 232 ARG B O 1
ATOM 4576 N N . LYS B 1 233 ? 19.625 -2.342 6.223 1 98.25 233 LYS B N 1
ATOM 4577 C CA . LYS B 1 233 ? 19.5 -1.653 7.508 1 98.25 233 LYS B CA 1
ATOM 4578 C C . LYS B 1 233 ? 18.766 -0.325 7.352 1 98.25 233 LYS B C 1
ATOM 4580 O O . LYS B 1 233 ? 19.141 0.512 6.531 1 98.25 233 LYS B O 1
ATOM 4585 N N . ILE B 1 234 ? 17.719 -0.17 8.039 1 98.88 234 ILE B N 1
ATOM 4586 C CA . ILE B 1 234 ? 17 1.09 8.156 1 98.88 234 ILE B CA 1
ATOM 4587 C C . ILE B 1 234 ? 17.266 1.714 9.523 1 98.88 234 ILE B C 1
ATOM 4589 O O . ILE B 1 234 ? 17.125 1.05 10.555 1 98.88 234 ILE B O 1
ATOM 4593 N N . HIS B 1 235 ? 17.656 2.947 9.5 1 98.88 235 HIS B N 1
ATOM 4594 C CA . HIS B 1 235 ? 18.125 3.572 10.734 1 98.88 235 HIS B CA 1
ATOM 4595 C C . HIS B 1 235 ? 16.969 4.199 11.508 1 98.88 235 HIS B C 1
ATOM 4597 O O . HIS B 1 235 ? 17.016 4.297 12.734 1 98.88 235 HIS B O 1
ATOM 4603 N N . ALA B 1 236 ? 15.93 4.629 10.758 1 98.94 236 ALA B N 1
ATOM 4604 C CA . ALA B 1 236 ? 14.766 5.211 11.414 1 98.94 236 ALA B CA 1
ATOM 4605 C C . ALA B 1 236 ? 13.586 5.316 10.445 1 98.94 236 ALA B C 1
ATOM 4607 O O . ALA B 1 236 ? 13.773 5.352 9.234 1 98.94 236 ALA B O 1
ATOM 4608 N N . VAL B 1 237 ? 12.461 5.203 11 1 99 237 VAL B N 1
ATOM 4609 C CA . VAL B 1 237 ? 11.25 5.707 10.359 1 99 237 VAL B CA 1
ATOM 4610 C C . VAL B 1 237 ? 10.852 7.043 10.984 1 99 237 VAL B C 1
ATOM 4612 O O . VAL B 1 237 ? 10.773 7.164 12.211 1 99 237 VAL B O 1
ATOM 4615 N N . ILE B 1 238 ? 10.656 8.102 10.164 1 98.94 238 ILE B N 1
ATOM 4616 C CA . ILE B 1 238 ? 10.242 9.406 10.664 1 98.94 238 ILE B CA 1
ATOM 4617 C C . ILE B 1 238 ? 8.984 9.875 9.93 1 98.94 238 ILE B C 1
ATOM 4619 O O . ILE B 1 238 ? 8.977 9.961 8.695 1 98.94 238 ILE B O 1
ATOM 4623 N N . VAL B 1 239 ? 7.926 10.102 10.68 1 98.94 239 VAL B N 1
ATOM 4624 C CA . VAL B 1 239 ? 6.656 10.523 10.094 1 98.94 239 VAL B CA 1
ATOM 4625 C C . VAL B 1 239 ? 6.145 11.766 10.82 1 98.94 239 VAL B C 1
ATOM 4627 O O . VAL B 1 239 ? 6.758 12.234 1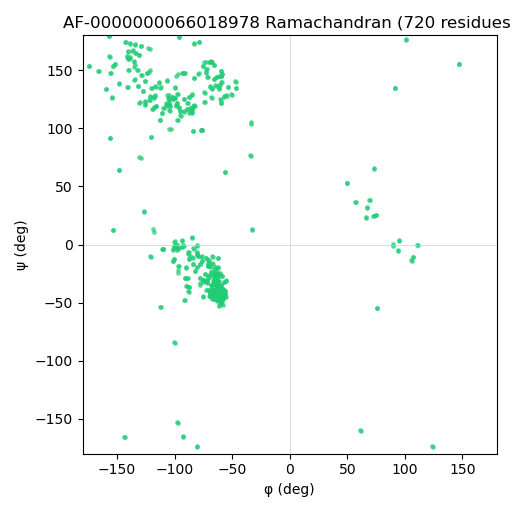1.781 1 98.94 239 VAL B O 1
ATOM 4630 N N . GLY B 1 240 ? 5.09 12.391 10.289 1 98.19 240 GLY B N 1
ATOM 4631 C CA . GLY B 1 240 ? 4.422 13.508 10.938 1 98.19 240 GLY B CA 1
ATOM 4632 C C . GLY B 1 240 ? 3.248 13.086 11.797 1 98.19 240 GLY B C 1
ATOM 4633 O O . GLY B 1 240 ? 3.146 11.922 12.188 1 98.19 240 GLY B O 1
ATOM 4634 N N . ALA B 1 241 ? 2.443 14.094 12.141 1 97.38 241 ALA B N 1
ATOM 4635 C CA . ALA B 1 241 ? 1.241 13.859 12.938 1 97.38 241 ALA B CA 1
ATOM 4636 C C . ALA B 1 241 ? 0.145 14.859 12.586 1 97.38 241 ALA B C 1
ATOM 4638 O O . ALA B 1 241 ? 0.422 16.047 12.375 1 97.38 241 ALA B O 1
ATOM 4639 N N . ASP B 1 242 ? -1.031 14.352 12.5 1 94.88 242 ASP B N 1
ATOM 4640 C CA . ASP B 1 242 ? -2.195 15.227 12.375 1 94.88 242 ASP B CA 1
ATOM 4641 C C . ASP B 1 242 ? -2.744 15.609 13.742 1 94.88 242 ASP B C 1
ATOM 4643 O O . ASP B 1 242 ? -3.242 16.719 13.93 1 94.88 242 ASP B O 1
ATOM 4647 N N . ARG B 1 243 ? -2.654 14.641 14.633 1 95.5 243 ARG B N 1
ATOM 4648 C CA . ARG B 1 243 ? -3.166 14.836 15.984 1 95.5 243 ARG B CA 1
ATOM 4649 C C . ARG B 1 243 ? -2.537 13.852 16.969 1 95.5 243 ARG B C 1
ATOM 4651 O O . ARG B 1 243 ? -2.389 12.672 16.656 1 95.5 243 ARG B O 1
ATOM 4658 N N . ILE B 1 244 ? -2.102 14.375 18.141 1 97.62 244 ILE B N 1
ATOM 4659 C CA . ILE B 1 244 ? -1.501 13.531 19.172 1 97.62 244 ILE B CA 1
ATOM 4660 C C . ILE B 1 244 ? -2.303 13.656 20.469 1 97.62 244 ILE B C 1
ATOM 4662 O O . ILE B 1 244 ? -2.471 14.758 21 1 97.62 244 ILE B O 1
ATOM 4666 N N . ALA B 1 245 ? -2.789 12.531 21.016 1 97.88 245 ALA B N 1
ATOM 4667 C CA . ALA B 1 245 ? -3.584 12.508 22.234 1 97.88 245 ALA B CA 1
ATOM 4668 C C . ALA B 1 245 ? -2.695 12.633 23.469 1 97.88 245 ALA B C 1
ATOM 4670 O O . ALA B 1 245 ? -1.468 12.578 23.375 1 97.88 245 ALA B O 1
ATOM 4671 N N . SER B 1 246 ? -3.295 12.742 24.641 1 97.56 246 SER B N 1
ATOM 4672 C CA . SER B 1 246 ? -2.586 12.977 25.891 1 97.56 246 SER B CA 1
ATOM 4673 C C . SER B 1 246 ? -1.642 11.828 26.219 1 97.56 246 SER B C 1
ATOM 4675 O O . SER B 1 246 ? -0.585 12.039 26.828 1 97.56 246 SER B O 1
ATOM 4677 N N . ASN B 1 247 ? -2.012 10.617 25.812 1 98.38 247 ASN B N 1
ATOM 4678 C CA . ASN B 1 247 ? -1.189 9.453 26.141 1 98.38 247 ASN B CA 1
ATOM 4679 C C . ASN B 1 247 ? -0.113 9.211 25.094 1 98.38 247 ASN B C 1
ATOM 4681 O O . ASN B 1 247 ? 0.666 8.266 25.203 1 98.38 247 ASN B O 1
ATOM 4685 N N . GLY B 1 248 ? -0.181 9.984 24.016 1 98.62 248 GLY B N 1
ATOM 4686 C CA . GLY B 1 248 ? 0.849 9.875 23 1 98.62 248 GLY B CA 1
ATOM 4687 C C . GLY B 1 248 ? 0.367 9.188 21.734 1 98.62 248 GLY B C 1
ATOM 4688 O O . GLY B 1 248 ? 1.062 9.188 20.719 1 98.62 248 GLY B O 1
ATOM 4689 N N . ASP B 1 249 ? -0.865 8.57 21.812 1 98.81 249 ASP B N 1
ATOM 4690 C CA . ASP B 1 249 ? -1.429 8.023 20.578 1 98.81 249 ASP B CA 1
ATOM 4691 C C . ASP B 1 249 ? -1.477 9.086 19.484 1 98.81 249 ASP B C 1
ATOM 4693 O O . ASP B 1 249 ? -1.87 10.227 19.734 1 98.81 249 ASP B O 1
ATOM 4697 N N . THR B 1 250 ? -1.069 8.695 18.266 1 98.5 250 THR B N 1
ATOM 4698 C CA . THR B 1 250 ? -0.881 9.688 17.219 1 98.5 250 THR B CA 1
ATOM 4699 C C . THR B 1 250 ? -1.688 9.32 15.977 1 98.5 250 THR B C 1
ATOM 4701 O O . THR B 1 250 ? -1.545 8.219 15.438 1 98.5 250 THR B O 1
ATOM 4704 N N . ALA B 1 251 ? -2.57 10.242 15.539 1 97.62 251 ALA B N 1
ATOM 4705 C CA . ALA B 1 251 ? -3.221 10.094 14.242 1 97.62 251 ALA B CA 1
ATOM 4706 C C . ALA B 1 251 ? -2.367 10.703 13.133 1 97.62 251 ALA B C 1
ATOM 4708 O O . ALA B 1 251 ? -1.882 11.828 13.258 1 97.62 251 ALA B O 1
ATOM 4709 N N . ASN B 1 252 ? -2.102 9.969 12.148 1 97.62 252 ASN B N 1
ATOM 4710 C CA . ASN B 1 252 ? -1.432 10.391 10.922 1 97.62 252 ASN B CA 1
ATOM 4711 C C . ASN B 1 252 ? -2.02 9.695 9.695 1 97.62 252 ASN B C 1
ATOM 4713 O O . ASN B 1 252 ? -2.969 8.914 9.812 1 97.62 252 ASN B O 1
ATOM 4717 N N . LYS B 1 253 ? -1.543 10.125 8.586 1 97.56 253 LYS B N 1
ATOM 4718 C CA . LYS B 1 253 ? -2.066 9.594 7.324 1 97.56 253 LYS B CA 1
ATOM 4719 C C . LYS B 1 253 ? -2.158 8.07 7.363 1 97.56 253 LYS B C 1
ATOM 4721 O O . LYS B 1 253 ? -1.273 7.406 7.902 1 97.56 253 LYS B O 1
ATOM 4726 N N . ILE B 1 254 ? -3.285 7.527 6.77 1 98.62 254 ILE B N 1
ATOM 4727 C CA . ILE B 1 254 ? -3.512 6.09 6.68 1 98.62 254 ILE B CA 1
ATOM 4728 C C . ILE B 1 254 ? -2.244 5.398 6.188 1 98.62 254 ILE B C 1
ATOM 4730 O O . ILE B 1 254 ? -1.596 5.867 5.25 1 98.62 254 ILE B O 1
ATOM 4734 N N . GLY B 1 255 ? -1.871 4.285 6.852 1 98.88 255 GLY B N 1
ATOM 4735 C CA . GLY B 1 255 ? -0.661 3.539 6.539 1 98.88 255 GLY B CA 1
ATOM 4736 C C . GLY B 1 255 ? 0.44 3.736 7.566 1 98.88 255 GLY B C 1
ATOM 4737 O O . GLY B 1 255 ? 1.419 2.986 7.582 1 98.88 255 GLY B O 1
ATOM 4738 N N . THR B 1 256 ? 0.284 4.762 8.438 1 98.94 256 THR B N 1
ATOM 4739 C CA . THR B 1 256 ? 1.282 5.039 9.461 1 98.94 256 THR B CA 1
ATOM 4740 C C . THR B 1 256 ? 1.287 3.939 10.523 1 98.94 256 THR B C 1
ATOM 4742 O O . THR B 1 256 ? 2.35 3.445 10.906 1 98.94 256 THR B O 1
ATOM 4745 N N . TYR B 1 257 ? 0.106 3.504 10.977 1 98.94 257 TYR B N 1
ATOM 4746 C CA . TYR B 1 257 ? -0.043 2.502 12.023 1 98.94 257 TYR B CA 1
ATOM 4747 C C . TYR B 1 257 ? 0.579 1.176 11.602 1 98.94 257 TYR B C 1
ATOM 4749 O O . TYR B 1 257 ? 1.439 0.637 12.305 1 98.94 257 TYR B O 1
ATOM 4757 N N . PRO B 1 258 ? 0.211 0.626 10.398 1 98.94 258 PRO B N 1
ATOM 4758 C CA . PRO B 1 258 ? 0.87 -0.622 10.008 1 98.94 258 PRO B CA 1
ATOM 4759 C C . PRO B 1 258 ? 2.373 -0.455 9.797 1 98.94 258 PRO B C 1
ATOM 4761 O O . PRO B 1 258 ? 3.143 -1.383 10.062 1 98.94 258 PRO B O 1
ATOM 4764 N N . LEU B 1 259 ? 2.859 0.715 9.312 1 98.94 259 LEU B N 1
ATOM 4765 C CA . LEU B 1 259 ? 4.289 0.972 9.164 1 98.94 259 LEU B CA 1
ATOM 4766 C C . LEU B 1 259 ? 4.992 0.886 10.516 1 98.94 259 LEU B C 1
ATOM 4768 O O . LEU B 1 259 ? 6.098 0.347 10.609 1 98.94 259 LEU B O 1
ATOM 4772 N N . ALA B 1 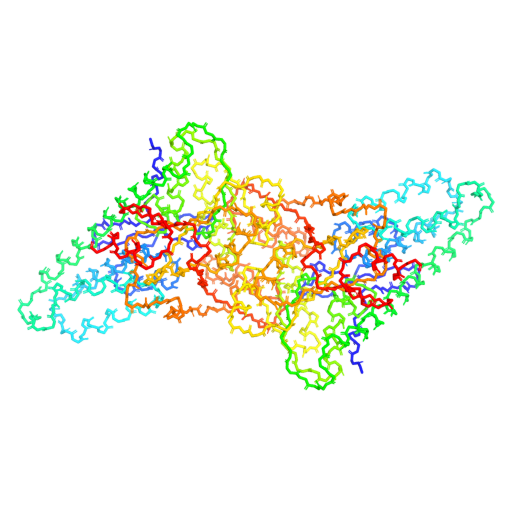260 ? 4.336 1.375 11.562 1 99 260 ALA B N 1
ATOM 4773 C CA . ALA B 1 260 ? 4.902 1.328 12.906 1 99 260 ALA B CA 1
ATOM 4774 C C . ALA B 1 260 ? 5.004 -0.11 13.406 1 99 260 ALA B C 1
ATOM 4776 O O . ALA B 1 260 ? 5.98 -0.477 14.062 1 99 260 ALA B O 1
ATOM 4777 N N . ILE B 1 261 ? 3.984 -0.934 13.133 1 98.94 261 ILE B N 1
ATOM 4778 C CA . ILE B 1 261 ? 4.004 -2.342 13.516 1 98.94 261 ILE B CA 1
ATOM 4779 C C . ILE B 1 261 ? 5.195 -3.037 12.859 1 98.94 261 ILE B C 1
ATOM 4781 O O . ILE B 1 261 ? 5.93 -3.777 13.516 1 98.94 261 ILE B O 1
ATOM 4785 N N . ILE B 1 262 ? 5.422 -2.777 11.578 1 98.94 262 ILE B N 1
ATOM 4786 C CA . ILE B 1 262 ? 6.488 -3.41 10.812 1 98.94 262 ILE B CA 1
ATOM 4787 C C . ILE B 1 262 ? 7.844 -2.945 11.336 1 98.94 262 ILE B C 1
ATOM 4789 O O . ILE B 1 262 ? 8.781 -3.744 11.453 1 98.94 262 ILE B O 1
ATOM 4793 N N . ALA B 1 263 ? 7.922 -1.638 11.633 1 98.94 263 ALA B N 1
ATOM 4794 C CA . ALA B 1 263 ? 9.164 -1.097 12.188 1 98.94 263 ALA B CA 1
ATOM 4795 C C . ALA B 1 263 ? 9.523 -1.789 13.492 1 98.94 263 ALA B C 1
ATOM 4797 O O . ALA B 1 263 ? 10.672 -2.189 13.695 1 98.94 263 ALA B O 1
ATOM 4798 N N . LYS B 1 264 ? 8.555 -1.932 14.375 1 98.94 264 LYS B N 1
ATOM 4799 C CA . LYS B 1 264 ? 8.789 -2.604 15.648 1 98.94 264 LYS B CA 1
ATOM 4800 C C . LYS B 1 264 ? 9.273 -4.035 15.438 1 98.94 264 LYS B C 1
ATOM 4802 O O . LYS B 1 264 ? 10.211 -4.48 16.094 1 98.94 264 LYS B O 1
ATOM 4807 N N . HIS B 1 265 ? 8.641 -4.754 14.492 1 98.88 265 HIS B N 1
ATOM 4808 C CA . HIS B 1 265 ? 9 -6.133 14.188 1 98.88 265 HIS B CA 1
ATOM 4809 C C . HIS B 1 265 ? 10.469 -6.246 13.789 1 98.88 265 HIS B C 1
ATOM 4811 O O . HIS B 1 265 ? 11.133 -7.238 14.109 1 98.88 265 HIS B O 1
ATOM 4817 N N . HIS B 1 266 ? 11.016 -5.199 13.148 1 98.88 266 HIS B N 1
ATOM 4818 C CA . HIS B 1 266 ? 12.383 -5.242 12.625 1 98.88 266 HIS B CA 1
ATOM 4819 C C . HIS B 1 266 ? 13.344 -4.52 13.555 1 98.88 266 HIS B C 1
ATOM 4821 O O . HIS B 1 266 ? 14.531 -4.379 13.242 1 98.88 266 HIS B O 1
ATOM 4827 N N . GLY B 1 267 ? 12.82 -3.969 14.625 1 98.75 267 GLY B N 1
ATOM 4828 C CA . GLY B 1 267 ? 13.672 -3.248 15.562 1 98.75 267 GLY B CA 1
ATOM 4829 C C . GLY B 1 267 ? 14.109 -1.891 15.047 1 98.75 267 GLY B C 1
ATOM 4830 O O . GLY B 1 267 ? 15.188 -1.407 15.398 1 98.75 267 GLY B O 1
ATOM 4831 N N . VAL B 1 268 ? 13.383 -1.292 14.172 1 98.94 268 VAL B N 1
ATOM 4832 C CA . VAL B 1 268 ? 13.68 0.029 13.625 1 98.94 268 VAL B CA 1
ATOM 4833 C C . VAL B 1 268 ? 12.984 1.102 14.469 1 98.94 268 VAL B C 1
ATOM 4835 O O . VAL B 1 268 ? 11.773 1.049 14.672 1 98.94 268 VAL B O 1
ATOM 4838 N N . PRO B 1 269 ? 13.711 2.111 14.992 1 98.94 269 PRO B N 1
ATOM 4839 C CA . PRO B 1 269 ? 13.047 3.18 15.742 1 98.94 269 PRO B CA 1
ATOM 4840 C C . PRO B 1 269 ? 12.039 3.955 14.898 1 98.94 269 PRO B C 1
ATOM 4842 O O . PRO B 1 269 ? 12.328 4.289 13.742 1 98.94 269 PRO B O 1
ATOM 4845 N N . PHE B 1 270 ? 10.906 4.152 15.492 1 98.94 270 PHE B N 1
ATOM 4846 C CA . PHE B 1 270 ? 9.812 4.863 14.844 1 98.94 270 PHE B CA 1
ATOM 4847 C C . PHE B 1 270 ? 9.578 6.219 15.5 1 98.94 270 PHE B C 1
ATOM 4849 O O . PHE B 1 270 ? 9.094 6.289 16.641 1 98.94 270 PHE B O 1
ATOM 4856 N N . TYR B 1 271 ? 9.844 7.367 14.758 1 98.94 271 TYR B N 1
ATOM 4857 C CA . TYR B 1 271 ? 9.742 8.703 15.336 1 98.94 271 TYR B CA 1
ATOM 4858 C C . TYR B 1 271 ? 8.609 9.492 14.695 1 98.94 271 TYR B C 1
ATOM 4860 O O . TYR B 1 271 ? 8.391 9.398 13.484 1 98.94 271 TYR B O 1
ATOM 4868 N N . VAL B 1 272 ? 7.918 10.195 15.547 1 98.94 272 VAL B N 1
ATOM 4869 C CA . VAL B 1 272 ? 6.938 11.18 15.094 1 98.94 272 VAL B CA 1
ATOM 4870 C C . VAL B 1 272 ? 7.496 12.586 15.266 1 98.94 272 VAL B C 1
ATOM 4872 O O . VAL B 1 272 ? 7.984 12.938 16.344 1 98.94 272 VAL B O 1
ATOM 4875 N N . ALA B 1 273 ? 7.523 13.336 14.195 1 98.88 273 ALA B N 1
ATOM 4876 C CA . ALA B 1 273 ? 7.938 14.742 14.242 1 98.88 273 ALA B CA 1
ATOM 4877 C C . ALA B 1 273 ? 6.734 15.672 14.148 1 98.88 273 ALA B C 1
ATOM 4879 O O . ALA B 1 273 ? 6.02 15.68 13.148 1 98.88 273 ALA B O 1
ATOM 4880 N N . ALA B 1 274 ? 6.496 16.406 15.195 1 97.56 274 ALA B N 1
ATOM 4881 C CA . ALA B 1 274 ? 5.32 17.281 15.242 1 97.56 274 ALA B CA 1
ATOM 4882 C C . ALA B 1 274 ? 5.535 18.438 16.203 1 97.56 274 ALA B C 1
ATOM 4884 O O . ALA B 1 274 ? 6.219 18.297 17.219 1 97.56 274 ALA B O 1
ATOM 4885 N N . THR B 1 275 ? 4.957 19.562 15.914 1 95.62 275 THR B N 1
ATOM 4886 C CA . THR B 1 275 ? 5.031 20.719 16.812 1 95.62 275 THR B CA 1
ATOM 4887 C C . THR B 1 275 ? 3.977 20.625 17.906 1 95.62 275 THR B C 1
ATOM 4889 O O . THR B 1 275 ? 3.094 19.766 17.859 1 95.62 275 THR B O 1
ATOM 4892 N N . SER B 1 276 ? 4.031 21.5 18.844 1 94.69 276 SER B N 1
ATOM 4893 C CA . SER B 1 276 ? 3.115 21.531 19.984 1 94.69 276 SER B CA 1
ATOM 4894 C C . SER B 1 276 ? 1.677 21.75 19.516 1 94.69 276 SER B C 1
ATOM 4896 O O . SER B 1 276 ? 0.734 21.359 20.219 1 94.69 276 SER B O 1
ATOM 4898 N N . LYS B 1 277 ? 1.491 22.266 18.312 1 93.69 277 LYS B N 1
ATOM 4899 C CA . LYS B 1 277 ? 0.161 22.594 17.812 1 93.69 277 LYS B CA 1
ATOM 4900 C C . LYS B 1 277 ? -0.595 21.328 17.391 1 93.69 277 LYS B C 1
ATOM 4902 O O . LYS B 1 277 ? -1.812 21.375 17.203 1 93.69 277 LYS B O 1
ATOM 4907 N N . SER B 1 278 ? 0.109 20.172 17.344 1 93.94 278 SER B N 1
ATOM 4908 C CA . SER B 1 278 ? -0.523 18.906 16.984 1 93.94 278 SER B CA 1
ATOM 4909 C C . SER B 1 278 ? -0.961 18.141 18.234 1 93.94 278 SER B C 1
ATOM 4911 O O . SER B 1 278 ? -1.618 17.109 18.141 1 93.94 278 SER B O 1
ATOM 4913 N N . MET B 1 279 ? -0.671 18.688 19.406 1 94.62 279 MET B N 1
ATOM 4914 C CA . MET B 1 279 ? -1.021 18.031 20.672 1 94.62 279 MET B CA 1
ATOM 4915 C C . MET B 1 279 ? -2.455 18.359 21.078 1 94.62 279 MET B C 1
ATOM 4917 O O . MET B 1 279 ? -2.875 19.516 21 1 94.62 279 MET B O 1
ATOM 4921 N N . ASP B 1 280 ? -3.213 17.391 21.375 1 94 280 ASP B N 1
ATOM 4922 C CA . ASP B 1 280 ? -4.566 17.562 21.891 1 94 280 ASP B CA 1
ATOM 4923 C C . ASP B 1 280 ? -4.711 16.906 23.266 1 94 280 ASP B C 1
ATOM 4925 O O . ASP B 1 280 ? -5.164 15.766 23.375 1 94 280 ASP B O 1
ATOM 4929 N N . PHE B 1 281 ? -4.492 17.656 24.297 1 93.81 281 PHE B N 1
ATOM 4930 C CA . PHE B 1 281 ? -4.48 17.141 25.672 1 93.81 281 PHE B CA 1
ATOM 4931 C C . PHE B 1 281 ? -5.898 16.984 26.203 1 93.81 281 PHE B C 1
ATOM 4933 O O . PHE B 1 281 ? -6.102 16.484 27.312 1 93.81 281 PHE B O 1
ATOM 4940 N N . ARG B 1 282 ? -6.941 17.344 25.406 1 93.25 282 ARG B N 1
ATOM 4941 C CA . ARG B 1 282 ? -8.336 17.234 25.812 1 93.25 282 ARG B CA 1
ATOM 4942 C C . ARG B 1 282 ? -8.836 15.805 25.656 1 93.25 282 ARG B C 1
ATOM 4944 O O . ARG B 1 282 ? -9.883 15.438 26.203 1 93.25 282 ARG B O 1
ATOM 4951 N N . ILE B 1 283 ? -8.109 15.039 24.828 1 95.19 283 ILE B N 1
ATOM 4952 C CA . ILE B 1 283 ? -8.531 13.656 24.641 1 95.19 283 ILE B CA 1
ATOM 4953 C C . ILE B 1 283 ? -7.5 12.711 25.25 1 95.19 283 ILE B C 1
ATOM 4955 O O . ILE B 1 283 ? -6.293 12.922 25.109 1 95.19 283 ILE B O 1
ATOM 4959 N N . PRO B 1 284 ? -7.945 11.695 25.969 1 97.5 284 PRO B N 1
ATOM 4960 C CA . PRO B 1 284 ? -7.035 10.859 26.75 1 97.5 284 PRO B CA 1
ATOM 4961 C C . PRO B 1 284 ? -6.223 9.898 25.906 1 97.5 284 PRO B C 1
ATOM 4963 O O . PRO B 1 284 ? -5.113 9.508 26.281 1 97.5 284 PRO B O 1
ATOM 4966 N N . ASP B 1 285 ? -6.816 9.453 24.75 1 98.12 285 ASP B N 1
ATOM 4967 C CA . ASP B 1 285 ? -6.133 8.477 23.906 1 98.12 285 ASP B CA 1
ATOM 4968 C C . ASP B 1 285 ? -6.641 8.539 22.469 1 98.12 285 ASP B C 1
ATOM 4970 O O . ASP B 1 285 ? -7.5 9.359 22.156 1 98.12 285 ASP B O 1
ATOM 4974 N N . GLY B 1 286 ? -6.09 7.73 21.641 1 97.31 286 GLY B N 1
ATOM 4975 C CA . GLY B 1 286 ? -6.344 7.781 20.219 1 97.31 286 GLY B CA 1
ATOM 4976 C C . GLY B 1 286 ? -7.754 7.359 19.844 1 97.31 286 GLY B C 1
ATOM 4977 O O . GLY B 1 286 ? -8.227 7.66 18.75 1 97.31 286 GLY B O 1
ATOM 4978 N N . SER B 1 287 ? -8.516 6.652 20.688 1 97.19 287 SER B N 1
ATOM 4979 C CA . SER B 1 287 ? -9.867 6.188 20.375 1 97.19 287 SER B CA 1
ATOM 4980 C C . SER B 1 287 ? -10.836 7.355 20.25 1 97.19 287 SER B C 1
ATOM 4982 O O . SER B 1 287 ? -11.93 7.207 19.703 1 97.19 287 SER B O 1
ATOM 4984 N N . HIS B 1 288 ? -10.406 8.523 20.625 1 96.25 288 HIS B N 1
ATOM 4985 C CA . HIS B 1 288 ? -11.258 9.703 20.609 1 96.25 288 HIS B CA 1
ATOM 4986 C C . HIS B 1 288 ? -11.016 10.539 19.344 1 96.25 288 HIS B C 1
ATOM 4988 O O . HIS B 1 288 ? -11.68 11.562 19.141 1 96.25 288 HIS B O 1
ATOM 4994 N N . ILE B 1 289 ? -10.102 10.141 18.547 1 94.06 289 ILE B N 1
ATOM 4995 C CA . ILE B 1 289 ? -9.797 10.883 17.328 1 94.06 289 ILE B CA 1
ATOM 4996 C C . ILE B 1 289 ? -10.719 10.422 16.203 1 94.06 289 ILE B C 1
ATOM 4998 O O . ILE B 1 289 ? -10.688 9.258 15.797 1 94.06 289 ILE B O 1
ATOM 5002 N N . PRO B 1 290 ? -11.539 11.328 15.688 1 91.88 290 PRO B N 1
ATOM 5003 C CA . PRO B 1 290 ? -12.383 10.945 14.555 1 91.88 290 PRO B CA 1
ATOM 5004 C C . PRO B 1 290 ? -11.586 10.703 13.273 1 91.88 290 PRO B C 1
ATOM 5006 O O . PRO B 1 290 ? -10.648 11.453 12.977 1 91.88 290 PRO B O 1
ATOM 5009 N N . ILE B 1 291 ? -11.93 9.609 12.578 1 93.56 291 ILE B N 1
ATOM 5010 C CA . ILE B 1 291 ? -11.258 9.289 11.32 1 93.56 291 ILE B CA 1
ATOM 5011 C C . ILE B 1 291 ? -12.172 9.641 10.148 1 93.56 291 ILE B C 1
ATOM 5013 O O . ILE B 1 291 ? -13.273 9.102 10.031 1 93.56 291 ILE B O 1
ATOM 5017 N N . GLU B 1 292 ? -11.719 10.539 9.305 1 90 292 GLU B N 1
ATOM 5018 C CA . GLU B 1 292 ? -12.438 10.93 8.094 1 90 292 GLU B CA 1
ATOM 5019 C C . GLU B 1 292 ? -12.484 9.789 7.082 1 90 292 GLU B C 1
ATOM 5021 O O . GLU B 1 292 ? -11.445 9.195 6.77 1 90 292 GLU B O 1
ATOM 5026 N N . MET B 1 293 ? -13.711 9.422 6.609 1 94.56 293 MET B N 1
ATOM 5027 C CA . MET B 1 293 ? -13.875 8.5 5.488 1 94.56 293 MET B CA 1
ATOM 5028 C C . MET B 1 293 ? -14.062 9.258 4.18 1 94.56 293 MET B C 1
ATOM 5030 O O . MET B 1 293 ? -15.047 9.984 4.016 1 94.56 293 MET B O 1
ATOM 5034 N N . ARG B 1 294 ? -13.188 9.102 3.273 1 93.31 294 ARG B N 1
ATOM 5035 C CA . ARG B 1 294 ? -13.242 9.828 2.012 1 93.31 294 ARG B CA 1
ATOM 5036 C C . ARG B 1 294 ? -13.906 8.992 0.923 1 93.31 294 ARG B C 1
ATOM 5038 O O . ARG B 1 294 ? -14.289 7.848 1.161 1 93.31 294 ARG B O 1
ATOM 5045 N N . LYS B 1 295 ? -14.016 9.617 -0.239 1 94.56 295 LYS B N 1
ATOM 5046 C CA . LYS B 1 295 ? -14.742 9 -1.344 1 94.56 295 LYS B CA 1
ATOM 5047 C C . LYS B 1 295 ? -14.031 7.742 -1.834 1 94.56 295 LYS B C 1
ATOM 5049 O O . LYS B 1 295 ? -12.797 7.719 -1.938 1 94.56 295 LYS B O 1
ATOM 5054 N N . GLU B 1 296 ? -14.828 6.699 -2.205 1 97.44 296 GLU B N 1
ATOM 5055 C CA . GLU B 1 296 ? -14.32 5.402 -2.648 1 97.44 296 GLU B CA 1
ATOM 5056 C C . GLU B 1 296 ? -13.539 5.531 -3.953 1 97.44 296 GLU B C 1
ATOM 5058 O O . GLU B 1 296 ? -12.602 4.77 -4.199 1 97.44 296 GLU B O 1
ATOM 5063 N N . ASN B 1 297 ? -13.898 6.531 -4.77 1 96.56 297 ASN B N 1
ATOM 5064 C CA . ASN B 1 297 ? -13.32 6.641 -6.105 1 96.56 297 ASN B CA 1
ATOM 5065 C C . ASN B 1 297 ? -11.852 7.055 -6.047 1 96.56 297 ASN B C 1
ATOM 5067 O O . ASN B 1 297 ? -11.133 6.938 -7.039 1 96.56 297 ASN B O 1
ATOM 5071 N N . GLU B 1 298 ? -11.359 7.59 -4.875 1 96.44 298 GLU B N 1
ATOM 5072 C CA . GLU B 1 298 ? -9.93 7.832 -4.711 1 96.44 298 GLU B CA 1
ATOM 5073 C C . GLU B 1 298 ? -9.141 6.527 -4.727 1 96.44 298 GLU B C 1
ATOM 5075 O O . GLU B 1 298 ? -8 6.496 -5.188 1 96.44 298 GLU B O 1
ATOM 5080 N N . VAL B 1 299 ? -9.828 5.453 -4.281 1 98.19 299 VAL B N 1
ATOM 5081 C CA . VAL B 1 299 ? -9.211 4.133 -4.246 1 98.19 299 VAL B CA 1
ATOM 5082 C C . VAL B 1 299 ? -9.422 3.428 -5.582 1 98.19 299 VAL B C 1
ATOM 5084 O O . VAL B 1 299 ? -8.477 2.891 -6.164 1 98.19 299 VAL B O 1
ATOM 5087 N N . THR B 1 300 ? -10.617 3.539 -6.207 1 97.75 300 THR B N 1
ATOM 5088 C CA . THR B 1 300 ? -11.008 2.666 -7.309 1 97.75 300 THR B CA 1
ATOM 5089 C C . THR B 1 300 ? -10.594 3.264 -8.648 1 97.75 300 THR B C 1
ATOM 5091 O O . THR B 1 300 ? -10.547 2.561 -9.664 1 97.75 300 THR B O 1
ATOM 5094 N N . SER B 1 301 ? -10.328 4.633 -8.695 1 95.75 301 SER B N 1
ATOM 5095 C CA . SER B 1 301 ? -10.109 5.219 -10.016 1 95.75 301 SER B CA 1
ATOM 5096 C C . SER B 1 301 ? -9.227 6.453 -9.93 1 95.75 301 SER B C 1
ATOM 5098 O O . SER B 1 301 ? -9.109 7.207 -10.898 1 95.75 301 SER B O 1
ATOM 5100 N N . PHE B 1 302 ? -8.594 6.699 -8.836 1 94.88 302 PHE B N 1
ATOM 5101 C CA . PHE B 1 302 ? -7.828 7.926 -8.648 1 94.88 302 PHE B CA 1
ATOM 5102 C C . PHE B 1 302 ? -8.656 9.148 -9.031 1 94.88 302 PHE B C 1
ATOM 5104 O O . PHE B 1 302 ? -8.195 10.008 -9.781 1 94.88 302 PHE B O 1
ATOM 5111 N N . GLY B 1 303 ? -9.789 9.227 -8.469 1 92.69 303 GLY B N 1
ATOM 5112 C CA . GLY B 1 303 ? -10.758 10.258 -8.812 1 92.69 303 GLY B CA 1
ATOM 5113 C C . GLY B 1 303 ? -10.266 11.664 -8.531 1 92.69 303 GLY B C 1
ATOM 5114 O O . GLY B 1 303 ? -10.828 12.641 -9.023 1 92.69 303 GLY B O 1
ATOM 5115 N N . PHE B 1 304 ? -9.141 11.797 -7.789 1 91.12 304 PHE B N 1
ATOM 5116 C CA . PHE B 1 304 ? -8.586 13.102 -7.434 1 91.12 304 PHE B CA 1
ATOM 5117 C C . PHE B 1 304 ? -7.703 13.641 -8.555 1 91.12 304 PHE B C 1
ATOM 5119 O O . PHE B 1 304 ? -7.363 14.82 -8.57 1 91.12 304 PHE B O 1
ATOM 5126 N N . LEU B 1 305 ? -7.293 12.781 -9.469 1 92.25 305 LEU B N 1
ATOM 5127 C CA . LEU B 1 305 ? -6.496 13.219 -10.609 1 92.25 305 LEU B CA 1
ATOM 5128 C C . LEU B 1 305 ? -7.391 13.719 -11.734 1 92.25 305 LEU B C 1
ATOM 5130 O O . LEU B 1 305 ? -8.164 12.945 -12.312 1 92.25 305 LEU B O 1
ATOM 5134 N N . LYS B 1 306 ? -7.297 14.977 -12.055 1 90.62 306 LYS B N 1
ATOM 5135 C CA . LYS B 1 306 ? -8.141 15.609 -13.062 1 90.62 306 LYS B CA 1
ATOM 5136 C C . LYS B 1 306 ? -7.309 16.422 -14.047 1 90.62 306 LYS B C 1
ATOM 5138 O O . LYS B 1 306 ? -6.211 16.875 -13.711 1 90.62 306 LYS B O 1
ATOM 5143 N N . ASP B 1 307 ? -7.812 16.516 -15.266 1 87 307 ASP B N 1
ATOM 5144 C CA . ASP B 1 307 ? -7.16 17.391 -16.234 1 87 307 ASP B CA 1
ATOM 5145 C C . ASP B 1 307 ? -7.566 18.844 -16.016 1 87 307 ASP B C 1
ATOM 5147 O O . ASP B 1 307 ? -8.219 19.172 -15.031 1 87 307 ASP B O 1
ATOM 5151 N N . ALA B 1 308 ? -7.102 19.734 -16.984 1 81.56 308 ALA B N 1
ATOM 5152 C CA . ALA B 1 308 ? -7.301 21.188 -16.859 1 81.56 308 ALA B CA 1
ATOM 5153 C C . ALA B 1 308 ? -8.781 21.531 -16.922 1 81.56 308 ALA B C 1
ATOM 5155 O O . ALA B 1 308 ? -9.195 22.578 -16.406 1 81.56 308 ALA B O 1
ATOM 5156 N N . THR B 1 309 ? -9.641 20.625 -17.453 1 89.12 309 THR B N 1
ATOM 5157 C CA . THR B 1 309 ? -11.062 20.906 -17.609 1 89.12 309 THR B CA 1
ATOM 5158 C C . THR B 1 309 ? -11.859 20.297 -16.453 1 89.12 309 THR B C 1
ATOM 5160 O O . THR B 1 309 ? -13.078 20.453 -16.391 1 89.12 309 THR B O 1
ATOM 5163 N N . GLY B 1 310 ? -11.148 19.578 -15.609 1 86.81 310 GLY B N 1
ATOM 5164 C CA . GLY B 1 310 ? -11.797 18.969 -14.453 1 86.81 310 GLY B CA 1
ATOM 5165 C C . GLY B 1 310 ? -12.219 17.531 -14.703 1 86.81 310 GLY B C 1
ATOM 5166 O O . GLY B 1 310 ? -12.828 16.906 -13.836 1 86.81 310 GLY B O 1
ATOM 5167 N N . LYS B 1 311 ? -11.906 17.016 -15.828 1 90.94 311 LYS B N 1
ATOM 5168 C CA . LYS B 1 311 ? -12.258 15.633 -16.156 1 90.94 311 LYS B CA 1
ATOM 5169 C C . LYS B 1 311 ? -11.227 14.656 -15.586 1 90.94 311 LYS B C 1
ATOM 5171 O O . LYS B 1 311 ? -10.023 14.93 -15.625 1 90.94 311 LYS B O 1
ATOM 5176 N N . PRO B 1 312 ? -11.688 13.492 -15.125 1 91.88 312 PRO B N 1
ATOM 5177 C CA . PRO B 1 312 ? -10.734 12.508 -14.609 1 91.88 312 PRO B CA 1
ATOM 5178 C C . PRO B 1 312 ? -9.703 12.07 -15.648 1 91.88 312 PRO B C 1
ATOM 5180 O O . PRO B 1 312 ? -10.047 11.898 -16.828 1 91.88 312 PRO B O 1
ATOM 5183 N N . LEU B 1 313 ? -8.492 11.945 -15.141 1 91.56 313 LEU B N 1
ATOM 5184 C CA . LEU B 1 313 ? -7.418 11.523 -16.031 1 91.56 313 LEU B CA 1
ATOM 5185 C C . LEU B 1 313 ? -7.559 10.047 -16.391 1 91.56 313 LEU B C 1
ATOM 5187 O O . LEU B 1 313 ? -7.098 9.609 -17.453 1 91.56 313 LEU B O 1
ATOM 5191 N N . LEU B 1 314 ? -8.109 9.273 -15.492 1 91.75 314 LEU B N 1
ATOM 5192 C CA . LEU B 1 314 ? -8.352 7.848 -15.711 1 91.75 314 LEU B CA 1
ATOM 5193 C C . LEU B 1 314 ? -9.836 7.523 -15.594 1 91.75 314 LEU B C 1
ATOM 5195 O O . LEU B 1 314 ? -10.5 7.953 -14.648 1 91.75 314 LEU B O 1
ATOM 5199 N N . ASN B 1 315 ? -10.297 6.754 -16.531 1 88.81 315 ASN B N 1
ATOM 5200 C CA . ASN B 1 315 ? -11.703 6.371 -16.531 1 88.81 315 ASN B CA 1
ATOM 5201 C C . ASN B 1 315 ? -11.992 5.309 -15.477 1 88.81 315 ASN B C 1
ATOM 5203 O O . ASN B 1 315 ? -11.109 4.535 -15.109 1 88.81 315 ASN B O 1
ATOM 5207 N N . GLU B 1 316 ? -13.242 5.336 -15.07 1 90.06 316 GLU B N 1
ATOM 5208 C CA . GLU B 1 316 ? -13.68 4.23 -14.227 1 90.06 316 GLU B CA 1
ATOM 5209 C C . GLU B 1 316 ? -13.531 2.893 -14.938 1 90.06 316 GLU B C 1
ATOM 5211 O O . GLU B 1 316 ? -13.562 2.834 -16.172 1 90.06 316 GLU B O 1
ATOM 5216 N N . GLY B 1 317 ? -13.289 1.873 -14.18 1 93.06 317 GLY B N 1
ATOM 5217 C CA . GLY B 1 317 ? -13.203 0.542 -14.758 1 93.06 317 GLY B CA 1
ATOM 5218 C C . GLY B 1 317 ? -11.805 0.172 -15.211 1 93.06 317 GLY B C 1
ATOM 5219 O O . GLY B 1 317 ? -11.586 -0.929 -15.719 1 93.06 317 GLY B O 1
ATOM 5220 N N . VAL B 1 318 ? -10.852 1.078 -15.016 1 93 318 VAL B N 1
ATOM 5221 C CA . VAL B 1 318 ? -9.484 0.828 -15.461 1 93 318 VAL B CA 1
ATOM 5222 C C . VAL B 1 318 ? -8.672 0.195 -14.336 1 93 318 VAL B C 1
ATOM 5224 O O . VAL B 1 318 ? -8.039 -0.842 -14.523 1 93 318 VAL B O 1
ATOM 5227 N N . LEU B 1 319 ? -8.734 0.742 -13.125 1 95.69 319 LEU B N 1
ATOM 5228 C CA . LEU B 1 319 ? -7.918 0.292 -12 1 95.69 319 LEU B CA 1
ATOM 5229 C C . LEU B 1 319 ? -8.641 -0.791 -11.203 1 95.69 319 LEU B C 1
ATOM 5231 O O . LEU B 1 319 ? -8 -1.614 -10.547 1 95.69 319 LEU B O 1
ATOM 5235 N N . ALA B 1 320 ? -9.953 -0.769 -11.195 1 97.88 320 ALA B N 1
ATOM 5236 C CA . ALA B 1 320 ? -10.836 -1.693 -10.492 1 97.88 320 ALA B CA 1
ATOM 5237 C C . ALA B 1 320 ? -12.18 -1.819 -11.203 1 97.88 320 ALA B C 1
ATOM 5239 O O . ALA B 1 320 ? -12.555 -0.946 -11.984 1 97.88 320 ALA B O 1
ATOM 5240 N N . PRO B 1 321 ? -12.875 -2.943 -11.008 1 97.56 321 PRO B N 1
ATOM 5241 C CA . PRO B 1 321 ? -14.172 -3.09 -11.68 1 97.56 321 PRO B CA 1
ATOM 5242 C C . PRO B 1 321 ? -15.164 -1.996 -11.297 1 97.56 321 PRO B C 1
ATOM 5244 O O . PRO B 1 321 ? -15.195 -1.566 -10.141 1 97.56 321 PRO B O 1
ATOM 5247 N N . ASN B 1 322 ? -15.984 -1.614 -12.312 1 95.5 322 ASN B N 1
ATOM 5248 C CA . ASN B 1 322 ? -17.031 -0.636 -12.047 1 95.5 322 ASN B CA 1
ATOM 5249 C C . ASN B 1 322 ? -17.969 -1.105 -10.93 1 95.5 322 ASN B C 1
ATOM 5251 O O . ASN B 1 322 ? -18.406 -2.258 -10.922 1 95.5 322 ASN B O 1
ATOM 5255 N N . GLY B 1 323 ? -18.125 -0.269 -9.984 1 94.62 323 GLY B N 1
ATOM 5256 C CA . GLY B 1 323 ? -19.125 -0.552 -8.961 1 94.62 323 GLY B CA 1
ATOM 5257 C C . GLY B 1 323 ? -18.547 -1.253 -7.746 1 94.62 323 GLY B C 1
ATOM 5258 O O . GLY B 1 323 ? -19.25 -1.463 -6.754 1 94.62 323 GLY B O 1
ATOM 5259 N N . ILE B 1 324 ? -17.297 -1.625 -7.77 1 96.94 324 ILE B N 1
ATOM 5260 C CA . ILE B 1 324 ? -16.688 -2.266 -6.605 1 96.94 324 ILE B CA 1
ATOM 5261 C C . ILE B 1 324 ? -16.656 -1.29 -5.43 1 96.94 324 ILE B C 1
ATOM 5263 O O . ILE B 1 324 ? -16.453 -0.089 -5.617 1 96.94 324 ILE B O 1
ATOM 5267 N N . LYS B 1 325 ? -17.016 -1.766 -4.207 1 98.06 325 LYS B N 1
ATOM 5268 C CA . LYS B 1 325 ? -16.938 -0.961 -2.992 1 98.06 325 LYS B CA 1
ATOM 5269 C C . LYS B 1 325 ? -15.516 -0.888 -2.459 1 98.06 325 LYS B C 1
ATOM 5271 O O . LYS B 1 325 ? -14.727 -1.816 -2.65 1 98.06 325 LYS B O 1
ATOM 5276 N N . ALA B 1 326 ? -15.188 0.239 -1.853 1 98.69 326 ALA B N 1
ATOM 5277 C CA . ALA B 1 326 ? -13.867 0.426 -1.264 1 98.69 326 ALA B CA 1
ATOM 5278 C C . ALA B 1 326 ? -13.953 1.163 0.069 1 98.69 326 ALA B C 1
ATOM 5280 O O . ALA B 1 326 ? -14.945 1.852 0.338 1 98.69 326 ALA B O 1
ATOM 5281 N N . LEU B 1 327 ? -13.062 0.923 0.97 1 98.62 327 LEU B N 1
ATOM 5282 C CA . LEU B 1 327 ? -12.859 1.743 2.158 1 98.62 327 LEU B CA 1
ATOM 5283 C C . LEU B 1 327 ? -11.789 2.801 1.914 1 98.62 327 LEU B C 1
ATOM 5285 O O . LEU B 1 327 ? -10.883 2.596 1.103 1 98.62 327 LEU B O 1
ATOM 5289 N N . ASN B 1 328 ? -11.992 3.945 2.578 1 98.19 328 ASN B N 1
ATOM 5290 C CA . ASN B 1 328 ? -11.031 5.02 2.373 1 98.19 328 ASN B CA 1
ATOM 5291 C C . ASN B 1 328 ? -10.875 5.883 3.623 1 98.19 328 ASN B C 1
ATOM 5293 O O . ASN B 1 328 ? -11.148 7.082 3.592 1 98.19 328 ASN B O 1
ATOM 5297 N N . PRO B 1 329 ? -10.352 5.23 4.723 1 97.62 329 PRO B N 1
ATOM 5298 C CA . PRO B 1 329 ? -9.992 6.066 5.871 1 97.62 329 PRO B CA 1
ATOM 5299 C C . PRO B 1 329 ? -8.805 6.98 5.59 1 97.62 329 PRO B C 1
ATOM 5301 O O . PRO B 1 329 ? -7.785 6.527 5.059 1 97.62 329 PRO B O 1
ATOM 5304 N N . SER B 1 330 ? -8.898 8.227 5.957 1 94.94 330 SER B N 1
ATOM 5305 C CA . SER B 1 330 ? -7.848 9.188 5.645 1 94.94 330 SER B CA 1
ATOM 5306 C C . SER B 1 330 ? -6.66 9.039 6.59 1 94.94 330 SER B C 1
ATOM 5308 O O . SER B 1 330 ? -5.531 9.383 6.23 1 94.94 330 SER B O 1
ATOM 5310 N N . PHE B 1 331 ? -6.93 8.578 7.793 1 96.38 331 PHE B N 1
ATOM 5311 C CA . PHE B 1 331 ? -5.926 8.5 8.844 1 96.38 331 PHE B CA 1
ATOM 5312 C C . PHE B 1 331 ? -6.055 7.191 9.617 1 96.38 331 PHE B C 1
ATOM 5314 O O . PHE B 1 331 ? -7.055 6.48 9.484 1 96.38 331 PHE B O 1
ATOM 5321 N N . ASP B 1 332 ? -5.051 6.816 10.289 1 98.25 332 ASP B N 1
ATOM 5322 C CA . ASP B 1 332 ? -5.094 5.789 11.328 1 98.25 332 ASP B CA 1
ATOM 5323 C C . ASP B 1 332 ? -4.344 6.238 12.578 1 98.25 332 ASP B C 1
ATOM 5325 O O . ASP B 1 332 ? -3.748 7.316 12.602 1 98.25 332 ASP B O 1
ATOM 5329 N N . VAL B 1 333 ? -4.578 5.547 13.656 1 98.56 333 VAL B N 1
ATOM 5330 C CA . VAL B 1 333 ? -4.004 5.922 14.938 1 98.56 333 VAL B CA 1
ATOM 5331 C C . VAL B 1 333 ? -2.889 4.945 15.312 1 98.56 333 VAL B C 1
ATOM 5333 O O . VAL B 1 333 ? -3.113 3.732 15.375 1 98.56 333 VAL B O 1
ATOM 5336 N N . THR B 1 334 ? -1.699 5.402 15.477 1 98.88 334 THR B N 1
ATOM 5337 C CA . THR B 1 334 ? -0.566 4.633 15.977 1 98.88 334 THR B CA 1
ATOM 5338 C C . THR B 1 334 ? -0.482 4.715 17.5 1 98.88 334 THR B C 1
ATOM 5340 O O . THR B 1 334 ? -0.291 5.797 18.047 1 98.88 334 THR B O 1
ATOM 5343 N N . PRO B 1 335 ? -0.637 3.605 18.188 1 98.88 335 PRO B N 1
ATOM 5344 C CA . PRO B 1 335 ? -0.487 3.627 19.656 1 98.88 335 PRO B CA 1
ATOM 5345 C C . PRO B 1 335 ? 0.891 4.113 20.094 1 98.88 335 PRO B C 1
ATOM 5347 O O . PRO B 1 335 ? 1.898 3.787 19.469 1 98.88 335 PRO B O 1
ATOM 5350 N N . ALA B 1 336 ? 0.918 4.789 21.234 1 98.88 336 ALA B N 1
ATOM 5351 C CA . ALA B 1 336 ? 2.152 5.34 21.797 1 98.88 336 ALA B CA 1
ATOM 5352 C C . ALA B 1 336 ? 3.205 4.254 21.969 1 98.88 336 ALA B C 1
ATOM 5354 O O . ALA B 1 336 ? 4.402 4.504 21.812 1 98.88 336 ALA B O 1
ATOM 5355 N N . SER B 1 337 ? 2.809 3.041 22.234 1 98.62 337 SER B N 1
ATOM 5356 C CA . SER B 1 337 ? 3.711 1.928 22.516 1 98.62 337 SER B CA 1
ATOM 5357 C C . SER B 1 337 ? 4.523 1.553 21.281 1 98.62 337 SER B C 1
ATOM 5359 O O . SER B 1 337 ? 5.539 0.859 21.391 1 98.62 337 SER B O 1
ATOM 5361 N N . LEU B 1 338 ? 4.125 1.988 20.109 1 98.88 338 LEU B N 1
ATOM 5362 C CA . LEU B 1 338 ? 4.836 1.688 18.859 1 98.88 338 LEU B CA 1
ATOM 5363 C C . LEU B 1 338 ? 5.723 2.857 18.453 1 98.88 338 LEU B C 1
ATOM 5365 O O . LEU B 1 338 ? 6.406 2.789 17.422 1 98.88 338 LEU B O 1
ATOM 5369 N N . ILE B 1 339 ? 5.703 3.91 19.234 1 98.94 339 ILE B N 1
ATOM 5370 C CA . ILE B 1 339 ? 6.43 5.129 18.906 1 98.94 339 ILE B CA 1
ATOM 5371 C C . ILE B 1 339 ? 7.648 5.266 19.812 1 98.94 339 ILE B C 1
ATOM 5373 O O . ILE B 1 339 ? 7.512 5.344 21.031 1 98.94 339 ILE B O 1
ATOM 5377 N N . SER B 1 340 ? 8.836 5.332 19.219 1 98.88 340 SER B N 1
ATOM 5378 C CA . SER B 1 340 ? 10.086 5.398 19.953 1 98.88 340 SER B CA 1
ATOM 5379 C C . SER B 1 340 ? 10.281 6.777 20.594 1 98.88 340 SER B C 1
ATOM 5381 O O . SER B 1 340 ? 10.914 6.902 21.641 1 98.88 340 SER B O 1
ATOM 5383 N N . GLY B 1 341 ? 9.773 7.789 19.953 1 98.88 341 GLY B N 1
ATOM 5384 C CA . GLY B 1 341 ? 9.875 9.156 20.422 1 98.88 341 GLY B CA 1
ATOM 5385 C C . GLY B 1 341 ? 9.094 10.148 19.578 1 98.88 341 GLY B C 1
ATOM 5386 O O . GLY B 1 341 ? 8.859 9.914 18.406 1 98.88 341 GLY B O 1
ATOM 5387 N N . ILE B 1 342 ? 8.719 11.195 20.219 1 98.88 342 ILE B N 1
ATOM 5388 C CA . ILE B 1 342 ? 8.109 12.32 19.531 1 98.88 342 ILE B CA 1
ATOM 5389 C C . ILE B 1 342 ? 9.07 13.508 19.531 1 98.88 342 ILE B C 1
ATOM 5391 O O . ILE B 1 342 ? 9.445 14.008 20.594 1 98.88 342 ILE B O 1
ATOM 5395 N N . ILE B 1 343 ? 9.469 13.922 18.312 1 98.88 343 ILE B N 1
ATOM 5396 C CA . ILE B 1 343 ? 10.391 15.031 18.125 1 98.88 343 ILE B CA 1
ATOM 5397 C C . ILE B 1 343 ? 9.617 16.344 18.031 1 98.88 343 ILE B C 1
ATOM 5399 O O . ILE B 1 343 ? 8.742 16.5 17.188 1 98.88 343 ILE B O 1
ATOM 5403 N N . THR B 1 344 ? 9.914 17.328 18.953 1 98.56 344 THR B N 1
ATOM 5404 C CA . THR B 1 344 ? 9.203 18.594 18.969 1 98.56 344 THR B CA 1
ATOM 5405 C C . THR B 1 344 ? 10.172 19.766 19.109 1 98.56 344 THR B C 1
ATOM 5407 O O . THR B 1 344 ? 11.375 19.562 19.281 1 98.56 344 THR B O 1
ATOM 5410 N N . GLU B 1 345 ? 9.656 20.953 18.969 1 98.38 345 GLU B N 1
ATOM 5411 C CA . GLU B 1 345 ? 10.453 22.156 19.156 1 98.38 345 GLU B CA 1
ATOM 5412 C C . GLU B 1 345 ? 10.82 22.359 20.625 1 98.38 345 GLU B C 1
ATOM 5414 O O . GLU B 1 345 ? 11.719 23.125 20.953 1 98.38 345 GLU B O 1
ATOM 5419 N N . ARG B 1 346 ? 10.164 21.609 21.5 1 98 346 ARG B N 1
ATOM 5420 C CA . ARG B 1 346 ? 10.438 21.719 22.922 1 98 346 ARG B CA 1
ATOM 5421 C C . ARG B 1 346 ? 11.352 20.594 23.391 1 98 346 ARG B C 1
ATOM 5423 O O . ARG B 1 346 ? 11.609 20.453 24.594 1 98 346 ARG B O 1
ATOM 5430 N N . GLY B 1 347 ? 11.758 19.781 22.438 1 97.88 347 GLY B N 1
ATOM 5431 C CA . GLY B 1 347 ? 12.594 18.641 22.766 1 97.88 347 GLY B CA 1
ATOM 5432 C C . GLY B 1 347 ? 12.008 17.312 22.281 1 97.88 347 GLY B C 1
ATOM 5433 O O . GLY B 1 347 ? 11.023 17.312 21.531 1 97.88 347 GLY B O 1
ATOM 5434 N N . ILE B 1 348 ? 12.695 16.219 22.672 1 98.5 348 ILE B N 1
ATOM 5435 C CA . ILE B 1 348 ? 12.273 14.875 22.281 1 98.5 348 ILE B CA 1
ATOM 5436 C C . ILE B 1 348 ? 11.633 14.172 23.469 1 98.5 348 ILE B C 1
ATOM 5438 O O . ILE B 1 348 ? 12.227 14.102 24.562 1 98.5 348 ILE B O 1
ATOM 5442 N N . ILE B 1 349 ? 10.453 13.688 23.281 1 98.56 349 ILE B N 1
ATOM 5443 C CA . ILE B 1 349 ? 9.75 12.945 24.328 1 98.56 349 ILE B CA 1
ATOM 5444 C C . ILE B 1 349 ? 9.984 11.453 24.141 1 98.56 349 ILE B C 1
ATOM 5446 O O . ILE B 1 349 ? 9.461 10.844 23.203 1 98.56 349 ILE B O 1
ATOM 5450 N N . SER B 1 350 ? 10.672 10.844 24.984 1 98 350 SER B N 1
ATOM 5451 C CA . SER B 1 350 ? 10.977 9.414 24.984 1 98 350 SER B CA 1
ATOM 5452 C C . SER B 1 350 ? 11.273 8.914 26.391 1 98 350 SER B C 1
ATOM 5454 O O . SER B 1 350 ? 12.102 9.5 27.109 1 98 350 SER B O 1
ATOM 5456 N N . PRO B 1 351 ? 10.555 7.824 26.875 1 97.94 351 PRO B N 1
ATOM 5457 C CA . PRO B 1 351 ? 9.453 7.098 26.219 1 97.94 351 PRO B CA 1
ATOM 5458 C C . PRO B 1 351 ? 8.203 7.953 26.047 1 97.94 351 PRO B C 1
ATOM 5460 O O . PRO B 1 351 ? 8.062 8.984 26.703 1 97.94 351 PRO B O 1
ATOM 5463 N N . VAL B 1 352 ? 7.48 7.594 25.109 1 98.69 352 VAL B N 1
ATOM 5464 C CA . VAL B 1 352 ? 6.242 8.32 24.844 1 98.69 352 VAL B CA 1
ATOM 5465 C C . VAL B 1 352 ? 5.18 7.922 25.859 1 98.69 352 VAL B C 1
ATOM 5467 O O . VAL B 1 352 ? 4.523 6.887 25.703 1 98.69 352 VAL B O 1
ATOM 5470 N N . THR B 1 353 ? 5.047 8.805 26.906 1 98.12 353 THR B N 1
ATOM 5471 C CA . THR B 1 353 ? 4.07 8.617 27.969 1 98.12 353 THR B CA 1
ATOM 5472 C C . THR B 1 353 ? 3.344 9.922 28.281 1 98.12 353 THR B C 1
ATOM 5474 O O . THR B 1 353 ? 3.83 11 27.938 1 98.12 353 THR B O 1
ATOM 5477 N N . GLU B 1 354 ? 2.199 9.727 28.844 1 97.56 354 GLU B N 1
ATOM 5478 C CA . GLU B 1 354 ? 1.442 10.906 29.234 1 97.56 354 GLU B CA 1
ATOM 5479 C C . GLU B 1 354 ? 2.258 11.797 30.188 1 97.56 354 GLU B C 1
ATOM 5481 O O . GLU B 1 354 ? 2.229 13.023 30.062 1 97.56 354 GLU B O 1
ATOM 5486 N N . GLU B 1 355 ? 2.924 11.227 31.062 1 97.5 355 GLU B N 1
ATOM 5487 C CA . GLU B 1 355 ? 3.74 11.945 32.031 1 97.5 355 GLU B CA 1
ATOM 5488 C C . GLU B 1 355 ? 4.801 12.797 31.328 1 97.5 355 GLU B C 1
ATOM 5490 O O . GLU B 1 355 ? 4.93 13.992 31.609 1 97.5 355 GLU B O 1
ATOM 5495 N N . ASN B 1 356 ? 5.539 12.188 30.391 1 97.75 356 ASN B N 1
ATOM 5496 C CA . ASN B 1 356 ? 6.609 12.898 29.703 1 97.75 356 ASN B CA 1
ATOM 5497 C C . ASN B 1 356 ? 6.062 13.992 28.797 1 97.75 356 ASN B C 1
ATOM 5499 O O . ASN B 1 356 ? 6.691 15.039 28.641 1 97.75 356 ASN B O 1
ATOM 5503 N N . LEU B 1 357 ? 4.902 13.711 28.203 1 97.31 357 LEU B N 1
ATOM 5504 C CA . LEU B 1 357 ? 4.266 14.719 27.359 1 97.31 357 LEU B CA 1
ATOM 5505 C C . LEU B 1 357 ? 3.84 15.93 28.188 1 97.31 357 LEU B C 1
ATOM 5507 O O . LEU B 1 357 ? 4.094 17.078 27.797 1 97.31 357 LEU B O 1
ATOM 5511 N N . ARG B 1 358 ? 3.248 15.734 29.312 1 94.62 358 ARG B N 1
ATOM 5512 C CA . ARG B 1 358 ? 2.787 16.812 30.172 1 94.62 358 ARG B CA 1
ATOM 5513 C C . ARG B 1 358 ? 3.963 17.625 30.719 1 94.62 358 ARG B C 1
ATOM 5515 O O . ARG B 1 358 ? 3.889 18.844 30.828 1 94.62 358 ARG B O 1
ATOM 5522 N N . LYS B 1 359 ? 4.988 16.922 31.047 1 94.88 359 LYS B N 1
ATOM 5523 C CA . LYS B 1 359 ? 6.188 17.594 31.547 1 94.88 359 LYS B CA 1
ATOM 5524 C C . LYS B 1 359 ? 6.77 18.531 30.5 1 94.88 359 LYS B C 1
ATOM 5526 O O . LYS B 1 359 ? 7.262 19.609 30.844 1 94.88 359 LYS B O 1
ATOM 5531 N N . THR B 1 360 ? 6.73 18.109 29.234 1 94.38 360 THR B N 1
ATOM 5532 C CA . THR B 1 360 ? 7.34 18.875 28.156 1 94.38 360 THR B CA 1
ATOM 5533 C C . THR B 1 360 ? 6.453 20.047 27.75 1 94.38 360 THR B C 1
ATOM 5535 O O . THR B 1 360 ? 6.957 21.125 27.391 1 94.38 360 THR B O 1
ATOM 5538 N N . PHE B 1 361 ? 5.109 19.891 27.828 1 91.06 361 PHE B N 1
ATOM 5539 C CA . PHE B 1 361 ? 4.223 20.906 27.266 1 91.06 361 PHE B CA 1
ATOM 5540 C C . PHE B 1 361 ? 3.482 21.641 28.375 1 91.06 361 PHE B C 1
ATOM 5542 O O . PHE B 1 361 ? 2.732 22.594 28.109 1 91.06 361 PHE B O 1
ATOM 5549 N N . SER B 1 362 ? 3.637 21.266 29.719 1 80.31 362 SER B N 1
ATOM 5550 C CA . SER B 1 362 ? 3.123 22.078 30.812 1 80.31 362 SER B CA 1
ATOM 5551 C C . SER B 1 362 ? 3.963 23.328 31.031 1 80.31 362 SER B C 1
ATOM 5553 O O . SER B 1 362 ? 5.156 23.344 30.719 1 80.31 362 SER B O 1
#

Secondary structure (DSSP, 8-state):
-------SEEEETTEEEEE-GGGTTT---EEEE-SHHHHHHHHHTTSS-SHHHHHHHHHHHHHHHHHT-SSPPPHHHHHHHHHHHHTT-TT-HHHHHHHHHHHHHS-GGGGGG--HHHHHHHHHHHHHHHHHHHHHHHHHHHHHHGGGS-SS--EEEEEE-S--SGGGSSSS-SHHHHHHHHHHTT-EEEEEEE--TTTTHIIIIIHHHHHHTT--EEEE-GGGHHHHHHHS---EEEE--SEEETT--EEEETTHHHHHHHHHHTT--EEEE--GGGEETTSSSGGGSPPPB--THHHHS-TT-B-TTS-BSS-TTSSS-TT--B--BSEEEE-GGG-SEEEETTEEE-S--HHHHHHHH-/-------SEEEETTEEEEE-GGGTTT---EEEE-SHHHHHHHHHTTSS-SHHHHHHHHHHHHHHHHHT-SSPPPHHHHHHHHHHHHTT-TT-HHHHHHHHHHHHHS-GGGGGG--HHHHHHHHHHHHHHHHHHHHHHHHHHHHHHGGGS-SS--EEEEEE-S--SGGGSSSS-SHHHHHHHHHHTT-EEEEEEE--TTTTHIIIIIHHHHHHTT--EEEE-GGGHHHHHHHS---EEEE--SEEETT--EEEETTHHHHHHHHHHTT--EEEE--GGGEETTSSSGGGSPPPB--THHHHS-TT-B-TTS-BSS-TTSSS-TT--B--BSEEEE-GGG-SEEEETTEEE-S--HHHHHHHH-

pLDDT: mean 95.3, std 7.01, range [30.55, 99.0]

Foldseek 3Di:
DPFPPDFQWDQDPLWIKGFQLLCFPPDTDIDIHQALVSLLCCLLLPRAAALARNQLSNLSRLLSHLVPDPFDDQPVVSVVSLVSSCVSDVLRLLNVVSVVVLCVVQPNVCNVVDGSVNSNVVSVVSSVVSLVVFVVFQLLLLVQCPVLDDQDAEEAEEEEEADFAQRNHSGCGWQNVNVVSSVVSHHQYEYEFALQPLLRRRPGPVVSSCVVVVRHYDYDHLVCLLVVLVVDPHAAYEYEFSAAELFGKTKDFPSLQVSLVSCVVSVHAYEYTYEPSRYDDVHHYDVPRDWDWDDQCSVQWVQSDADPVRHHPGDGCPRHHPPDGDTGTGIDIHGLVSHQWYRTSQHIQGSRGSVSSVVSND/DPFPVDFQWDQDPLWIKGFQLLCFPPDTDIDIHQALVSLLCCLLLPRAAALARNQLSNLSRLLSHLVPDPFDDQPVVSVVSLVSSCVSDVLRLLNVVSVVVLCVVQPNVCNVVDGSVVSNVVSVVSSVVSLVVFVVFQLLLLVQCPVLDDQDAEEAEEEEEADFACRNHSGCGWQNVNVVSSVVSPHQYEYEFALQPLLRRRPGPVVSSCVVVVRHYDYDHLVCLLVVLVVDPHAAYEYEFSAAELFGKTKDFPSLQVSLVSCVVSVHAYEYTYEPSRYDDVHHHDVPRDWDWDDQCSVQWVQSDADPVRHHPGDGCPRHHPPDGDTGTGIDIHGLVSHQWYRTSQHIQGSRGSVSVVVSND

Organism: Leptospira borgpetersenii serovar Hardjo-bovis (strain JB197) (NCBI:txid355277)

Radius of gyration: 28.39 Å; Cα contacts (8 Å, |Δi|>4): 1634; chains: 2; bounding box: 53×91×71 Å

InterPro domains:
  IPR000649 Initiation factor 2B-related [PF01008] (48-351)
  IPR005251 Methylthioribose-1-phosphate isomerase [MF_01678] (6-360)
  IPR005251 Methylthioribose-1-phosphate isomerase [TIGR00512] (8-350)
  IPR011559 Initiation factor 2B alpha/beta/delta [TIGR00524] (34-351)
  IPR027363 Methylthioribose-1-phosphate isomerase, N-terminal [G3DSA:1.20.120.420] (5-189)
  IPR037171 NagB/RpiA transferase-like [SSF100950] (6-351)
  IPR042529 Initiation factor 2B-like, C-terminal [G3DSA:3.40.50.10470] (190-361)

Solvent-accessible surface area (backbone atoms only — not comparable to full-atom values): 35724 Å² total; per-residue (Å²): 128,88,61,75,85,60,65,35,67,42,81,54,94,91,28,38,38,32,43,32,51,69,47,36,42,63,46,88,52,70,44,79,29,71,36,34,68,44,34,37,45,30,45,56,68,37,29,39,42,40,39,57,28,37,18,41,44,48,31,43,15,53,18,30,44,50,64,71,48,92,62,68,71,51,70,68,57,50,50,53,53,52,50,54,50,44,63,41,47,78,61,34,50,28,37,50,50,46,54,51,54,52,39,67,75,53,34,79,92,55,43,84,77,55,49,49,66,58,50,31,52,49,30,43,52,48,23,53,47,47,42,53,49,46,28,53,38,22,53,42,17,18,58,51,47,52,74,82,48,73,88,58,68,44,82,41,30,35,38,35,53,40,48,27,27,26,71,19,24,61,22,62,8,37,23,44,15,30,52,50,43,43,45,74,65,54,30,48,57,40,34,37,34,21,21,26,65,65,83,25,39,7,25,17,45,36,45,34,54,33,56,77,67,66,48,52,50,31,42,29,51,56,39,40,54,44,53,50,56,74,73,41,82,50,66,32,33,38,24,46,51,37,31,26,21,34,34,39,13,28,30,25,56,34,31,48,31,42,50,31,53,48,28,57,76,71,70,27,49,27,34,33,20,41,54,77,66,30,54,37,76,89,34,71,38,45,88,71,59,72,67,53,71,52,66,39,44,35,66,42,29,41,59,80,43,52,46,98,85,64,47,60,62,48,59,79,18,56,53,13,33,75,85,66,47,44,60,36,59,54,39,30,60,30,56,21,93,52,34,55,26,40,31,16,54,83,41,71,34,63,67,42,34,40,66,51,48,47,65,64,72,100,129,88,61,75,86,60,66,36,67,42,80,56,93,90,28,39,39,32,43,31,51,68,47,34,43,62,44,86,51,70,45,78,30,71,36,34,68,44,34,37,47,30,46,55,68,37,29,41,41,40,38,59,29,37,18,40,45,49,31,43,15,52,19,31,42,49,64,71,48,92,63,68,69,53,71,68,57,50,50,54,54,53,48,53,51,46,63,40,48,76,62,36,49,28,37,50,51,46,54,50,54,53,40,68,76,53,34,80,94,54,41,86,77,56,50,50,68,59,51,30,53,49,30,44,52,49,25,53,48,48,40,52,48,44,29,53,39,23,54,41,17,19,57,52,47,52,75,81,47,73,88,58,68,43,81,42,30,35,39,36,51,41,47,27,26,28,72,18,24,60,21,62,8,38,23,46,15,31,55,50,44,42,45,74,64,54,29,46,59,39,35,37,34,21,21,28,65,64,82,24,38,7,25,16,44,35,45,31,54,33,56,76,68,66,49,51,51,31,41,30,50,55,38,41,56,43,54,51,56,72,75,41,84,50,65,30,34,39,25,44,51,35,30,26,22,36,35,40,12,29,30,24,55,35,33,49,33,42,51,32,53,47,28,55,77,70,70,27,49,28,33,33,21,41,52,78,63,30,56,38,76,89,34,70,38,46,91,70,59,72,69,54,71,51,66,40,44,36,67,41,30,42,59,79,43,52,47,98,86,64,46,60,64,48,59,80,19,56,52,14,33,75,83,66,48,44,59,36,58,55,39,30,61,30,56,21,92,54,35,54,27,39,32,17,53,83,39,72,34,64,67,42,33,38,66,49,47,46,66,64,75,101

Sequence (724 aa):
MQESGLKPILWTNKELILLDQRVLPGTTSYLKAKTLEDCIFAIREMVVRGAPAIAITGAFGIALYLNGLSSQPTFSQLKTKLDELLESRPTAVNLRLVIEEFFSRFPEADYSSANLEKMQKSAEEFALFMLEEDLENNLTLSKNALSLFPKSPSSLNIITHCNTGALATAGHGTALGVIRSLRDAGHSLTVFADETRPYLQGARLTAWELKEEGIPSYLITDNMAGWVMSSRKIHAVIVGADRIASNGDTANKIGTYPLAIIAKHHGVPFYVAATSKSMDFRIPDGSHIPIEMRKENEVTSFGFLKDATGKPLLNEGVLAPNGIKALNPSFDVTPASLISGIITERGIISPVTEENLRKTFSMQESGLKPILWTNKELILLDQRVLPGTTSYLKAKTLEDCIFAIREMVVRGAPAIAITGAFGIALYLNGLSSQPTFSQLKTKLDELLESRPTAVNLRLVIEEFFSRFPEADYSSANLEKMQKSAEEFALFMLEEDLENNLTLSKNALSLFPKSPSSLNIITHCNTGALATAGHGTALGVIRSLRDAGHSLTVFADETRPYLQGARLTAWELKEEGIPSYLITDNMAGWVMSSRKIHAVIVGADRIASNGDTANKIGTYPLAIIAKHHGVPFYVAATSKSMDFRIPDGSHIPIEMRKENEVTSFGFLKDATGKPLLNEGVLAPNGIKALNPSFDVTPASLISGIITERGIISPVTEENLRKTFS

Nearest PDB structures (foldseek):
  1t9k-assembly1_A  TM=9.383E-01  e=2.234E-41  Thermotoga maritima
  2yvk-assembly2_D  TM=9.405E-01  e=3.871E-38  Bacillus subtilis
  2a0u-assembly1_B  TM=8.646E-01  e=2.236E-35  Leishmania major
  4ldq-assembly1_A  TM=8.128E-01  e=1.242E-36  Homo sapiens
  4ldr-assembly1_A  TM=8.083E-01  e=1.973E-36  Homo sapiens

=== Feature glossary ===
The record interleaves many kinds of information about one protein. Here is each kind framed as the question it answers.

Q: What are the backbone torsion angles?
A: φ (phi) and ψ (psi) are the two rotatable backbone dihedrals per residue: φ is the C(i-1)–N–Cα–C torsion, ψ is the N–Cα–C–N(i+1) torsion, both in degrees on (−180°, 180°]. α-helical residues cluster near (−60°, −45°); β-strand residues near (−120°, +130°). A Ramachandran plot is simply a scatter of (φ, ψ) for every residue.

Q: What is the amino-acid chain?
A: This is the polypeptide sequence — one letter per residue, N-terminus first. Length ranges from a few dozen residues for small domains to over a thousand for large multi-domain proteins.

Q: How mobile is each atom in the crystal?
A: For experimental (PDB) structures, the B-factor (temperature factor) quantifies the positional spread of each atom in the crystal — a combination of thermal vibration and static disorder — in units of Å². High B-factors mark flexible loops or poorly resolved regions; low B-factors mark the rigid, well-ordered core.

Q: Are the domains correctly placed relative to each other?
A: Predicted Aligned Error (PAE) is an AlphaFold confidence matrix: entry (i, j) is the expected error in the position of residue j, in ångströms, when the prediction is superimposed on the true structure at residue i. Low PAE within a block of residues means that block is internally rigid and well-predicted; high PAE between two blocks means their relative placement is uncertain even if each block individually is confident.

Q: How confident is the AlphaFold model at each residue?
A: pLDDT is the predicted lDDT-Cα score: AlphaFold's confidence that the local environment of each residue (all inter-atomic distances within 15 Å) is correctly placed. It is a per-residue number between 0 and 100, with higher meaning more reliable.

Q: What family and function is it annotated with?
A: Functional annotations link the protein to curated databases. InterPro entries identify conserved domains and families by matching the sequence against member-database signatures (Pfam, PROSITE, CDD, …). Gene Ontology (GO) terms describe molecular function, biological process, and cellular component in a controlled vocabulary. CATH places the structure in a hierarchical fold classification (Class/Architecture/Topology/Homologous-superfamily). The organism is the source species.

Q: How big and how compact is the whole molecule?
A: Three whole-structure scalars: the radius of gyration (RMS distance of Cα from centroid, in Å), the count of Cα–Cα contacts (pairs closer than 8 Å and separated by more than four residues in sequence — i.e. tertiary, not local, contacts), and the bounding-box dimensions. Together they distinguish compact globular folds from extended fibres or disordered chains.

Q: What known structures does this most resemble?
A: The Foldseek neighbor list gives the closest experimentally determined structures in the PDB, ranked by structural alignment. TM-score near 1 means near-identical fold; near 0.3 means only rough topology match. This is how one finds what a novel AlphaFold prediction most resembles in the solved-structure universe.

Q: Which residues are buried vs exposed?
A: SASA measures how much of the protein is reachable by solvent. It is computed by rolling a water-sized probe over the atomic surface and summing the exposed area (Å²). Per-residue SASA distinguishes core (buried, low SASA) from surface (exposed, high SASA) residues; total SASA is a whole-molecule size measure.

Q: Which residues are in helices, strands, or loops?
A: Eight-state secondary structure (DSSP): H is the canonical α-helix, G the tighter 3₁₀-helix, I the wider π-helix; E/B are β-structure, T and S are turns and bends, and '-' is everything else. DSSP derives these from the pattern of main-chain N–H···O=C hydrogen bonds, not from the sequence.

Q: Where is each backbone atom in 3D?
A: Structure coordinates are given as an mmCIF _atom_site loop: one row per atom with element, residue name, chain id, sequence number, and x/y/z position in Å. Only the four main-chain atoms per residue are included here; side chains are omitted to keep the record compact.

Q: What if only a Cα trace is available?
A: Three-state secondary structure (P-SEA) collapses the eight DSSP classes into helix (a), strand (b), and coil (c). P-SEA assigns these from Cα geometry alone — distances and angles — without requiring backbone oxygens, so it works on any Cα trace.

Q: What do the rendered images show?
A: The six renders are orthographic views along the three Cartesian axes in both directions. Representation (cartoon, sticks, or surface) and color scheme (sequence-rainbow or by-chain) vary across proteins so the training set covers all the common visualization conventions.

Q: What does the local fold look like, residue by residue?
A: Foldseek's 3Di representation compresses backbone geometry into a per-residue letter drawn from a learned twenty-state alphabet. It captures the tertiary interaction pattern around each residue — which residues are packed against it in space, regardless of where they are in sequence.

Q: What do the diagnostic plots show?
A: The contact map is a binary N×N matrix image: pixel (i, j) is dark where Cα_i and Cα_j are within 8 Å and |i−j|>4. Because the |i−j|>4 filter removes local helical contacts, off-diagonal stripes parallel to the main diagonal indicate parallel β-sheets; stripes perpendicular to it indicate antiparallel β-sheets. The Ramachandran plot scatters every residue's (φ, ψ) pair against the sterically allowed regions. The PAE heatmap renders the predicted-aligned-error matrix.